Protein 1KQH (pdb70)

GO terms:
  GO:0005576 extracellular region (C, EXP)

Structure (mmCIF, N/CA/C/O backbone):
data_1KQH
#
_entry.id   1KQH
#
loop_
_atom_site.group_PDB
_atom_site.id
_atom_site.type_symbol
_atom_site.label_atom_id
_atom_site.label_alt_id
_atom_site.label_comp_id
_atom_site.label_asym_id
_atom_site.label_entity_id
_atom_site.label_seq_id
_atom_site.pdbx_PDB_ins_code
_atom_site.Cartn_x
_atom_site.Cartn_y
_atom_site.Cartn_z
_atom_site.occupancy
_atom_site.B_iso_or_equiv
_atom_site.auth_seq_id
_atom_site.auth_comp_id
_atom_site.auth_asym_id
_atom_site.auth_atom_id
_atom_site.pdbx_PDB_model_num
ATOM 1 N N . LYS A 1 1 ? -13.567 -4.427 1.551 1.00 0.00 1 LYS A N 1
ATOM 2 C CA . LYS A 1 1 ? -12.773 -3.728 0.517 1.00 0.00 1 LYS A CA 1
ATOM 3 C C . LYS A 1 1 ? -11.337 -3.616 0.998 1.00 0.00 1 LYS A C 1
ATOM 4 O O . LYS A 1 1 ? -11.104 -3.479 2.197 1.00 0.00 1 LYS A O 1
ATOM 25 N N . CYS A 1 2 ? -10.387 -3.694 0.081 1.00 0.00 2 CYS A N 1
ATOM 26 C CA . CYS A 1 2 ? -8.985 -3.602 0.437 1.00 0.00 2 CYS A CA 1
ATOM 27 C C . CYS A 1 2 ? -8.147 -3.252 -0.784 1.00 0.00 2 CYS A C 1
ATOM 28 O O . CYS A 1 2 ? -8.573 -3.454 -1.922 1.00 0.00 2 CYS A O 1
ATOM 35 N N . LEU A 1 3 ? -6.978 -2.698 -0.528 1.00 0.00 3 LEU A N 1
ATOM 36 C CA . LEU A 1 3 ? -6.061 -2.283 -1.577 1.00 0.00 3 LEU A CA 1
ATOM 37 C C . LEU A 1 3 ? -5.178 -3.445 -2.027 1.00 0.00 3 LEU A C 1
ATOM 38 O O . LEU A 1 3 ? -4.592 -4.138 -1.202 1.00 0.00 3 LEU A O 1
ATOM 54 N N . ALA A 1 4 ? -5.094 -3.662 -3.331 1.00 0.00 4 ALA A N 1
ATOM 55 C CA . ALA A 1 4 ? -4.297 -4.758 -3.877 1.00 0.00 4 ALA A CA 1
ATOM 56 C C . ALA A 1 4 ? -2.802 -4.428 -3.910 1.00 0.00 4 ALA A C 1
ATOM 57 O O . ALA A 1 4 ? -2.346 -3.466 -3.281 1.00 0.00 4 ALA A O 1
ATOM 64 N N . GLU A 1 5 ? -2.044 -5.239 -4.639 1.00 0.00 5 GLU A N 1
ATOM 65 C CA . GLU A 1 5 ? -0.609 -5.057 -4.759 1.00 0.00 5 GLU A CA 1
ATOM 66 C C . GLU A 1 5 ? -0.272 -3.834 -5.598 1.00 0.00 5 GLU A C 1
ATOM 67 O O . GLU A 1 5 ? -0.862 -3.595 -6.651 1.00 0.00 5 GLU A O 1
ATOM 79 N N . ALA A 1 6 ? 0.675 -3.062 -5.083 1.00 0.00 6 ALA A N 1
ATOM 80 C CA . ALA A 1 6 ? 1.141 -1.827 -5.707 1.00 0.00 6 ALA A CA 1
ATOM 81 C C . ALA A 1 6 ? 0.017 -0.807 -5.780 1.00 0.00 6 ALA A C 1
ATOM 82 O O . ALA A 1 6 ? -0.119 -0.082 -6.765 1.00 0.00 6 ALA A O 1
ATOM 89 N N . ALA A 1 7 ? -0.791 -0.758 -4.730 1.00 0.00 7 ALA A N 1
ATOM 90 C CA . ALA A 1 7 ? -1.914 0.177 -4.693 1.00 0.00 7 ALA A CA 1
ATOM 91 C C . ALA A 1 7 ? -1.648 1.336 -3.744 1.00 0.00 7 ALA A C 1
ATOM 92 O O . ALA A 1 7 ? -1.169 1.132 -2.638 1.00 0.00 7 ALA A O 1
ATOM 99 N N . ASP A 1 8 ? -1.972 2.546 -4.184 1.00 0.00 8 ASP A N 1
ATOM 100 C CA . ASP A 1 8 ? -1.779 3.749 -3.369 1.00 0.00 8 ASP A CA 1
ATOM 101 C C . ASP A 1 8 ? -2.574 3.641 -2.071 1.00 0.00 8 ASP A C 1
ATOM 102 O O . ASP A 1 8 ? -3.713 3.167 -2.073 1.00 0.00 8 ASP A O 1
ATOM 111 N N . CYS A 1 9 ? -1.978 4.072 -0.968 1.00 0.00 9 CYS A N 1
ATOM 112 C CA . CYS A 1 9 ? -2.645 4.012 0.321 1.00 0.00 9 CYS A CA 1
ATOM 113 C C . CYS A 1 9 ? -2.408 5.258 1.152 1.00 0.00 9 CYS A C 1
ATOM 114 O O . CYS A 1 9 ? -1.354 5.893 1.089 1.00 0.00 9 CYS A O 1
ATOM 121 N N . SER A 1 10 ? -3.412 5.577 1.942 1.00 0.00 10 SER A N 1
ATOM 122 C CA . SER A 1 10 ? -3.391 6.724 2.831 1.00 0.00 10 SER A CA 1
ATOM 123 C C . SER A 1 10 ? -4.231 6.414 4.063 1.00 0.00 10 SER A C 1
ATOM 124 O O . SER A 1 10 ? -5.222 5.690 3.974 1.00 0.00 10 SER A O 1
ATOM 132 N N . PRO A 1 11 ? -3.817 6.933 5.228 1.00 0.00 11 PRO A N 1
ATOM 133 C CA . PRO A 1 11 ? -4.495 6.705 6.511 1.00 0.00 11 PRO A CA 1
ATOM 134 C C . PRO A 1 11 ? -6.001 6.965 6.455 1.00 0.00 11 PRO A C 1
ATOM 135 O O . PRO A 1 11 ? -6.792 6.153 6.929 1.00 0.00 11 PRO A O 1
ATOM 146 N N . TRP A 1 12 ? -6.394 8.092 5.876 1.00 0.00 12 TRP A N 1
ATOM 147 C CA . TRP A 1 12 ? -7.809 8.426 5.770 1.00 0.00 12 TRP A CA 1
ATOM 148 C C . TRP A 1 12 ? -8.281 8.307 4.327 1.00 0.00 12 TRP A C 1
ATOM 149 O O . TRP A 1 12 ? -9.280 7.651 4.039 1.00 0.00 12 TRP A O 1
ATOM 170 N N . SER A 1 13 ? -7.557 8.951 3.425 1.00 0.00 13 SER A N 1
ATOM 171 C CA . SER A 1 13 ? -7.893 8.934 2.008 1.00 0.00 13 SER A CA 1
ATOM 172 C C . SER A 1 13 ? -7.414 7.645 1.336 1.00 0.00 13 SER A C 1
ATOM 173 O O . SER A 1 13 ? -6.625 7.686 0.395 1.00 0.00 13 SER A O 1
ATOM 181 N N . GLY A 1 14 ? -7.881 6.505 1.822 1.00 0.00 14 GLY A N 1
ATOM 182 C CA . GLY A 1 14 ? -7.469 5.244 1.245 1.00 0.00 14 GLY A CA 1
ATOM 183 C C . GLY A 1 14 ? -8.314 4.081 1.708 1.00 0.00 14 GLY A C 1
ATOM 184 O O . GLY A 1 14 ? -9.540 4.172 1.751 1.00 0.00 14 GLY A O 1
ATOM 188 N N . ASP A 1 15 ? -7.647 2.989 2.044 1.00 0.00 15 ASP A N 1
ATOM 189 C CA . ASP A 1 15 ? -8.304 1.771 2.504 1.00 0.00 15 ASP A CA 1
ATOM 190 C C . ASP A 1 15 ? -7.250 0.832 3.068 1.00 0.00 15 ASP A C 1
ATOM 191 O O . ASP A 1 15 ? -6.051 1.083 2.921 1.00 0.00 15 ASP A O 1
ATOM 200 N N . SER A 1 16 ? -7.680 -0.253 3.680 1.00 0.00 16 SER A N 1
ATOM 201 C CA . SER A 1 16 ? -6.753 -1.224 4.215 1.00 0.00 16 SER A CA 1
ATOM 202 C C . SER A 1 16 ? -6.256 -2.106 3.084 1.00 0.00 16 SER A C 1
ATOM 203 O O . SER A 1 16 ? -7.019 -2.481 2.205 1.00 0.00 16 SER A O 1
ATOM 211 N N . CYS A 1 17 ? -4.984 -2.426 3.096 1.00 0.00 17 CYS A N 1
ATOM 212 C CA . CYS A 1 17 ? -4.408 -3.259 2.051 1.00 0.00 17 CYS A CA 1
ATOM 213 C C . CYS A 1 17 ? -4.826 -4.717 2.239 1.00 0.00 17 CYS A C 1
ATOM 214 O O . CYS A 1 17 ? -4.858 -5.220 3.373 1.00 0.00 17 CYS A O 1
ATOM 221 N N . CYS A 1 18 ? -5.115 -5.398 1.135 1.00 0.00 18 CYS A N 1
ATOM 222 C CA . CYS A 1 18 ? -5.484 -6.804 1.167 1.00 0.00 18 CYS A CA 1
ATOM 223 C C . CYS A 1 18 ? -4.313 -7.581 1.722 1.00 0.00 18 CYS A C 1
ATOM 224 O O . CYS A 1 18 ? -3.169 -7.195 1.524 1.00 0.00 18 CYS A O 1
ATOM 231 N N . LYS A 1 19 ?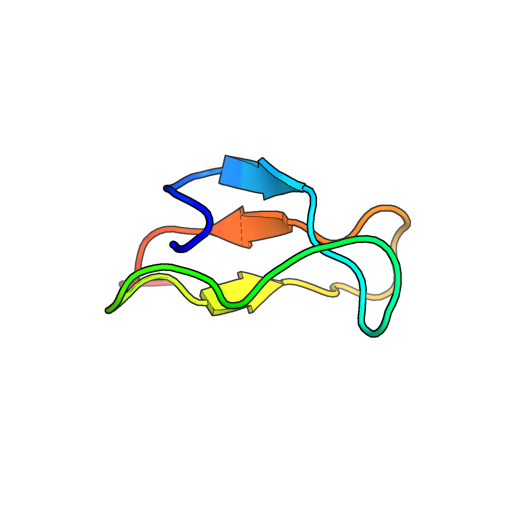 -4.580 -8.652 2.424 1.00 0.00 19 LYS A N 1
ATOM 232 C CA . LYS A 1 19 ? -3.505 -9.433 2.988 1.00 0.00 19 LYS A CA 1
ATOM 233 C C . LYS A 1 19 ? -2.991 -10.437 1.965 1.00 0.00 19 LYS A C 1
ATOM 234 O O . LYS A 1 19 ? -3.741 -10.902 1.111 1.00 0.00 19 LYS A O 1
ATOM 253 N N . PRO A 1 20 ? -1.694 -10.757 2.030 1.00 0.00 20 PRO A N 1
ATOM 254 C CA . PRO A 1 20 ? -0.798 -10.214 3.033 1.00 0.00 20 PRO A CA 1
ATOM 255 C C . PRO A 1 20 ? -0.008 -8.987 2.555 1.00 0.00 20 PRO A C 1
ATOM 256 O O . PRO A 1 20 ? 1.128 -8.776 2.978 1.00 0.00 20 PRO A O 1
ATOM 267 N N . TYR A 1 21 ? -0.608 -8.175 1.689 1.00 0.00 21 TYR A N 1
ATOM 268 C CA . TYR A 1 21 ? 0.058 -6.974 1.188 1.00 0.00 21 TYR A CA 1
ATOM 269 C C . TYR A 1 21 ? 0.057 -5.896 2.265 1.00 0.00 21 TYR A C 1
ATOM 270 O O . TYR A 1 21 ? -0.882 -5.800 3.063 1.00 0.00 21 TYR A O 1
ATOM 288 N N . LEU A 1 22 ? 1.117 -5.105 2.307 1.00 0.00 22 LEU A N 1
ATOM 289 C CA . LEU A 1 22 ? 1.240 -4.061 3.313 1.00 0.00 22 LEU A CA 1
ATOM 290 C C . LEU A 1 22 ? 1.560 -2.705 2.687 1.00 0.00 22 LEU A C 1
ATOM 291 O O . LEU A 1 22 ? 2.351 -2.615 1.744 1.00 0.00 22 LEU A O 1
ATOM 307 N N . CYS A 1 23 ? 0.944 -1.658 3.227 1.00 0.00 23 CYS A N 1
ATOM 308 C CA . CYS A 1 23 ? 1.155 -0.294 2.755 1.00 0.00 23 CYS A CA 1
ATOM 309 C C . CYS A 1 23 ? 2.572 0.154 3.087 1.00 0.00 23 CYS A C 1
ATOM 310 O O . CYS A 1 23 ? 2.978 0.136 4.249 1.00 0.00 23 CYS A O 1
ATOM 317 N N . SER A 1 24 ? 3.329 0.542 2.073 1.00 0.00 24 SER A N 1
ATOM 318 C CA . SER A 1 24 ? 4.694 0.976 2.293 1.00 0.00 24 SER A CA 1
ATOM 319 C C . SER A 1 24 ? 4.802 2.497 2.265 1.00 0.00 24 SER A C 1
ATOM 320 O O . SER A 1 24 ? 4.420 3.146 1.288 1.00 0.00 24 SER A O 1
ATOM 328 N N . CYS A 1 25 ? 5.340 3.042 3.345 1.00 0.00 25 CYS A N 1
ATOM 329 C CA . CYS A 1 25 ? 5.544 4.476 3.490 1.00 0.00 25 CYS A CA 1
ATOM 330 C C . CYS A 1 25 ? 7.035 4.738 3.670 1.00 0.00 25 CYS A C 1
ATOM 331 O O . CYS A 1 25 ? 7.478 5.142 4.745 1.00 0.00 25 CYS A O 1
ATOM 338 N N . ILE A 1 26 ? 7.808 4.460 2.625 1.00 0.00 26 ILE A N 1
ATOM 339 C CA . ILE A 1 26 ? 9.267 4.619 2.657 1.00 0.00 26 ILE A CA 1
ATOM 340 C C . ILE A 1 26 ? 9.715 6.082 2.680 1.00 0.00 26 ILE A C 1
ATOM 341 O O . ILE A 1 26 ? 10.636 6.461 1.961 1.00 0.00 26 ILE A O 1
ATOM 357 N N . PHE A 1 27 ? 9.074 6.885 3.526 1.00 0.00 27 PHE A N 1
ATOM 358 C CA . PHE A 1 27 ? 9.401 8.305 3.682 1.00 0.00 27 PHE A CA 1
ATOM 359 C C . PHE A 1 27 ? 9.240 9.075 2.372 1.00 0.00 27 PHE A C 1
ATOM 360 O O . PHE A 1 27 ? 9.802 10.156 2.204 1.00 0.00 27 PHE A O 1
ATOM 377 N N . PHE A 1 28 ? 8.454 8.525 1.460 1.00 0.00 28 PHE A N 1
ATOM 378 C CA . PHE A 1 28 ? 8.204 9.163 0.179 1.00 0.00 28 PHE A CA 1
ATOM 379 C C . PHE A 1 28 ? 6.728 9.099 -0.157 1.00 0.00 28 PHE A C 1
ATOM 380 O O . PHE A 1 28 ? 6.069 8.081 0.063 1.00 0.00 28 PHE A O 1
ATOM 397 N N . TYR A 1 29 ? 6.224 10.188 -0.696 1.00 0.00 29 TYR A N 1
ATOM 398 C CA . TYR A 1 29 ? 4.830 10.285 -1.088 1.00 0.00 29 TYR A CA 1
ATOM 399 C C . TYR A 1 29 ? 4.680 9.841 -2.540 1.00 0.00 29 TYR A C 1
ATOM 400 O O . TYR A 1 29 ? 5.475 10.238 -3.392 1.00 0.00 29 TYR A O 1
ATOM 418 N N . PRO A 1 30 ? 3.672 9.015 -2.851 1.00 0.00 30 PRO A N 1
ATOM 419 C CA . PRO A 1 30 ? 2.700 8.511 -1.895 1.00 0.00 30 PRO A CA 1
ATOM 420 C C . PRO A 1 30 ? 3.017 7.095 -1.403 1.00 0.00 30 PRO A C 1
ATOM 421 O O . PRO A 1 30 ? 3.863 6.398 -1.970 1.00 0.00 30 PRO A O 1
ATOM 432 N N . CYS A 1 31 ? 2.310 6.668 -0.367 1.00 0.00 31 CYS A N 1
ATOM 433 C CA . CYS A 1 31 ? 2.487 5.330 0.173 1.00 0.00 31 CYS A CA 1
ATOM 434 C C . CYS A 1 31 ? 1.736 4.340 -0.704 1.00 0.00 31 CYS A C 1
ATOM 435 O O . CYS A 1 31 ? 0.745 4.701 -1.335 1.00 0.00 31 CYS A O 1
ATOM 442 N N . SER A 1 32 ? 2.197 3.103 -0.766 1.00 0.00 32 SER A N 1
ATOM 443 C CA . SER A 1 32 ? 1.525 2.115 -1.597 1.00 0.00 32 SER A CA 1
ATOM 444 C C . SER A 1 32 ? 1.676 0.698 -1.052 1.00 0.00 32 SER A C 1
ATOM 445 O O . SER A 1 32 ? 2.771 0.281 -0.677 1.00 0.00 32 SER A O 1
ATOM 453 N N . CYS A 1 33 ? 0.572 -0.040 -1.023 1.00 0.00 33 CYS A N 1
ATOM 454 C CA . CYS A 1 33 ? 0.578 -1.412 -0.552 1.00 0.00 33 CYS A CA 1
ATOM 455 C C . CYS A 1 33 ? 1.369 -2.246 -1.529 1.00 0.00 33 CYS A C 1
ATOM 456 O O . CYS A 1 33 ? 1.144 -2.164 -2.738 1.00 0.00 33 CYS A O 1
ATOM 463 N N . ARG A 1 34 ? 2.301 -3.021 -1.005 1.00 0.00 34 ARG A N 1
ATOM 464 C CA . ARG A 1 34 ? 3.153 -3.869 -1.816 1.00 0.00 34 ARG A CA 1
ATOM 465 C C . ARG A 1 34 ? 2.964 -5.322 -1.417 1.00 0.00 34 ARG A C 1
ATOM 466 O O . ARG A 1 34 ? 2.565 -5.609 -0.285 1.00 0.00 34 ARG A O 1
ATOM 487 N N . PRO A 1 35 ? 3.263 -6.253 -2.333 1.00 0.00 35 PRO A N 1
ATOM 488 C CA . PRO A 1 35 ? 3.144 -7.685 -2.064 1.00 0.00 35 PRO A CA 1
ATOM 489 C C . PRO A 1 35 ? 4.072 -8.092 -0.933 1.00 0.00 35 PRO A C 1
ATOM 490 O O . PRO A 1 35 ? 5.120 -7.476 -0.735 1.00 0.00 35 PRO A O 1
ATOM 501 N N . LYS A 1 36 ? 3.696 -9.106 -0.174 1.00 0.00 36 LYS A N 1
ATOM 502 C CA . LYS A 1 36 ? 4.529 -9.523 0.926 1.00 0.00 36 LYS A CA 1
ATOM 503 C C . LYS A 1 36 ? 5.696 -10.354 0.421 1.00 0.00 36 LYS A C 1
ATOM 504 O O . LYS A 1 36 ? 5.591 -11.083 -0.563 1.00 0.00 36 LYS A O 1
ATOM 523 N N . GLY A 1 37 ? 6.810 -10.178 1.093 1.00 0.00 37 GLY A N 1
ATOM 524 C CA . GLY A 1 37 ? 8.047 -10.832 0.739 1.00 0.00 37 GLY A CA 1
ATOM 525 C C . GLY A 1 37 ? 9.170 -9.859 0.969 1.00 0.00 37 GLY A C 1
ATOM 526 O O . GLY A 1 37 ? 10.265 -10.227 1.387 1.00 0.00 37 GLY A O 1
ATOM 530 N N . TRP A 1 38 ? 8.843 -8.595 0.740 1.00 0.00 38 TRP A N 1
ATOM 531 C CA . TRP A 1 38 ? 9.761 -7.497 0.959 1.00 0.00 38 TRP A CA 1
ATOM 532 C C . TRP A 1 38 ? 9.662 -7.074 2.423 1.00 0.00 38 TRP A C 1
ATOM 533 O O . TRP A 1 38 ? 10.521 -6.309 2.888 1.00 0.00 38 TRP A O 1
ATOM 555 N N . LYS A 1 1 ? -13.554 -4.802 -0.008 1.00 0.00 1 LYS A N 2
ATOM 556 C CA . LYS A 1 1 ? -12.647 -4.046 -0.900 1.00 0.00 1 LYS A CA 2
ATOM 557 C C . LYS A 1 1 ? -11.334 -3.773 -0.186 1.00 0.00 1 LYS A C 2
ATOM 558 O O . LYS A 1 1 ? -11.322 -3.557 1.024 1.00 0.00 1 LYS A O 2
ATOM 579 N N . CYS A 1 2 ? -10.240 -3.820 -0.929 1.00 0.00 2 CYS A N 2
ATOM 580 C CA . CYS A 1 2 ? -8.916 -3.599 -0.373 1.00 0.00 2 CYS A CA 2
ATOM 581 C C . CYS A 1 2 ? -7.937 -3.259 -1.486 1.00 0.00 2 CYS A C 2
ATOM 582 O O . CYS A 1 2 ? -8.194 -3.539 -2.658 1.00 0.00 2 CYS A O 2
ATOM 589 N N . LEU A 1 3 ? -6.834 -2.639 -1.112 1.00 0.00 3 LEU A N 2
ATOM 590 C CA . LEU A 1 3 ? -5.811 -2.237 -2.061 1.00 0.00 3 LEU A CA 2
ATOM 591 C C . LEU A 1 3 ? -4.930 -3.424 -2.439 1.00 0.00 3 LEU A C 2
ATOM 592 O O . LEU A 1 3 ? -4.386 -4.103 -1.570 1.00 0.00 3 LEU A O 2
ATOM 608 N N . ALA A 1 4 ? -4.808 -3.676 -3.735 1.00 0.00 4 ALA A N 2
ATOM 609 C CA . ALA A 1 4 ? -4.012 -4.794 -4.230 1.00 0.00 4 ALA A CA 2
ATOM 610 C C . ALA A 1 4 ? -2.514 -4.486 -4.242 1.00 0.00 4 ALA A C 2
ATOM 611 O O . ALA A 1 4 ? -2.036 -3.592 -3.534 1.00 0.00 4 ALA A O 2
ATOM 618 N N . GLU A 1 5 ? -1.784 -5.249 -5.040 1.00 0.00 5 GLU A N 2
ATOM 619 C CA . GLU A 1 5 ? -0.344 -5.106 -5.164 1.00 0.00 5 GLU A CA 2
ATOM 620 C C . GLU A 1 5 ? 0.047 -3.776 -5.789 1.00 0.00 5 GLU A C 2
ATOM 621 O O . GLU A 1 5 ? -0.443 -3.401 -6.854 1.00 0.00 5 GLU A O 2
ATOM 633 N N . ALA A 1 6 ? 0.936 -3.076 -5.094 1.00 0.00 6 ALA A N 2
ATOM 634 C CA . ALA A 1 6 ? 1.439 -1.774 -5.524 1.00 0.00 6 ALA A CA 2
ATOM 635 C C . ALA A 1 6 ? 0.311 -0.760 -5.618 1.00 0.00 6 ALA A C 2
ATOM 636 O O . ALA A 1 6 ? 0.244 0.024 -6.561 1.00 0.00 6 ALA A O 2
ATOM 643 N N . ALA A 1 7 ? -0.577 -0.781 -4.634 1.00 0.00 7 ALA A N 2
ATOM 644 C CA . ALA A 1 7 ? -1.704 0.146 -4.628 1.00 0.00 7 ALA A CA 2
ATOM 645 C C . ALA A 1 7 ? -1.518 1.214 -3.564 1.00 0.00 7 ALA A C 2
ATOM 646 O O . ALA A 1 7 ? -1.389 0.900 -2.386 1.00 0.00 7 ALA A O 2
ATOM 653 N N . ASP A 1 8 ? -1.492 2.469 -3.988 1.00 0.00 8 ASP A N 2
ATOM 654 C CA . ASP A 1 8 ? -1.299 3.593 -3.074 1.00 0.00 8 ASP A CA 2
ATOM 655 C C . ASP A 1 8 ? -2.375 3.636 -1.992 1.00 0.00 8 ASP A C 2
ATOM 656 O O . ASP A 1 8 ? -3.574 3.647 -2.279 1.00 0.00 8 ASP A O 2
ATOM 665 N N . CYS A 1 9 ? -1.924 3.667 -0.747 1.00 0.00 9 CYS A N 2
ATOM 666 C CA . CYS A 1 9 ? -2.808 3.717 0.405 1.00 0.00 9 CYS A CA 2
ATOM 667 C C . CYS A 1 9 ? -3.031 5.156 0.846 1.00 0.00 9 CYS A C 2
ATOM 668 O O . CYS A 1 9 ? -2.109 5.973 0.829 1.00 0.00 9 CYS A O 2
ATOM 675 N N . SER A 1 10 ? -4.254 5.462 1.242 1.00 0.00 10 SER A N 2
ATOM 676 C CA . SER A 1 10 ? -4.591 6.798 1.691 1.00 0.00 10 SER A CA 2
ATOM 677 C C . SER A 1 10 ? -4.122 7.000 3.133 1.00 0.00 10 SER A C 2
ATOM 678 O O . SER A 1 10 ? -4.397 6.175 4.003 1.00 0.00 10 SER A O 2
ATOM 686 N N . PRO A 1 11 ? -3.376 8.085 3.388 1.00 0.00 11 PRO A N 2
ATOM 687 C CA . PRO A 1 11 ? -2.824 8.385 4.719 1.00 0.00 11 PRO A CA 2
ATOM 688 C C . PRO A 1 11 ? -3.877 8.759 5.765 1.00 0.00 11 PRO A C 2
ATOM 689 O O . PRO A 1 11 ? -3.886 8.209 6.863 1.00 0.00 11 PRO A O 2
ATOM 700 N N . TRP A 1 12 ? -4.740 9.714 5.437 1.00 0.00 12 TRP A N 2
ATOM 701 C CA . TRP A 1 12 ? -5.758 10.165 6.379 1.00 0.00 12 TRP A CA 2
ATOM 702 C C . TRP A 1 12 ? -6.943 9.210 6.425 1.00 0.00 12 TRP A C 2
ATOM 703 O O . TRP A 1 12 ? -7.361 8.781 7.500 1.00 0.00 12 TRP A O 2
ATOM 724 N N . SER A 1 13 ? -7.487 8.885 5.262 1.00 0.00 13 SER A N 2
ATOM 725 C CA . SER A 1 13 ? -8.634 7.985 5.179 1.00 0.00 13 SER A CA 2
ATOM 726 C C . SER A 1 13 ? -8.748 7.395 3.781 1.00 0.00 13 SER A C 2
ATOM 727 O O . SER A 1 13 ? -8.641 8.114 2.789 1.00 0.00 13 SER A O 2
ATOM 735 N N . GLY A 1 14 ? -8.966 6.088 3.715 1.00 0.00 14 GLY A N 2
ATOM 736 C CA . GLY A 1 14 ? -9.096 5.414 2.439 1.00 0.00 14 GLY A CA 2
ATOM 737 C C . GLY A 1 14 ? -9.378 3.938 2.617 1.00 0.00 14 GLY A C 2
ATOM 738 O O . GLY A 1 14 ? -10.036 3.545 3.580 1.00 0.00 14 GLY A O 2
ATOM 742 N N . ASP A 1 15 ? -8.878 3.120 1.703 1.00 0.00 15 ASP A N 2
ATOM 743 C CA . ASP A 1 15 ? -9.084 1.678 1.782 1.00 0.00 15 ASP A CA 2
ATOM 744 C C . ASP A 1 15 ? -7.879 0.986 2.390 1.00 0.00 15 ASP A C 2
ATOM 745 O O . ASP A 1 15 ? -6.769 1.516 2.379 1.00 0.00 15 ASP A O 2
ATOM 754 N N . SER A 1 16 ? -8.110 -0.201 2.916 1.00 0.00 16 SER A N 2
ATOM 755 C CA . SER A 1 16 ? -7.052 -0.985 3.529 1.00 0.00 16 SER A CA 2
ATOM 756 C C . SER A 1 16 ? -6.426 -1.928 2.511 1.00 0.00 16 SER A C 2
ATOM 757 O O . SER A 1 16 ? -7.091 -2.375 1.587 1.00 0.00 16 SER A O 2
ATOM 765 N N . CYS A 1 17 ? -5.150 -2.220 2.688 1.00 0.00 17 CYS A N 2
ATOM 766 C CA . CYS A 1 17 ? -4.434 -3.113 1.784 1.00 0.00 17 CYS A CA 2
ATOM 767 C C . CYS A 1 17 ? -4.933 -4.547 1.938 1.00 0.00 17 CYS A C 2
ATOM 768 O O . CYS A 1 17 ? -5.209 -4.993 3.053 1.00 0.00 17 CYS A O 2
ATOM 775 N N . CYS A 1 18 ? -5.010 -5.273 0.831 1.00 0.00 18 CYS A N 2
ATOM 776 C CA . CYS A 1 18 ? -5.427 -6.667 0.862 1.00 0.00 18 CYS A CA 2
ATOM 777 C C . CYS A 1 18 ? -4.378 -7.462 1.605 1.00 0.00 18 CYS A C 2
ATOM 778 O O . CYS A 1 18 ? -3.198 -7.142 1.541 1.00 0.00 18 CYS A O 2
ATOM 785 N N . LYS A 1 19 ? -4.794 -8.479 2.319 1.00 0.00 19 LYS A N 2
ATOM 786 C CA . LYS A 1 19 ? -3.857 -9.289 3.066 1.00 0.00 19 LYS A CA 2
ATOM 787 C C . LYS A 1 19 ? -3.158 -10.284 2.140 1.00 0.00 19 LYS A C 2
ATOM 788 O O . LYS A 1 19 ? -3.784 -10.835 1.233 1.00 0.00 19 LYS A O 2
ATOM 807 N N . PRO A 1 20 ? -1.849 -10.512 2.335 1.00 0.00 20 PRO A N 2
ATOM 808 C CA . PRO A 1 20 ? -1.055 -9.893 3.383 1.00 0.00 20 PRO A CA 2
ATOM 809 C C . PRO A 1 20 ? -0.157 -8.751 2.880 1.00 0.00 20 PRO A C 2
ATOM 810 O O . PRO A 1 20 ? 0.998 -8.637 3.297 1.00 0.00 20 PRO A O 2
ATOM 821 N N . TYR A 1 21 ? -0.681 -7.909 1.995 1.00 0.00 21 TYR A N 2
ATOM 822 C CA . TYR A 1 21 ? 0.090 -6.786 1.467 1.00 0.00 21 TYR A CA 2
ATOM 823 C C . TYR A 1 21 ? 0.262 -5.732 2.546 1.00 0.00 21 TYR A C 2
ATOM 824 O O . TYR A 1 21 ? -0.631 -5.512 3.365 1.00 0.00 21 TYR A O 2
ATOM 842 N N . LEU A 1 22 ? 1.413 -5.095 2.552 1.00 0.00 22 LEU A N 2
ATOM 843 C CA . LEU A 1 22 ? 1.712 -4.079 3.544 1.00 0.00 22 LEU A CA 2
ATOM 844 C C . LEU A 1 22 ? 1.935 -2.720 2.894 1.00 0.00 22 LEU A C 2
ATOM 845 O O . LEU A 1 22 ? 2.664 -2.604 1.908 1.00 0.00 22 LEU A O 2
ATOM 861 N N . CYS A 1 23 ? 1.315 -1.695 3.463 1.00 0.00 23 CYS A N 2
ATOM 862 C CA . CYS A 1 23 ? 1.457 -0.337 2.960 1.00 0.00 23 CYS A CA 2
ATOM 863 C C . CYS A 1 23 ? 2.861 0.172 3.269 1.00 0.00 23 CYS A C 2
ATOM 864 O O . CYS A 1 23 ? 3.282 0.180 4.426 1.00 0.00 23 CYS A O 2
ATOM 871 N N . SER A 1 24 ? 3.593 0.567 2.240 1.00 0.00 24 SER A N 2
ATOM 872 C CA . SER A 1 24 ? 4.952 1.044 2.430 1.00 0.00 24 SER A CA 2
ATOM 873 C C . SER A 1 24 ? 5.030 2.566 2.368 1.00 0.00 24 SER A C 2
ATOM 874 O O . SER A 1 24 ? 4.593 3.187 1.397 1.00 0.00 24 SER A O 2
ATOM 882 N N . CYS A 1 25 ? 5.609 3.149 3.406 1.00 0.00 25 CYS A N 2
ATOM 883 C CA . CYS A 1 25 ? 5.787 4.590 3.499 1.00 0.00 25 CYS A CA 2
ATOM 884 C C . CYS A 1 25 ? 7.276 4.910 3.467 1.00 0.00 25 CYS A C 2
ATOM 885 O O . CYS A 1 25 ? 7.841 5.383 4.452 1.00 0.00 25 CYS A O 2
ATOM 892 N N . ILE A 1 26 ? 7.911 4.610 2.339 1.00 0.00 26 ILE A N 2
ATOM 893 C CA . ILE A 1 26 ? 9.351 4.825 2.161 1.00 0.00 26 ILE A CA 2
ATOM 894 C C . ILE A 1 26 ? 9.732 6.304 2.048 1.00 0.00 26 ILE A C 2
ATOM 895 O O . ILE A 1 26 ? 10.523 6.679 1.188 1.00 0.00 26 ILE A O 2
ATOM 911 N N . PHE A 1 27 ? 9.181 7.124 2.939 1.00 0.00 27 PHE A N 2
ATOM 912 C CA . PHE A 1 27 ? 9.460 8.563 2.982 1.00 0.00 27 PHE A CA 2
ATOM 913 C C . PHE A 1 27 ? 9.058 9.269 1.688 1.00 0.00 27 PHE A C 2
ATOM 914 O O . PHE A 1 27 ? 9.525 10.369 1.400 1.00 0.00 27 PHE A O 2
ATOM 931 N N . PHE A 1 28 ? 8.170 8.648 0.928 1.00 0.00 28 PHE A N 2
ATOM 932 C CA . PHE A 1 28 ? 7.687 9.229 -0.314 1.00 0.00 28 PHE A CA 2
ATOM 933 C C . PHE A 1 28 ? 6.174 9.220 -0.330 1.00 0.00 28 PHE A C 2
ATOM 934 O O . PHE A 1 28 ? 5.544 8.227 0.029 1.00 0.00 28 PHE A O 2
ATOM 951 N N . TYR A 1 29 ? 5.604 10.331 -0.744 1.00 0.00 29 TYR A N 2
ATOM 952 C CA . TYR A 1 29 ? 4.161 10.468 -0.822 1.00 0.00 29 TYR A CA 2
ATOM 953 C C . TYR A 1 29 ? 3.674 10.064 -2.211 1.00 0.00 29 TYR A C 2
ATOM 954 O O . TYR A 1 29 ? 4.201 10.545 -3.215 1.00 0.00 29 TYR A O 2
ATOM 972 N N . PRO A 1 30 ? 2.661 9.191 -2.296 1.00 0.00 30 PRO A N 2
ATOM 973 C CA . PRO A 1 30 ? 2.004 8.595 -1.148 1.00 0.00 30 PRO A CA 2
ATOM 974 C C . PRO A 1 30 ? 2.544 7.205 -0.815 1.00 0.00 30 PRO A C 2
ATOM 975 O O . PRO A 1 30 ? 3.402 6.668 -1.519 1.00 0.00 30 PRO A O 2
ATOM 986 N N . CYS A 1 31 ? 2.010 6.615 0.241 1.00 0.00 31 CYS A N 2
ATOM 987 C CA . CYS A 1 31 ? 2.402 5.277 0.641 1.00 0.00 31 CYS A CA 2
ATOM 988 C C . CYS A 1 31 ? 1.673 4.284 -0.251 1.00 0.00 31 CYS A C 2
ATOM 989 O O . CYS A 1 31 ? 0.579 4.580 -0.719 1.00 0.00 31 CYS A O 2
ATOM 996 N N . SER A 1 32 ? 2.263 3.130 -0.511 1.00 0.00 32 SER A N 2
ATOM 997 C CA . SER A 1 32 ? 1.615 2.156 -1.379 1.00 0.00 32 SER A CA 2
ATOM 998 C C . SER A 1 32 ? 1.763 0.726 -0.865 1.00 0.00 32 SER A C 2
ATOM 999 O O . SER A 1 32 ? 2.846 0.311 -0.446 1.00 0.00 32 SER A O 2
ATOM 1007 N N . CYS A 1 33 ? 0.662 -0.021 -0.905 1.00 0.00 33 CYS A N 2
ATOM 1008 C CA . CYS A 1 33 ? 0.644 -1.406 -0.465 1.00 0.00 33 CYS A CA 2
ATOM 1009 C C . CYS A 1 33 ? 1.488 -2.244 -1.400 1.00 0.00 33 CYS A C 2
ATOM 1010 O O . CYS A 1 33 ? 1.294 -2.208 -2.620 1.00 0.00 33 CYS A O 2
ATOM 1017 N N . ARG A 1 34 ? 2.418 -2.983 -0.822 1.00 0.00 34 ARG A N 2
ATOM 1018 C CA . ARG A 1 34 ? 3.316 -3.841 -1.570 1.00 0.00 34 ARG A CA 2
ATOM 1019 C C . ARG A 1 34 ? 3.018 -5.299 -1.260 1.00 0.00 34 ARG A C 2
ATOM 1020 O O . ARG A 1 34 ? 2.657 -5.629 -0.129 1.00 0.00 34 ARG A O 2
ATOM 1041 N N . PRO A 1 35 ? 3.180 -6.193 -2.249 1.00 0.00 35 PRO A N 2
ATOM 1042 C CA . PRO A 1 35 ? 2.947 -7.622 -2.057 1.00 0.00 35 PRO A CA 2
ATOM 1043 C C . PRO A 1 35 ? 3.875 -8.166 -0.989 1.00 0.00 35 PRO A C 2
ATOM 1044 O O . PRO A 1 35 ? 4.996 -7.686 -0.845 1.00 0.00 35 PRO A O 2
ATOM 1055 N N . LYS A 1 36 ? 3.425 -9.146 -0.229 1.00 0.00 36 LYS A N 2
ATOM 1056 C CA . LYS A 1 36 ? 4.267 -9.688 0.809 1.00 0.00 36 LYS A CA 2
ATOM 1057 C C . LYS A 1 36 ? 5.280 -10.657 0.217 1.00 0.00 36 LYS A C 2
ATOM 1058 O O . LYS A 1 36 ? 4.981 -11.419 -0.699 1.00 0.00 36 LYS A O 2
ATOM 1077 N N . GLY A 1 37 ? 6.480 -10.582 0.748 1.00 0.00 37 GLY A N 2
ATOM 1078 C CA . GLY A 1 37 ? 7.585 -11.405 0.294 1.00 0.00 37 GLY A CA 2
ATOM 1079 C C . GLY A 1 37 ? 8.882 -10.621 0.307 1.00 0.00 37 GLY A C 2
ATOM 1080 O O . GLY A 1 37 ? 9.781 -10.860 -0.495 1.00 0.00 37 GLY A O 2
ATOM 1084 N N . TRP A 1 38 ? 8.953 -9.691 1.254 1.00 0.00 38 TRP A N 2
ATOM 1085 C CA . TRP A 1 38 ? 10.095 -8.826 1.472 1.00 0.00 38 TRP A CA 2
ATOM 1086 C C . TRP A 1 38 ? 9.775 -7.951 2.675 1.00 0.00 38 TRP A C 2
ATOM 1087 O O . TRP A 1 38 ? 8.668 -8.143 3.246 1.00 0.00 38 TRP A O 2
ATOM 1109 N N . LYS A 1 1 ? -13.334 -5.225 0.222 1.00 0.00 1 LYS A N 3
ATOM 1110 C CA . LYS A 1 1 ? -12.746 -4.004 -0.373 1.00 0.00 1 LYS A CA 3
ATOM 1111 C C . LYS A 1 1 ? -11.405 -3.699 0.290 1.00 0.00 1 LYS A C 3
ATOM 1112 O O . LYS A 1 1 ? -11.352 -3.441 1.490 1.00 0.00 1 LYS A O 3
ATOM 1133 N N . CYS A 1 2 ? -10.334 -3.759 -0.489 1.00 0.00 2 CYS A N 3
ATOM 1134 C CA . CYS A 1 2 ? -8.989 -3.511 0.017 1.00 0.00 2 CYS A CA 3
ATOM 1135 C C . CYS A 1 2 ? -8.043 -3.206 -1.135 1.00 0.00 2 CYS A C 3
ATOM 1136 O O . CYS A 1 2 ? -8.342 -3.514 -2.291 1.00 0.00 2 CYS A O 3
ATOM 1143 N N . LEU A 1 3 ? -6.917 -2.592 -0.813 1.00 0.00 3 LEU A N 3
ATOM 1144 C CA . LEU A 1 3 ? -5.919 -2.230 -1.805 1.00 0.00 3 LEU A CA 3
ATOM 1145 C C . LEU A 1 3 ? -5.074 -3.442 -2.179 1.00 0.00 3 LEU A C 3
ATOM 1146 O O . LEU A 1 3 ? -4.531 -4.118 -1.308 1.00 0.00 3 LEU A O 3
ATOM 1162 N N . ALA A 1 4 ? -4.971 -3.718 -3.471 1.00 0.00 4 ALA A N 3
ATOM 1163 C CA . ALA A 1 4 ? -4.201 -4.861 -3.946 1.00 0.00 4 ALA A CA 3
ATOM 1164 C C . ALA A 1 4 ? -2.702 -4.570 -3.960 1.00 0.00 4 ALA A C 3
ATOM 1165 O O . ALA A 1 4 ? -2.223 -3.649 -3.295 1.00 0.00 4 ALA A O 3
ATOM 1172 N N . GLU A 1 5 ? -1.968 -5.367 -4.719 1.00 0.00 5 GLU A N 3
ATOM 1173 C CA . GLU A 1 5 ? -0.531 -5.212 -4.825 1.00 0.00 5 GLU A CA 3
ATOM 1174 C C . GLU A 1 5 ? -0.162 -3.994 -5.653 1.00 0.00 5 GLU A C 3
ATOM 1175 O O . GLU A 1 5 ? -0.722 -3.757 -6.724 1.00 0.00 5 GLU A O 3
ATOM 1187 N N . ALA A 1 6 ? 0.765 -3.218 -5.108 1.00 0.00 6 ALA A N 3
ATOM 1188 C CA . ALA A 1 6 ? 1.246 -1.986 -5.722 1.00 0.00 6 ALA A CA 3
ATOM 1189 C C . ALA A 1 6 ? 0.122 -0.966 -5.806 1.00 0.00 6 ALA A C 3
ATOM 1190 O O . ALA A 1 6 ? -0.032 -0.271 -6.808 1.00 0.00 6 ALA A O 3
ATOM 1197 N N . ALA A 1 7 ? -0.675 -0.888 -4.746 1.00 0.00 7 ALA A N 3
ATOM 1198 C CA . ALA A 1 7 ? -1.802 0.047 -4.727 1.00 0.00 7 ALA A CA 3
ATOM 1199 C C . ALA A 1 7 ? -1.538 1.230 -3.805 1.00 0.00 7 ALA A C 3
ATOM 1200 O O . ALA A 1 7 ? -1.102 1.045 -2.674 1.00 0.00 7 ALA A O 3
ATOM 1207 N N . ASP A 1 8 ? -1.807 2.438 -4.292 1.00 0.00 8 ASP A N 3
ATOM 1208 C CA . ASP A 1 8 ? -1.597 3.653 -3.501 1.00 0.00 8 ASP A CA 3
ATOM 1209 C C . ASP A 1 8 ? -2.512 3.670 -2.282 1.00 0.00 8 ASP A C 3
ATOM 1210 O O . ASP A 1 8 ? -3.712 3.407 -2.386 1.00 0.00 8 ASP A O 3
ATOM 1219 N N . CYS A 1 9 ? -1.934 3.969 -1.133 1.00 0.00 9 CYS A N 3
ATOM 1220 C CA . CYS A 1 9 ? -2.679 4.021 0.112 1.00 0.00 9 CYS A CA 3
ATOM 1221 C C . CYS A 1 9 ? -3.225 5.419 0.343 1.00 0.00 9 CYS A C 3
ATOM 1222 O O . CYS A 1 9 ? -2.661 6.403 -0.129 1.00 0.00 9 CYS A O 3
ATOM 1229 N N . SER A 1 10 ? -4.313 5.505 1.080 1.00 0.00 10 SER A N 3
ATOM 1230 C CA . SER A 1 10 ? -4.922 6.786 1.379 1.00 0.00 10 SER A CA 3
ATOM 1231 C C . SER A 1 10 ? -4.149 7.488 2.495 1.00 0.00 10 SER A C 3
ATOM 1232 O O . SER A 1 10 ? -3.862 6.891 3.532 1.00 0.00 10 SER A O 3
ATOM 1240 N N . PRO A 1 11 ? -3.776 8.759 2.269 1.00 0.00 11 PRO A N 3
ATOM 1241 C CA . PRO A 1 11 ? -2.996 9.558 3.229 1.00 0.00 11 PRO A CA 3
ATOM 1242 C C . PRO A 1 11 ? -3.666 9.713 4.595 1.00 0.00 11 PRO A C 3
ATOM 1243 O O . PRO A 1 11 ? -3.065 9.404 5.621 1.00 0.00 11 PRO A O 3
ATOM 1254 N N . TRP A 1 12 ? -4.897 10.208 4.612 1.00 0.00 12 TRP A N 3
ATOM 1255 C CA . TRP A 1 12 ? -5.605 10.408 5.871 1.00 0.00 12 TRP A CA 3
ATOM 1256 C C . TRP A 1 12 ? -6.427 9.181 6.246 1.00 0.00 12 TRP A C 3
ATOM 1257 O O . TRP A 1 12 ? -6.255 8.615 7.324 1.00 0.00 12 TRP A O 3
ATOM 1278 N N . SER A 1 13 ? -7.323 8.780 5.356 1.00 0.00 13 SER A N 3
ATOM 1279 C CA . SER A 1 13 ? -8.185 7.627 5.589 1.00 0.00 13 SER A CA 3
ATOM 1280 C C . SER A 1 13 ? -8.760 7.130 4.271 1.00 0.00 13 SER A C 3
ATOM 1281 O O . SER A 1 13 ? -9.029 7.924 3.369 1.00 0.00 13 SER A O 3
ATOM 1289 N N . GLY A 1 14 ? -8.938 5.822 4.162 1.00 0.00 14 GLY A N 3
ATOM 1290 C CA . GLY A 1 14 ? -9.477 5.239 2.953 1.00 0.00 14 GLY A CA 3
ATOM 1291 C C . GLY A 1 14 ? -9.434 3.728 2.992 1.00 0.00 14 GLY A C 3
ATOM 1292 O O . GLY A 1 14 ? -9.609 3.130 4.055 1.00 0.00 14 GLY A O 3
ATOM 1296 N N . ASP A 1 15 ? -9.186 3.115 1.843 1.00 0.00 15 ASP A N 3
ATOM 1297 C CA . ASP A 1 15 ? -9.109 1.662 1.750 1.00 0.00 15 ASP A CA 3
ATOM 1298 C C . ASP A 1 15 ? -7.895 1.123 2.482 1.00 0.00 15 ASP A C 3
ATOM 1299 O O . ASP A 1 15 ? -6.854 1.776 2.565 1.00 0.00 15 ASP A O 3
ATOM 1308 N N . SER A 1 16 ? -8.031 -0.089 2.979 1.00 0.00 16 SER A N 3
ATOM 1309 C CA . SER A 1 16 ? -6.949 -0.758 3.668 1.00 0.00 16 SER A CA 3
ATOM 1310 C C . SER A 1 16 ? -6.340 -1.790 2.735 1.00 0.00 16 SER A C 3
ATOM 1311 O O . SER A 1 16 ? -7.038 -2.359 1.907 1.00 0.00 16 SER A O 3
ATOM 1319 N N . CYS A 1 17 ? -5.048 -2.009 2.847 1.00 0.00 17 CYS A N 3
ATOM 1320 C CA . CYS A 1 17 ? -4.360 -2.964 1.985 1.00 0.00 17 CYS A CA 3
ATOM 1321 C C . CYS A 1 17 ? -4.826 -4.392 2.250 1.00 0.00 17 CYS A C 3
ATOM 1322 O O . CYS A 1 17 ? -4.957 -4.802 3.407 1.00 0.00 17 CYS A O 3
ATOM 1329 N N . CYS A 1 18 ? -5.026 -5.154 1.180 1.00 0.00 18 CYS A N 3
ATOM 1330 C CA . CYS A 1 18 ? -5.419 -6.551 1.293 1.00 0.00 18 CYS A CA 3
ATOM 1331 C C . CYS A 1 18 ? -4.310 -7.304 1.998 1.00 0.00 18 CYS A C 3
ATOM 1332 O O . CYS A 1 18 ? -3.161 -6.866 2.002 1.00 0.00 18 CYS A O 3
ATOM 1339 N N . LYS A 1 19 ? -4.628 -8.422 2.605 1.00 0.00 19 LYS A N 3
ATOM 1340 C CA . LYS A 1 19 ? -3.612 -9.180 3.295 1.00 0.00 19 LYS A CA 3
ATOM 1341 C C . LYS A 1 19 ? -3.092 -10.304 2.408 1.00 0.00 19 LYS A C 3
ATOM 1342 O O . LYS A 1 19 ? -3.813 -10.805 1.548 1.00 0.00 19 LYS A O 3
ATOM 1361 N N . PRO A 1 20 ? -1.823 -10.688 2.588 1.00 0.00 20 PRO A N 3
ATOM 1362 C CA . PRO A 1 20 ? -0.952 -10.107 3.598 1.00 0.00 20 PRO A CA 3
ATOM 1363 C C . PRO A 1 20 ? -0.087 -8.950 3.076 1.00 0.00 20 PRO A C 3
ATOM 1364 O O . PRO A 1 20 ? 1.054 -8.779 3.508 1.00 0.00 20 PRO A O 3
ATOM 1375 N N . TYR A 1 21 ? -0.631 -8.150 2.160 1.00 0.00 21 TYR A N 3
ATOM 1376 C CA . TYR A 1 21 ? 0.102 -7.011 1.604 1.00 0.00 21 TYR A CA 3
ATOM 1377 C C . TYR A 1 21 ? 0.301 -5.939 2.669 1.00 0.00 21 TYR A C 3
ATOM 1378 O O . TYR A 1 21 ? -0.463 -5.859 3.640 1.00 0.00 21 TYR A O 3
ATOM 1396 N N . LEU A 1 22 ? 1.334 -5.129 2.500 1.00 0.00 22 LEU A N 3
ATOM 1397 C CA . LEU A 1 22 ? 1.639 -4.074 3.456 1.00 0.00 22 LEU A CA 3
ATOM 1398 C C . LEU A 1 22 ? 1.947 -2.765 2.738 1.00 0.00 22 LEU A C 3
ATOM 1399 O O . LEU A 1 22 ? 2.663 -2.754 1.739 1.00 0.00 22 LEU A O 3
ATOM 1415 N N . CYS A 1 23 ? 1.394 -1.673 3.249 1.00 0.00 23 CYS A N 3
ATOM 1416 C CA . CYS A 1 23 ? 1.604 -0.358 2.657 1.00 0.00 23 CYS A CA 3
ATOM 1417 C C . CYS A 1 23 ? 3.003 0.162 2.956 1.00 0.00 23 CYS A C 3
ATOM 1418 O O . CYS A 1 23 ? 3.376 0.340 4.114 1.00 0.00 23 CYS A O 3
ATOM 1425 N N . SER A 1 24 ? 3.768 0.421 1.906 1.00 0.00 24 SER A N 3
ATOM 1426 C CA . SER A 1 24 ? 5.107 0.945 2.069 1.00 0.00 24 SER A CA 3
ATOM 1427 C C . SER A 1 24 ? 5.052 2.468 2.141 1.00 0.00 24 SER A C 3
ATOM 1428 O O . SER A 1 24 ? 4.463 3.116 1.269 1.00 0.00 24 SER A O 3
ATOM 1436 N N . CYS A 1 25 ? 5.665 3.014 3.181 1.00 0.00 25 CYS A N 3
ATOM 1437 C CA . CYS A 1 25 ? 5.713 4.449 3.414 1.00 0.00 25 CYS A CA 3
ATOM 1438 C C . CYS A 1 25 ? 7.150 4.863 3.677 1.00 0.00 25 CYS A C 3
ATOM 1439 O O . CYS A 1 25 ? 7.538 5.094 4.822 1.00 0.00 25 CYS A O 3
ATOM 1446 N N . ILE A 1 26 ? 7.941 4.925 2.618 1.00 0.00 26 ILE A N 3
ATOM 1447 C CA . ILE A 1 26 ? 9.357 5.290 2.718 1.00 0.00 26 ILE A CA 3
ATOM 1448 C C . ILE A 1 26 ? 9.562 6.774 3.039 1.00 0.00 26 ILE A C 3
ATOM 1449 O O . ILE A 1 26 ? 10.428 7.422 2.457 1.00 0.00 26 ILE A O 3
ATOM 1465 N N . PHE A 1 27 ? 8.771 7.288 3.981 1.00 0.00 27 PHE A N 3
ATOM 1466 C CA . PHE A 1 27 ? 8.845 8.683 4.422 1.00 0.00 27 PHE A CA 3
ATOM 1467 C C . PHE A 1 27 ? 8.573 9.661 3.281 1.00 0.00 27 PHE A C 3
ATOM 1468 O O . PHE A 1 27 ? 8.870 10.850 3.387 1.00 0.00 27 PHE A O 3
ATOM 1485 N N . PHE A 1 28 ? 7.995 9.156 2.203 1.00 0.00 28 PHE A N 3
ATOM 1486 C CA . PHE A 1 28 ? 7.671 9.972 1.041 1.00 0.00 28 PHE A CA 3
ATOM 1487 C C . PHE A 1 28 ? 6.459 9.406 0.317 1.00 0.00 28 PHE A C 3
ATOM 1488 O O . PHE A 1 28 ? 6.310 8.188 0.199 1.00 0.00 28 PHE A O 3
ATOM 1505 N N . TYR A 1 29 ? 5.615 10.295 -0.184 1.00 0.00 29 TYR A N 3
ATOM 1506 C CA . TYR A 1 29 ? 4.433 9.897 -0.933 1.00 0.00 29 TYR A CA 3
ATOM 1507 C C . TYR A 1 29 ? 4.873 9.571 -2.364 1.00 0.00 29 TYR A C 3
ATOM 1508 O O . TYR A 1 29 ? 5.872 10.116 -2.833 1.00 0.00 29 TYR A O 3
ATOM 1526 N N . PRO A 1 30 ? 4.172 8.680 -3.077 1.00 0.00 30 PRO A N 3
ATOM 1527 C CA . PRO A 1 30 ? 2.983 7.993 -2.600 1.00 0.00 30 PRO A CA 3
ATOM 1528 C C . PRO A 1 30 ? 3.265 6.660 -1.909 1.00 0.00 30 PRO A C 3
ATOM 1529 O O . PRO A 1 30 ? 4.062 5.846 -2.388 1.00 0.00 30 PRO A O 3
ATOM 1540 N N . CYS A 1 31 ? 2.564 6.425 -0.810 1.00 0.00 31 CYS A N 3
ATOM 1541 C CA . CYS A 1 31 ? 2.686 5.174 -0.084 1.00 0.00 31 CYS A CA 3
ATOM 1542 C C . CYS A 1 31 ? 1.864 4.136 -0.817 1.00 0.00 31 CYS A C 3
ATOM 1543 O O . CYS A 1 31 ? 0.783 4.444 -1.304 1.00 0.00 31 CYS A O 3
ATOM 1550 N N . SER A 1 32 ? 2.360 2.924 -0.938 1.00 0.00 32 SER A N 3
ATOM 1551 C CA . SER A 1 32 ? 1.608 1.920 -1.671 1.00 0.00 32 SER A CA 3
ATOM 1552 C C . SER A 1 32 ? 1.757 0.523 -1.092 1.00 0.00 32 SER A C 3
ATOM 1553 O O . SER A 1 32 ? 2.847 0.115 -0.691 1.00 0.00 32 SER A O 3
ATOM 1561 N N . CYS A 1 33 ? 0.648 -0.210 -1.072 1.00 0.00 33 CYS A N 3
ATOM 1562 C CA . CYS A 1 33 ? 0.636 -1.572 -0.575 1.00 0.00 33 CYS A CA 3
ATOM 1563 C C . CYS A 1 33 ? 1.423 -2.442 -1.525 1.00 0.00 33 CYS A C 3
ATOM 1564 O O . CYS A 1 33 ? 1.195 -2.400 -2.736 1.00 0.00 33 CYS A O 3
ATOM 1571 N N . ARG A 1 34 ? 2.351 -3.202 -0.968 1.00 0.00 34 ARG A N 3
ATOM 1572 C CA . ARG A 1 34 ? 3.204 -4.088 -1.737 1.00 0.00 34 ARG A CA 3
ATOM 1573 C C . ARG A 1 34 ? 2.953 -5.532 -1.319 1.00 0.00 34 ARG A C 3
ATOM 1574 O O . ARG A 1 34 ? 2.586 -5.792 -0.167 1.00 0.00 34 ARG A O 3
ATOM 1595 N N . PRO A 1 35 ? 3.154 -6.486 -2.245 1.00 0.00 35 PRO A N 3
ATOM 1596 C CA . PRO A 1 35 ? 2.962 -7.910 -1.965 1.00 0.00 35 PRO A CA 3
ATOM 1597 C C . PRO A 1 35 ? 3.886 -8.373 -0.851 1.00 0.00 35 PRO A C 3
ATOM 1598 O O . PRO A 1 35 ? 4.971 -7.819 -0.671 1.00 0.00 35 PRO A O 3
ATOM 1609 N N . LYS A 1 36 ? 3.477 -9.378 -0.095 1.00 0.00 36 LYS A N 3
ATOM 1610 C CA . LYS A 1 36 ? 4.321 -9.850 0.981 1.00 0.00 36 LYS A CA 3
ATOM 1611 C C . LYS A 1 36 ? 5.424 -10.729 0.415 1.00 0.00 36 LYS A C 3
ATOM 1612 O O . LYS A 1 36 ? 5.188 -11.644 -0.371 1.00 0.00 36 LYS A O 3
ATOM 1631 N N . GLY A 1 37 ? 6.629 -10.350 0.777 1.00 0.00 37 GLY A N 3
ATOM 1632 C CA . GLY A 1 37 ? 7.839 -10.971 0.297 1.00 0.00 37 GLY A CA 3
ATOM 1633 C C . GLY A 1 37 ? 8.823 -9.853 0.104 1.00 0.00 37 GLY A C 3
ATOM 1634 O O . GLY A 1 37 ? 10.037 -10.023 0.188 1.00 0.00 37 GLY A O 3
ATOM 1638 N N . TRP A 1 38 ? 8.229 -8.682 -0.094 1.00 0.00 38 TRP A N 3
ATOM 1639 C CA . TRP A 1 38 ? 8.938 -7.434 -0.243 1.00 0.00 38 TRP A CA 3
ATOM 1640 C C . TRP A 1 38 ? 8.560 -6.555 0.946 1.00 0.00 38 TRP A C 3
ATOM 1641 O O . TRP A 1 38 ? 9.136 -5.464 1.098 1.00 0.00 38 TRP A O 3
ATOM 1663 N N . LYS A 1 1 ? -13.559 -4.585 0.365 1.00 0.00 1 LYS A N 4
ATOM 1664 C CA . LYS A 1 1 ? -12.834 -3.471 -0.287 1.00 0.00 1 LYS A CA 4
ATOM 1665 C C . LYS A 1 1 ? -11.430 -3.362 0.287 1.00 0.00 1 LYS A C 4
ATOM 1666 O O . LYS A 1 1 ? -11.267 -3.225 1.496 1.00 0.00 1 LYS A O 4
ATOM 1687 N N . CYS A 1 2 ? -10.428 -3.429 -0.573 1.00 0.00 2 CYS A N 4
ATOM 1688 C CA . CYS A 1 2 ? -9.045 -3.334 -0.138 1.00 0.00 2 CYS A CA 4
ATOM 1689 C C . CYS A 1 2 ? -8.144 -2.987 -1.313 1.00 0.00 2 CYS A C 4
ATOM 1690 O O . CYS A 1 2 ? -8.517 -3.180 -2.471 1.00 0.00 2 CYS A O 4
ATOM 1697 N N . LEU A 1 3 ? -6.979 -2.455 -0.998 1.00 0.00 3 LEU A N 4
ATOM 1698 C CA . LEU A 1 3 ? -6.008 -2.053 -2.000 1.00 0.00 3 LEU A CA 4
ATOM 1699 C C . LEU A 1 3 ? -5.234 -3.256 -2.514 1.00 0.00 3 LEU A C 4
ATOM 1700 O O . LEU A 1 3 ? -4.779 -4.087 -1.733 1.00 0.00 3 LEU A O 4
ATOM 1716 N N . ALA A 1 4 ? -5.093 -3.351 -3.824 1.00 0.00 4 ALA A N 4
ATOM 1717 C CA . ALA A 1 4 ? -4.389 -4.470 -4.429 1.00 0.00 4 ALA A CA 4
ATOM 1718 C C . ALA A 1 4 ? -2.871 -4.307 -4.341 1.00 0.00 4 ALA A C 4
ATOM 1719 O O . ALA A 1 4 ? -2.356 -3.490 -3.574 1.00 0.00 4 ALA A O 4
ATOM 1726 N N . GLU A 1 5 ? -2.169 -5.103 -5.133 1.00 0.00 5 GLU A N 4
ATOM 1727 C CA . GLU A 1 5 ? -0.720 -5.085 -5.170 1.00 0.00 5 GLU A CA 4
ATOM 1728 C C . GLU A 1 5 ? -0.204 -3.815 -5.821 1.00 0.00 5 GLU A C 4
ATOM 1729 O O . GLU A 1 5 ? -0.689 -3.406 -6.877 1.00 0.00 5 GLU A O 4
ATOM 1741 N N . ALA A 1 6 ? 0.770 -3.199 -5.159 1.00 0.00 6 ALA A N 4
ATOM 1742 C CA . ALA A 1 6 ? 1.381 -1.957 -5.625 1.00 0.00 6 ALA A CA 4
ATOM 1743 C C . ALA A 1 6 ? 0.329 -0.868 -5.743 1.00 0.00 6 ALA A C 4
ATOM 1744 O O . ALA A 1 6 ? 0.222 -0.201 -6.770 1.00 0.00 6 ALA A O 4
ATOM 1751 N N . ALA A 1 7 ? -0.464 -0.707 -4.692 1.00 0.00 7 ALA A N 4
ATOM 1752 C CA . ALA A 1 7 ? -1.530 0.296 -4.709 1.00 0.00 7 ALA A CA 4
ATOM 1753 C C . ALA A 1 7 ? -1.386 1.291 -3.568 1.00 0.00 7 ALA A C 4
ATOM 1754 O O . ALA A 1 7 ? -1.215 0.897 -2.421 1.00 0.00 7 ALA A O 4
ATOM 1761 N N . ASP A 1 8 ? -1.446 2.574 -3.900 1.00 0.00 8 ASP A N 4
ATOM 1762 C CA . ASP A 1 8 ? -1.310 3.648 -2.916 1.00 0.00 8 ASP A CA 4
ATOM 1763 C C . ASP A 1 8 ? -2.310 3.500 -1.773 1.00 0.00 8 ASP A C 4
ATOM 1764 O O . ASP A 1 8 ? -3.516 3.381 -1.991 1.00 0.00 8 ASP A O 4
ATOM 1773 N N . CYS A 1 9 ? -1.793 3.516 -0.552 1.00 0.00 9 CYS A N 4
ATOM 1774 C CA . CYS A 1 9 ? -2.611 3.392 0.644 1.00 0.00 9 CYS A CA 4
ATOM 1775 C C . CYS A 1 9 ? -2.806 4.738 1.322 1.00 0.00 9 CYS A C 4
ATOM 1776 O O . CYS A 1 9 ? -1.933 5.606 1.277 1.00 0.00 9 CYS A O 4
ATOM 1783 N N . SER A 1 10 ? -3.957 4.902 1.957 1.00 0.00 10 SER A N 4
ATOM 1784 C CA . SER A 1 10 ? -4.272 6.134 2.655 1.00 0.00 10 SER A CA 4
ATOM 1785 C C . SER A 1 10 ? -3.572 6.158 4.015 1.00 0.00 10 SER A C 4
ATOM 1786 O O . SER A 1 10 ? -3.692 5.217 4.797 1.00 0.00 10 SER A O 4
ATOM 1794 N N . PRO A 1 11 ? -2.808 7.225 4.290 1.00 0.00 11 PRO A N 4
ATOM 1795 C CA . PRO A 1 11 ? -2.050 7.366 5.543 1.00 0.00 11 PRO A CA 4
ATOM 1796 C C . PRO A 1 11 ? -2.928 7.509 6.790 1.00 0.00 11 PRO A C 4
ATOM 1797 O O . PRO A 1 11 ? -2.799 6.736 7.735 1.00 0.00 11 PRO A O 4
ATOM 1808 N N . TRP A 1 12 ? -3.802 8.512 6.804 1.00 0.00 12 TRP A N 4
ATOM 1809 C CA . TRP A 1 12 ? -4.665 8.743 7.958 1.00 0.00 12 TRP A CA 4
ATOM 1810 C C . TRP A 1 12 ? -5.867 7.806 7.971 1.00 0.00 12 TRP A C 4
ATOM 1811 O O . TRP A 1 12 ? -6.114 7.120 8.962 1.00 0.00 12 TRP A O 4
ATOM 1832 N N . SER A 1 13 ? -6.622 7.788 6.881 1.00 0.00 13 SER A N 4
ATOM 1833 C CA . SER A 1 13 ? -7.808 6.941 6.788 1.00 0.00 13 SER A CA 4
ATOM 1834 C C . SER A 1 13 ? -8.195 6.706 5.335 1.00 0.00 13 SER A C 4
ATOM 1835 O O . SER A 1 13 ? -8.129 7.621 4.513 1.00 0.00 13 SER A O 4
ATOM 1843 N N . GLY A 1 14 ? -8.593 5.479 5.029 1.00 0.00 14 GLY A N 4
ATOM 1844 C CA . GLY A 1 14 ? -8.992 5.129 3.681 1.00 0.00 14 GLY A CA 4
ATOM 1845 C C . GLY A 1 14 ? -9.084 3.631 3.503 1.00 0.00 14 GLY A C 4
ATOM 1846 O O . GLY A 1 14 ? -9.325 2.906 4.470 1.00 0.00 14 GLY A O 4
ATOM 1850 N N . ASP A 1 15 ? -8.874 3.164 2.280 1.00 0.00 15 ASP A N 4
ATOM 1851 C CA . ASP A 1 15 ? -8.920 1.735 1.990 1.00 0.00 15 ASP A CA 4
ATOM 1852 C C . ASP A 1 15 ? -7.723 1.031 2.604 1.00 0.00 15 ASP A C 4
ATOM 1853 O O . ASP A 1 15 ? -6.609 1.558 2.612 1.00 0.00 15 ASP A O 4
ATOM 1862 N N . SER A 1 16 ? -7.954 -0.168 3.096 1.00 0.00 16 SER A N 4
ATOM 1863 C CA . SER A 1 16 ? -6.897 -0.964 3.689 1.00 0.00 16 SER A CA 4
ATOM 1864 C C . SER A 1 16 ? -6.315 -1.897 2.637 1.00 0.00 16 SER A C 4
ATOM 1865 O O . SER A 1 16 ? -7.023 -2.325 1.732 1.00 0.00 16 SER A O 4
ATOM 1873 N N . CYS A 1 17 ? -5.037 -2.202 2.745 1.00 0.00 17 CYS A N 4
ATOM 1874 C CA . CYS A 1 17 ? -4.380 -3.084 1.786 1.00 0.00 17 CYS A CA 4
ATOM 1875 C C . CYS A 1 17 ? -4.914 -4.509 1.900 1.00 0.00 17 CYS A C 4
ATOM 1876 O O . CYS A 1 17 ? -5.119 -5.012 3.011 1.00 0.00 17 CYS A O 4
ATOM 1883 N N . CYS A 1 18 ? -5.102 -5.168 0.760 1.00 0.00 18 CYS A N 4
ATOM 1884 C CA . CYS A 1 18 ? -5.558 -6.549 0.749 1.00 0.00 18 CYS A CA 4
ATOM 1885 C C . CYS A 1 18 ? -4.479 -7.397 1.382 1.00 0.00 18 CYS A C 4
ATOM 1886 O O . CYS A 1 18 ? -3.297 -7.168 1.153 1.00 0.00 18 CYS A O 4
ATOM 1893 N N . LYS A 1 19 ? -4.866 -8.350 2.193 1.00 0.00 19 LYS A N 4
ATOM 1894 C CA . LYS A 1 19 ? -3.890 -9.187 2.852 1.00 0.00 19 LYS A CA 4
ATOM 1895 C C . LYS A 1 19 ? -3.381 -10.262 1.900 1.00 0.00 19 LYS A C 4
ATOM 1896 O O . LYS A 1 19 ? -4.096 -10.694 0.999 1.00 0.00 19 LYS A O 4
ATOM 1915 N N . PRO A 1 20 ? -2.123 -10.684 2.075 1.00 0.00 20 PRO A N 4
ATOM 1916 C CA . PRO A 1 20 ? -1.261 -10.186 3.131 1.00 0.00 20 PRO A CA 4
ATOM 1917 C C . PRO A 1 20 ? -0.320 -9.058 2.683 1.00 0.00 20 PRO A C 4
ATOM 1918 O O . PRO A 1 20 ? 0.828 -8.996 3.124 1.00 0.00 20 PRO A O 4
ATOM 1929 N N . TYR A 1 21 ? -0.799 -8.165 1.819 1.00 0.00 21 TYR A N 4
ATOM 1930 C CA . TYR A 1 21 ? 0.029 -7.054 1.351 1.00 0.00 21 TYR A CA 4
ATOM 1931 C C . TYR A 1 21 ? 0.169 -6.006 2.443 1.00 0.00 21 TYR A C 4
ATOM 1932 O O . TYR A 1 21 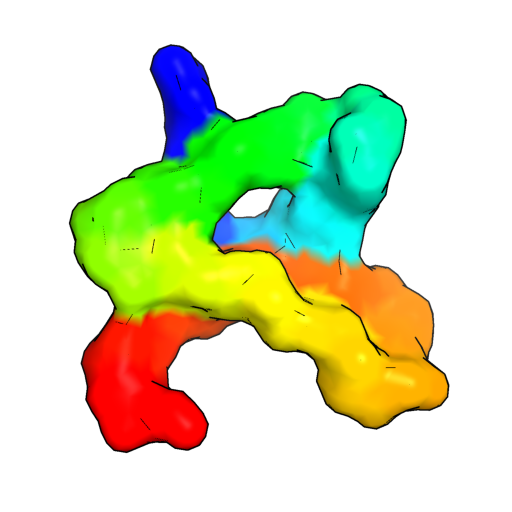? -0.742 -5.799 3.248 1.00 0.00 21 TYR A O 4
ATOM 1950 N N . LEU A 1 22 ? 1.323 -5.366 2.476 1.00 0.00 22 LEU A N 4
ATOM 1951 C CA . LEU A 1 22 ? 1.610 -4.358 3.479 1.00 0.00 22 LEU A CA 4
ATOM 1952 C C . LEU A 1 22 ? 1.879 -2.999 2.842 1.00 0.00 22 LEU A C 4
ATOM 1953 O O . LEU A 1 22 ? 2.558 -2.900 1.819 1.00 0.00 22 LEU A O 4
ATOM 1969 N N . CYS A 1 23 ? 1.351 -1.956 3.469 1.00 0.00 23 CYS A N 4
ATOM 1970 C CA . CYS A 1 23 ? 1.533 -0.590 3.000 1.00 0.00 23 CYS A CA 4
ATOM 1971 C C . CYS A 1 23 ? 2.963 -0.137 3.288 1.00 0.00 23 CYS A C 4
ATOM 1972 O O . CYS A 1 23 ? 3.444 -0.274 4.412 1.00 0.00 23 CYS A O 4
ATOM 1979 N N . SER A 1 24 ? 3.649 0.381 2.278 1.00 0.00 24 SER A N 4
ATOM 1980 C CA . SER A 1 24 ? 5.021 0.826 2.462 1.00 0.00 24 SER A CA 4
ATOM 1981 C C . SER A 1 24 ? 5.139 2.342 2.332 1.00 0.00 24 SER A C 4
ATOM 1982 O O . SER A 1 24 ? 4.696 2.933 1.345 1.00 0.00 24 SER A O 4
ATOM 1990 N N . CYS A 1 25 ? 5.753 2.956 3.331 1.00 0.00 25 CYS A N 4
ATOM 1991 C CA . CYS A 1 25 ? 5.963 4.394 3.355 1.00 0.00 25 CYS A CA 4
ATOM 1992 C C . CYS A 1 25 ? 7.449 4.686 3.217 1.00 0.00 25 CYS A C 4
ATOM 1993 O O . CYS A 1 25 ? 8.096 5.145 4.156 1.00 0.00 25 CYS A O 4
ATOM 2000 N N . ILE A 1 26 ? 7.984 4.371 2.045 1.00 0.00 26 ILE A N 4
ATOM 2001 C CA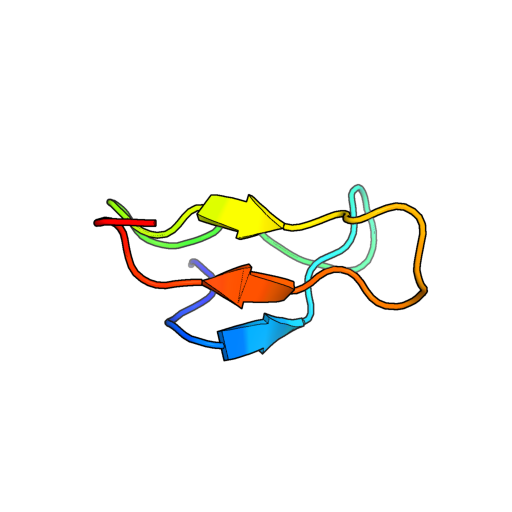 . ILE A 1 26 ? 9.409 4.550 1.743 1.00 0.00 26 ILE A CA 4
ATOM 2002 C C . ILE A 1 26 ? 9.828 6.021 1.622 1.00 0.00 26 ILE A C 4
ATOM 2003 O O . ILE A 1 26 ? 10.525 6.393 0.683 1.00 0.00 26 ILE A O 4
ATOM 2019 N N . PHE A 1 27 ? 9.423 6.833 2.595 1.00 0.00 27 PHE A N 4
ATOM 2020 C CA . PHE A 1 27 ? 9.763 8.257 2.645 1.00 0.00 27 PHE A CA 4
ATOM 2021 C C . PHE A 1 27 ? 9.248 9.031 1.430 1.00 0.00 27 PHE A C 4
ATOM 2022 O O . PHE A 1 27 ? 9.739 10.116 1.124 1.00 0.00 27 PHE A O 4
ATOM 2039 N N . PHE A 1 28 ? 8.240 8.493 0.765 1.00 0.00 28 PHE A N 4
ATOM 2040 C CA . PHE A 1 28 ? 7.647 9.155 -0.388 1.00 0.00 28 PHE A CA 4
ATOM 2041 C C . PHE A 1 28 ? 6.138 9.143 -0.268 1.00 0.00 28 PHE A C 4
ATOM 2042 O O . PHE A 1 28 ? 5.538 8.116 0.041 1.00 0.00 28 PHE A O 4
ATOM 2059 N N . TYR A 1 29 ? 5.541 10.290 -0.512 1.00 0.00 29 TYR A N 4
ATOM 2060 C CA . TYR A 1 29 ? 4.098 10.432 -0.447 1.00 0.00 29 TYR A CA 4
ATOM 2061 C C . TYR A 1 29 ? 3.486 10.184 -1.824 1.00 0.00 29 TYR A C 4
ATOM 2062 O O . TYR A 1 29 ? 3.930 10.767 -2.813 1.00 0.00 29 TYR A O 4
ATOM 2080 N N . PRO A 1 30 ? 2.458 9.329 -1.911 1.00 0.00 30 PRO A N 4
ATOM 2081 C CA . PRO A 1 30 ? 1.899 8.619 -0.779 1.00 0.00 30 PRO A CA 4
ATOM 2082 C C . PRO A 1 30 ? 2.493 7.222 -0.612 1.00 0.00 30 PRO A C 4
ATOM 2083 O O . PRO A 1 30 ? 3.320 6.779 -1.411 1.00 0.00 30 PRO A O 4
ATOM 2094 N N . CYS A 1 31 ? 2.048 6.525 0.420 1.00 0.00 31 CYS A N 4
ATOM 2095 C CA . CYS A 1 31 ? 2.506 5.174 0.684 1.00 0.00 31 CYS A CA 4
ATOM 2096 C C . CYS A 1 31 ? 1.771 4.215 -0.242 1.00 0.00 31 CYS A C 4
ATOM 2097 O O . CYS A 1 31 ? 0.689 4.539 -0.718 1.00 0.00 31 CYS A O 4
ATOM 2104 N N . SER A 1 32 ? 2.343 3.052 -0.511 1.00 0.00 32 SER A N 4
ATOM 2105 C CA . SER A 1 32 ? 1.693 2.094 -1.397 1.00 0.00 32 SER A CA 4
ATOM 2106 C C . SER A 1 32 ? 1.872 0.654 -0.913 1.00 0.00 32 SER A C 4
ATOM 2107 O O . SER A 1 32 ? 2.967 0.249 -0.516 1.00 0.00 32 SER A O 4
ATOM 2115 N N . CYS A 1 33 ? 0.782 -0.108 -0.950 1.00 0.00 33 CYS A N 4
ATOM 2116 C CA . CYS A 1 33 ? 0.786 -1.501 -0.533 1.00 0.00 33 CYS A CA 4
ATOM 2117 C C . CYS A 1 33 ? 1.604 -2.322 -1.505 1.00 0.00 33 CYS A C 4
ATOM 2118 O O . CYS A 1 33 ? 1.428 -2.202 -2.724 1.00 0.00 33 CYS A O 4
ATOM 2125 N N . ARG A 1 34 ? 2.484 -3.147 -0.955 1.00 0.00 34 ARG A N 4
ATOM 2126 C CA . ARG A 1 34 ? 3.347 -4.017 -1.735 1.00 0.00 34 ARG A CA 4
ATOM 2127 C C . ARG A 1 34 ? 3.116 -5.457 -1.306 1.00 0.00 34 ARG A C 4
ATOM 2128 O O . ARG A 1 34 ? 2.687 -5.702 -0.174 1.00 0.00 34 ARG A O 4
ATOM 2149 N N . PRO A 1 35 ? 3.407 -6.428 -2.182 1.00 0.00 35 PRO A N 4
ATOM 2150 C CA . PRO A 1 35 ? 3.246 -7.846 -1.861 1.00 0.00 35 PRO A CA 4
ATOM 2151 C C . PRO A 1 35 ? 4.119 -8.223 -0.674 1.00 0.00 35 PRO A C 4
ATOM 2152 O O . PRO A 1 35 ? 5.164 -7.606 -0.451 1.00 0.00 35 PRO A O 4
ATOM 2163 N N . LYS A 1 36 ? 3.704 -9.203 0.109 1.00 0.00 36 LYS A N 4
ATOM 2164 C CA . LYS A 1 36 ? 4.495 -9.570 1.257 1.00 0.00 36 LYS A CA 4
ATOM 2165 C C . LYS A 1 36 ? 5.677 -10.425 0.834 1.00 0.00 36 LYS A C 4
ATOM 2166 O O . LYS A 1 36 ? 5.587 -11.249 -0.072 1.00 0.00 36 LYS A O 4
ATOM 2185 N N . GLY A 1 37 ? 6.786 -10.152 1.479 1.00 0.00 37 GLY A N 4
ATOM 2186 C CA . GLY A 1 37 ? 8.041 -10.803 1.190 1.00 0.00 37 GLY A CA 4
ATOM 2187 C C . GLY A 1 37 ? 9.128 -9.774 1.320 1.00 0.00 37 GLY A C 4
ATOM 2188 O O . GLY A 1 37 ? 10.235 -10.058 1.773 1.00 0.00 37 GLY A O 4
ATOM 2192 N N . TRP A 1 38 ? 8.757 -8.552 0.966 1.00 0.00 38 TRP A N 4
ATOM 2193 C CA . TRP A 1 38 ? 9.631 -7.404 1.074 1.00 0.00 38 TRP A CA 4
ATOM 2194 C C . TRP A 1 38 ? 9.446 -6.789 2.459 1.00 0.00 38 TRP A C 4
ATOM 2195 O O . TRP A 1 38 ? 10.225 -5.896 2.831 1.00 0.00 38 TRP A O 4
ATOM 2217 N N . LYS A 1 1 ? -13.301 -1.672 -0.100 1.00 0.00 1 LYS A N 5
ATOM 2218 C CA . LYS A 1 1 ? -12.412 -2.496 -0.953 1.00 0.00 1 LYS A CA 5
ATOM 2219 C C . LYS A 1 1 ? -11.067 -2.647 -0.281 1.00 0.00 1 LYS A C 5
ATOM 2220 O O . LYS A 1 1 ? -10.941 -2.419 0.921 1.00 0.00 1 LYS A O 5
ATOM 2241 N N . CYS A 1 2 ? -10.066 -3.004 -1.053 1.00 0.00 2 CYS A N 5
ATOM 2242 C CA . CYS A 1 2 ? -8.730 -3.150 -0.520 1.00 0.00 2 CYS A CA 5
ATOM 2243 C C . CYS A 1 2 ? -7.700 -2.826 -1.586 1.00 0.00 2 CYS A C 5
ATOM 2244 O O . CYS A 1 2 ? -7.995 -2.856 -2.783 1.00 0.00 2 CYS A O 5
ATOM 2251 N N . LEU A 1 3 ? -6.513 -2.479 -1.133 1.00 0.00 3 LEU A N 5
ATOM 2252 C CA . LEU A 1 3 ? -5.419 -2.104 -2.015 1.00 0.00 3 LEU A CA 5
ATOM 2253 C C . LEU A 1 3 ? -4.562 -3.313 -2.382 1.00 0.00 3 LEU A C 5
ATOM 2254 O O . LEU A 1 3 ? -4.033 -3.997 -1.507 1.00 0.00 3 LEU A O 5
ATOM 2270 N N . ALA A 1 4 ? -4.436 -3.573 -3.676 1.00 0.00 4 ALA A N 5
ATOM 2271 C CA . ALA A 1 4 ? -3.657 -4.707 -4.163 1.00 0.00 4 ALA A CA 5
ATOM 2272 C C . ALA A 1 4 ? -2.155 -4.420 -4.166 1.00 0.00 4 ALA A C 5
ATOM 2273 O O . ALA A 1 4 ? -1.672 -3.524 -3.467 1.00 0.00 4 ALA A O 5
ATOM 2280 N N . GLU A 1 5 ? -1.427 -5.202 -4.949 1.00 0.00 5 GLU A N 5
ATOM 2281 C CA . GLU A 1 5 ? 0.017 -5.072 -5.061 1.00 0.00 5 GLU A CA 5
ATOM 2282 C C . GLU A 1 5 ? 0.421 -3.752 -5.702 1.00 0.00 5 GLU A C 5
ATOM 2283 O O . GLU A 1 5 ? -0.037 -3.403 -6.789 1.00 0.00 5 GLU A O 5
ATOM 2295 N N . ALA A 1 6 ? 1.279 -3.031 -4.991 1.00 0.00 6 ALA A N 5
ATOM 2296 C CA . ALA A 1 6 ? 1.791 -1.733 -5.426 1.00 0.00 6 ALA A CA 5
ATOM 2297 C C . ALA A 1 6 ? 0.666 -0.718 -5.558 1.00 0.00 6 ALA A C 5
ATOM 2298 O O . ALA A 1 6 ? 0.666 0.111 -6.466 1.00 0.00 6 ALA A O 5
ATOM 2305 N N . ALA A 1 7 ? -0.291 -0.786 -4.645 1.00 0.00 7 ALA A N 5
ATOM 2306 C CA . ALA A 1 7 ? -1.422 0.138 -4.675 1.00 0.00 7 ALA A CA 5
ATOM 2307 C C . ALA A 1 7 ? -1.229 1.270 -3.680 1.00 0.00 7 ALA A C 5
ATOM 2308 O O . ALA A 1 7 ? -0.820 1.037 -2.546 1.00 0.00 7 ALA A O 5
ATOM 2315 N N . ASP A 1 8 ? -1.526 2.491 -4.107 1.00 0.00 8 ASP A N 5
ATOM 2316 C CA . ASP A 1 8 ? -1.384 3.661 -3.247 1.00 0.00 8 ASP A CA 5
ATOM 2317 C C . ASP A 1 8 ? -2.356 3.594 -2.072 1.00 0.00 8 ASP A C 5
ATOM 2318 O O . ASP A 1 8 ? -3.516 3.221 -2.223 1.00 0.00 8 ASP A O 5
ATOM 2327 N N . CYS A 1 9 ? -1.857 3.932 -0.893 1.00 0.00 9 CYS A N 5
ATOM 2328 C CA . CYS A 1 9 ? -2.659 3.898 0.316 1.00 0.00 9 CYS A CA 5
ATOM 2329 C C . CYS A 1 9 ? -3.333 5.237 0.555 1.00 0.00 9 CYS A C 5
ATOM 2330 O O . CYS A 1 9 ? -2.860 6.281 0.098 1.00 0.00 9 CYS A O 5
ATOM 2337 N N . SER A 1 10 ? -4.426 5.201 1.292 1.00 0.00 10 SER A N 5
ATOM 2338 C CA . SER A 1 10 ? -5.170 6.400 1.620 1.00 0.00 10 SER A CA 5
ATOM 2339 C C . SER A 1 10 ? -4.475 7.151 2.756 1.00 0.00 10 SER A C 5
ATOM 2340 O O . SER A 1 10 ? -3.941 6.535 3.677 1.00 0.00 10 SER A O 5
ATOM 2348 N N . PRO A 1 11 ? -4.444 8.489 2.677 1.00 0.00 11 PRO A N 5
ATOM 2349 C CA . PRO A 1 11 ? -3.776 9.332 3.676 1.00 0.00 11 PRO A CA 5
ATOM 2350 C C . PRO A 1 11 ? -4.417 9.267 5.060 1.00 0.00 11 PRO A C 5
ATOM 2351 O O . PRO A 1 11 ? -3.763 8.915 6.038 1.00 0.00 11 PRO A O 5
ATOM 2362 N N . TRP A 1 12 ? -5.689 9.633 5.144 1.00 0.00 12 TRP A N 5
ATOM 2363 C CA . TRP A 1 12 ? -6.385 9.634 6.423 1.00 0.00 12 TRP A CA 5
ATOM 2364 C C . TRP A 1 12 ? -7.482 8.581 6.467 1.00 0.00 12 TRP A C 5
ATOM 2365 O O . TRP A 1 12 ? -7.748 7.996 7.516 1.00 0.00 12 TRP A O 5
ATOM 2386 N N . SER A 1 13 ? -8.135 8.352 5.337 1.00 0.00 13 SER A N 5
ATOM 2387 C CA . SER A 1 13 ? -9.220 7.379 5.275 1.00 0.00 13 SER A CA 5
ATOM 2388 C C . SER A 1 13 ? -9.405 6.857 3.858 1.00 0.00 13 SER A C 5
ATOM 2389 O O . SER A 1 13 ? -9.292 7.612 2.892 1.00 0.00 13 SER A O 5
ATOM 2397 N N . GLY A 1 14 ? -9.685 5.564 3.747 1.00 0.00 14 GLY A N 5
ATOM 2398 C CA . GLY A 1 14 ? -9.885 4.948 2.453 1.00 0.00 14 GLY A CA 5
ATOM 2399 C C . GLY A 1 14 ? -9.880 3.438 2.545 1.00 0.00 14 GLY A C 5
ATOM 2400 O O . GLY A 1 14 ? -10.318 2.875 3.549 1.00 0.00 14 GLY A O 5
ATOM 2404 N N . ASP A 1 15 ? -9.371 2.785 1.512 1.00 0.00 15 ASP A N 5
ATOM 2405 C CA . ASP A 1 15 ? -9.300 1.330 1.487 1.00 0.00 15 ASP A CA 5
ATOM 2406 C C . ASP A 1 15 ? -8.013 0.840 2.135 1.00 0.00 15 ASP A C 5
ATOM 2407 O O . ASP A 1 15 ? -6.964 1.473 2.021 1.00 0.00 15 ASP A O 5
ATOM 2416 N N . SER A 1 16 ? -8.097 -0.297 2.801 1.00 0.00 16 SER A N 5
ATOM 2417 C CA . SER A 1 16 ? -6.944 -0.896 3.455 1.00 0.00 16 SER A CA 5
ATOM 2418 C C . SER A 1 16 ? -6.285 -1.905 2.516 1.00 0.00 16 SER A C 5
ATOM 2419 O O . SER A 1 16 ? -6.937 -2.424 1.618 1.00 0.00 16 SER A O 5
ATOM 2427 N N . CYS A 1 17 ? -5.001 -2.171 2.712 1.00 0.00 17 CYS A N 5
ATOM 2428 C CA . CYS A 1 17 ? -4.279 -3.117 1.860 1.00 0.00 17 CYS A CA 5
ATOM 2429 C C . CYS A 1 17 ? -4.912 -4.508 1.922 1.00 0.00 17 CYS A C 5
ATOM 2430 O O . CYS A 1 17 ? -5.282 -4.980 2.997 1.00 0.00 17 CYS A O 5
ATOM 2437 N N . CYS A 1 18 ? -5.002 -5.165 0.773 1.00 0.00 18 CYS A N 5
ATOM 2438 C CA . CYS A 1 18 ? -5.547 -6.513 0.698 1.00 0.00 18 CYS A CA 5
ATOM 2439 C C . CYS A 1 18 ? -4.628 -7.453 1.443 1.00 0.00 18 CYS A C 5
ATOM 2440 O O . CYS A 1 18 ? -3.421 -7.237 1.498 1.00 0.00 18 CYS A O 5
ATOM 2447 N N . LYS A 1 19 ? -5.187 -8.487 2.024 1.00 0.00 19 LYS A N 5
ATOM 2448 C CA . LYS A 1 19 ? -4.387 -9.440 2.755 1.00 0.00 19 LYS A CA 5
ATOM 2449 C C . LYS A 1 19 ? -3.710 -10.409 1.790 1.00 0.00 19 LYS A C 5
ATOM 2450 O O . LYS A 1 19 ? -4.315 -10.836 0.799 1.00 0.00 19 LYS A O 5
ATOM 2469 N N . PRO A 1 20 ? -2.445 -10.752 2.049 1.00 0.00 20 PRO A N 5
ATOM 2470 C CA . PRO A 1 20 ? -1.692 -10.280 3.193 1.00 0.00 20 PRO A CA 5
ATOM 2471 C C . PRO A 1 20 ? -0.616 -9.239 2.835 1.00 0.00 20 PRO A C 5
ATOM 2472 O O . PRO A 1 20 ? 0.526 -9.354 3.287 1.00 0.00 20 PRO A O 5
ATOM 2483 N N . TYR A 1 21 ? -0.962 -8.238 2.025 1.00 0.00 21 TYR A N 5
ATOM 2484 C CA . TYR A 1 21 ? 0.007 -7.210 1.627 1.00 0.00 21 TYR A CA 5
ATOM 2485 C C . TYR A 1 21 ? 0.322 -6.275 2.797 1.00 0.00 21 TYR A C 5
ATOM 2486 O O . TYR A 1 21 ? 0.024 -6.591 3.953 1.00 0.00 21 TYR A O 5
ATOM 2504 N N . LEU A 1 22 ? 0.934 -5.134 2.504 1.00 0.00 22 LEU A N 5
ATOM 2505 C CA . LEU A 1 22 ? 1.288 -4.173 3.542 1.00 0.00 22 LEU A CA 5
ATOM 2506 C C . LEU A 1 22 ? 1.692 -2.838 2.931 1.00 0.00 22 LEU A C 5
ATOM 2507 O O . LEU A 1 22 ? 2.445 -2.795 1.962 1.00 0.00 22 LEU A O 5
ATOM 2523 N N . CYS A 1 23 ? 1.181 -1.755 3.498 1.00 0.00 23 CYS A N 5
ATOM 2524 C CA . CYS A 1 23 ? 1.483 -0.415 3.012 1.00 0.00 23 CYS A CA 5
ATOM 2525 C C . CYS A 1 23 ? 2.910 -0.018 3.377 1.00 0.00 23 CYS A C 5
ATOM 2526 O O . CYS A 1 23 ? 3.315 -0.124 4.535 1.00 0.00 23 CYS A O 5
ATOM 2533 N N . SER A 1 24 ? 3.669 0.433 2.389 1.00 0.00 24 SER A N 5
ATOM 2534 C CA . SER A 1 24 ? 5.045 0.839 2.615 1.00 0.00 24 SER A CA 5
ATOM 2535 C C . SER A 1 24 ? 5.196 2.350 2.452 1.00 0.00 24 SER A C 5
ATOM 2536 O O . SER A 1 24 ? 4.798 2.923 1.436 1.00 0.00 24 SER A O 5
ATOM 2544 N N . CYS A 1 25 ? 5.780 2.983 3.457 1.00 0.00 25 CYS A N 5
ATOM 2545 C CA . CYS A 1 25 ? 6.005 4.418 3.446 1.00 0.00 25 CYS A CA 5
ATOM 2546 C C . CYS A 1 25 ? 7.488 4.699 3.259 1.00 0.00 25 CYS A C 5
ATOM 2547 O O . CYS A 1 25 ? 8.155 5.209 4.157 1.00 0.00 25 CYS A O 5
ATOM 2554 N N . ILE A 1 26 ? 7.994 4.326 2.092 1.00 0.00 26 ILE A N 5
ATOM 2555 C CA . ILE A 1 26 ? 9.410 4.494 1.749 1.00 0.00 26 ILE A CA 5
ATOM 2556 C C . ILE A 1 26 ? 9.810 5.959 1.536 1.00 0.00 26 ILE A C 5
ATOM 2557 O O . ILE A 1 26 ? 10.490 6.283 0.567 1.00 0.00 26 ILE A O 5
ATOM 2573 N N . PHE A 1 27 ? 9.404 6.821 2.463 1.00 0.00 27 PHE A N 5
ATOM 2574 C CA . PHE A 1 27 ? 9.725 8.251 2.426 1.00 0.00 27 PHE A CA 5
ATOM 2575 C C . PHE A 1 27 ? 9.167 8.948 1.184 1.00 0.00 27 PHE A C 5
ATOM 2576 O O . PHE A 1 27 ? 9.676 9.989 0.769 1.00 0.00 27 PHE A O 5
ATOM 2593 N N . PHE A 1 28 ? 8.104 8.399 0.613 1.00 0.00 28 PHE A N 5
ATOM 2594 C CA . PHE A 1 28 ? 7.475 8.998 -0.556 1.00 0.00 28 PHE A CA 5
ATOM 2595 C C . PHE A 1 28 ? 5.974 9.077 -0.360 1.00 0.00 28 PHE A C 5
ATOM 2596 O O . PHE A 1 28 ? 5.339 8.108 0.050 1.00 0.00 28 PHE A O 5
ATOM 2613 N N . TYR A 1 29 ? 5.426 10.238 -0.654 1.00 0.00 29 TYR A N 5
ATOM 2614 C CA . TYR A 1 29 ? 3.996 10.475 -0.533 1.00 0.00 29 TYR A CA 5
ATOM 2615 C C . TYR A 1 29 ? 3.295 10.192 -1.863 1.00 0.00 29 TYR A C 5
ATOM 2616 O O . TYR A 1 29 ? 3.667 10.761 -2.890 1.00 0.00 29 TYR A O 5
ATOM 2634 N N . PRO A 1 30 ? 2.266 9.332 -1.870 1.00 0.00 30 PRO A N 5
ATOM 2635 C CA . PRO A 1 30 ? 1.786 8.634 -0.693 1.00 0.00 30 PRO A CA 5
ATOM 2636 C C . PRO A 1 30 ? 2.426 7.258 -0.540 1.00 0.00 30 PRO A C 5
ATOM 2637 O O . PRO A 1 30 ? 3.226 6.834 -1.376 1.00 0.00 30 PRO A O 5
ATOM 2648 N N . CYS A 1 31 ? 2.052 6.554 0.512 1.00 0.00 31 CYS A N 5
ATOM 2649 C CA . CYS A 1 31 ? 2.573 5.221 0.755 1.00 0.00 31 CYS A CA 5
ATOM 2650 C C . CYS A 1 31 ? 1.845 4.242 -0.159 1.00 0.00 31 CYS A C 5
ATOM 2651 O O . CYS A 1 31 ? 0.806 4.584 -0.717 1.00 0.00 31 CYS A O 5
ATOM 2658 N N . SER A 1 32 ? 2.382 3.046 -0.343 1.00 0.00 32 SER A N 5
ATOM 2659 C CA . SER A 1 32 ? 1.741 2.077 -1.225 1.00 0.00 32 SER A CA 5
ATOM 2660 C C . SER A 1 32 ? 1.895 0.645 -0.719 1.00 0.00 32 SER A C 5
ATOM 2661 O O . SER A 1 32 ? 2.974 0.239 -0.283 1.00 0.00 32 SER A O 5
ATOM 2669 N N . CYS A 1 33 ? 0.805 -0.114 -0.786 1.00 0.00 33 CYS A N 5
ATOM 2670 C CA . CYS A 1 33 ? 0.804 -1.501 -0.352 1.00 0.00 33 CYS A CA 5
ATOM 2671 C C . CYS A 1 33 ? 1.602 -2.348 -1.314 1.00 0.00 33 CYS A C 5
ATOM 2672 O O . CYS A 1 33 ? 1.406 -2.272 -2.528 1.00 0.00 33 CYS A O 5
ATOM 2679 N N . ARG A 1 34 ? 2.488 -3.155 -0.757 1.00 0.00 34 ARG A N 5
ATOM 2680 C CA . ARG A 1 34 ? 3.331 -4.051 -1.521 1.00 0.00 34 ARG A CA 5
ATOM 2681 C C . ARG A 1 34 ? 3.044 -5.477 -1.088 1.00 0.00 34 ARG A C 5
ATOM 2682 O O . ARG A 1 34 ? 2.627 -5.704 0.056 1.00 0.00 34 ARG A O 5
ATOM 2703 N N . PRO A 1 35 ? 3.263 -6.455 -1.980 1.00 0.00 35 PRO A N 5
ATOM 2704 C CA . PRO A 1 35 ? 3.046 -7.864 -1.661 1.00 0.00 35 PRO A CA 5
ATOM 2705 C C . PRO A 1 35 ? 3.897 -8.269 -0.464 1.00 0.00 35 PRO A C 5
ATOM 2706 O O . PRO A 1 35 ? 4.930 -7.656 -0.202 1.00 0.00 35 PRO A O 5
ATOM 2717 N N . LYS A 1 36 ? 3.473 -9.278 0.274 1.00 0.00 36 LYS A N 5
ATOM 2718 C CA . LYS A 1 36 ? 4.233 -9.690 1.438 1.00 0.00 36 LYS A CA 5
ATOM 2719 C C . LYS A 1 36 ? 5.444 -10.498 1.006 1.00 0.00 36 LYS A C 5
ATOM 2720 O O . LYS A 1 36 ? 5.324 -11.518 0.328 1.00 0.00 36 LYS A O 5
ATOM 2739 N N . GLY A 1 37 ? 6.607 -9.989 1.375 1.00 0.00 37 GLY A N 5
ATOM 2740 C CA . GLY A 1 37 ? 7.863 -10.602 1.008 1.00 0.00 37 GLY A CA 5
ATOM 2741 C C . GLY A 1 37 ? 8.874 -9.529 0.675 1.00 0.00 37 GLY A C 5
ATOM 2742 O O . GLY A 1 37 ? 10.078 -9.714 0.846 1.00 0.00 37 GLY A O 5
ATOM 2746 N N . TRP A 1 38 ? 8.355 -8.393 0.225 1.00 0.00 38 TRP A N 5
ATOM 2747 C CA . TRP A 1 38 ? 9.171 -7.240 -0.112 1.00 0.00 38 TRP A CA 5
ATOM 2748 C C . TRP A 1 38 ? 9.053 -6.203 0.996 1.00 0.00 38 TRP A C 5
ATOM 2749 O O . TRP A 1 38 ? 9.737 -5.161 0.914 1.00 0.00 38 TRP A O 5
ATOM 2771 N N . LYS A 1 1 ? -13.453 -2.265 -0.080 1.00 0.00 1 LYS A N 6
ATOM 2772 C CA . LYS A 1 1 ? -12.519 -2.995 -0.966 1.00 0.00 1 LYS A CA 6
ATOM 2773 C C . LYS A 1 1 ? -11.162 -3.051 -0.307 1.00 0.00 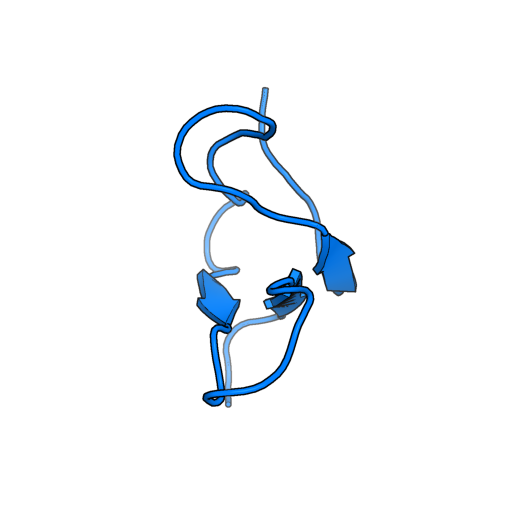1 LYS A C 6
ATOM 2774 O O . LYS A 1 1 ? -11.044 -2.790 0.890 1.00 0.00 1 LYS A O 6
ATOM 2795 N N . CYS A 1 2 ? -10.147 -3.360 -1.079 1.00 0.00 2 CYS A N 6
ATOM 2796 C CA . CYS A 1 2 ? -8.802 -3.412 -0.553 1.00 0.00 2 CYS A CA 6
ATOM 2797 C C . CYS A 1 2 ? -7.797 -3.094 -1.642 1.00 0.00 2 CYS A C 6
ATOM 2798 O O . CYS A 1 2 ? -8.068 -3.277 -2.830 1.00 0.00 2 CYS A O 6
ATOM 2805 N N . LEU A 1 3 ? -6.658 -2.587 -1.221 1.00 0.00 3 LEU A N 6
ATOM 2806 C CA . LEU A 1 3 ? -5.594 -2.205 -2.133 1.00 0.00 3 LEU A CA 6
ATOM 2807 C C . LEU A 1 3 ? -4.738 -3.413 -2.506 1.00 0.00 3 LEU A C 6
ATOM 2808 O O . LEU A 1 3 ? -4.288 -4.154 -1.636 1.00 0.00 3 LEU A O 6
ATOM 2824 N N . ALA A 1 4 ? -4.534 -3.614 -3.799 1.00 0.00 4 ALA A N 6
ATOM 2825 C CA . ALA A 1 4 ? -3.758 -4.749 -4.292 1.00 0.00 4 ALA A CA 6
ATOM 2826 C C . ALA A 1 4 ? -2.250 -4.522 -4.167 1.00 0.00 4 ALA A C 6
ATOM 2827 O O . ALA A 1 4 ? -1.795 -3.646 -3.423 1.00 0.00 4 ALA A O 6
ATOM 2834 N N . GLU A 1 5 ? -1.481 -5.320 -4.898 1.00 0.00 5 GLU A N 6
ATOM 2835 C CA . GLU A 1 5 ? -0.031 -5.221 -4.879 1.00 0.00 5 GLU A CA 6
ATOM 2836 C C . GLU A 1 5 ? 0.443 -3.955 -5.575 1.00 0.00 5 GLU A C 6
ATOM 2837 O O . GLU A 1 5 ? 0.032 -3.652 -6.695 1.00 0.00 5 GLU A O 6
ATOM 2849 N N . ALA A 1 6 ? 1.299 -3.222 -4.876 1.00 0.00 6 ALA A N 6
ATOM 2850 C CA . ALA A 1 6 ? 1.859 -1.965 -5.365 1.00 0.00 6 ALA A CA 6
ATOM 2851 C C . ALA A 1 6 ? 0.763 -0.934 -5.572 1.00 0.00 6 ALA A C 6
ATOM 2852 O O . ALA A 1 6 ? 0.774 -0.185 -6.547 1.00 0.00 6 ALA A O 6
ATOM 2859 N N . ALA A 1 7 ? -0.186 -0.903 -4.647 1.00 0.00 7 ALA A N 6
ATOM 2860 C CA . ALA A 1 7 ? -1.300 0.041 -4.747 1.00 0.00 7 ALA A CA 6
ATOM 2861 C C . ALA A 1 7 ? -1.130 1.199 -3.777 1.00 0.00 7 ALA A C 6
ATOM 2862 O O . ALA A 1 7 ? -0.787 0.990 -2.620 1.00 0.00 7 ALA A O 6
ATOM 2869 N N . ASP A 1 8 ? -1.373 2.414 -4.246 1.00 0.00 8 ASP A N 6
ATOM 2870 C CA . ASP A 1 8 ? -1.244 3.598 -3.404 1.00 0.00 8 ASP A CA 6
ATOM 2871 C C . ASP A 1 8 ? -2.302 3.608 -2.304 1.00 0.00 8 ASP A C 6
ATOM 2872 O O . ASP A 1 8 ? -3.450 3.220 -2.518 1.00 0.00 8 ASP A O 6
ATOM 2881 N N . CYS A 1 9 ? -1.897 4.031 -1.115 1.00 0.00 9 CYS A N 6
ATOM 2882 C CA . CYS A 1 9 ? -2.793 4.081 0.027 1.00 0.00 9 CYS A CA 6
ATOM 2883 C C . CYS A 1 9 ? -3.268 5.506 0.262 1.00 0.00 9 CYS A C 6
ATOM 2884 O O . CYS A 1 9 ? -2.542 6.468 -0.004 1.00 0.00 9 CYS A O 6
ATOM 2891 N N . SER A 1 10 ? -4.476 5.637 0.777 1.00 0.00 10 SER A N 6
ATOM 2892 C CA . SER A 1 10 ? -5.041 6.943 1.065 1.00 0.00 10 SER A CA 6
ATOM 2893 C C . SER A 1 10 ? -4.469 7.481 2.376 1.00 0.00 10 SER A C 6
ATOM 2894 O O . SER A 1 10 ? -4.429 6.772 3.380 1.00 0.00 10 SER A O 6
ATOM 2902 N N . PRO A 1 11 ? -3.988 8.733 2.364 1.00 0.00 11 PRO A N 6
ATOM 2903 C CA . PRO A 1 11 ? -3.375 9.370 3.541 1.00 0.00 11 PRO A CA 6
ATOM 2904 C C . PRO A 1 11 ? -4.335 9.573 4.714 1.00 0.00 11 PRO A C 6
ATOM 2905 O O . PRO A 1 11 ? -4.043 9.166 5.835 1.00 0.00 11 PRO A O 6
ATOM 2916 N N . TRP A 1 12 ? -5.466 10.224 4.461 1.00 0.00 12 TRP A N 6
ATOM 2917 C CA . TRP A 1 12 ? -6.433 10.489 5.519 1.00 0.00 12 TRP A CA 6
ATOM 2918 C C . TRP A 1 12 ? -7.288 9.264 5.818 1.00 0.00 12 TRP A C 6
ATOM 2919 O O . TRP A 1 12 ? -7.440 8.873 6.974 1.00 0.00 12 TRP A O 6
ATOM 2940 N N . SER A 1 13 ? -7.853 8.672 4.774 1.00 0.00 13 SER A N 6
ATOM 2941 C CA . SER A 1 13 ? -8.704 7.501 4.936 1.00 0.00 13 SER A CA 6
ATOM 2942 C C . SER A 1 13 ? -9.045 6.890 3.585 1.00 0.00 13 SER A C 6
ATOM 2943 O O . SER A 1 13 ? -9.285 7.613 2.616 1.00 0.00 13 SER A O 6
ATOM 2951 N N . GLY A 1 14 ? -9.068 5.566 3.530 1.00 0.00 14 GLY A N 6
ATOM 2952 C CA . GLY A 1 14 ? -9.388 4.868 2.302 1.00 0.00 14 GLY A CA 6
ATOM 2953 C C . GLY A 1 14 ? -9.422 3.371 2.512 1.00 0.00 14 GLY A C 6
ATOM 2954 O O . GLY A 1 14 ? -9.439 2.908 3.655 1.00 0.00 14 GLY A O 6
ATOM 2958 N N . ASP A 1 15 ? -9.429 2.614 1.423 1.00 0.00 15 ASP A N 6
ATOM 2959 C CA . ASP A 1 15 ? -9.460 1.158 1.506 1.00 0.00 15 ASP A CA 6
ATOM 2960 C C . ASP A 1 15 ? -8.146 0.622 2.058 1.00 0.00 15 ASP A C 6
ATOM 2961 O O . ASP A 1 15 ? -7.073 1.134 1.744 1.00 0.00 15 ASP A O 6
ATOM 2970 N N . SER A 1 16 ? -8.239 -0.413 2.873 1.00 0.00 16 SER A N 6
ATOM 2971 C CA . SER A 1 16 ? -7.066 -1.033 3.462 1.00 0.00 16 SER A CA 6
ATOM 2972 C C . SER A 1 16 ? -6.431 -2.004 2.475 1.00 0.00 16 SER A C 6
ATOM 2973 O O . SER A 1 16 ? -7.109 -2.540 1.607 1.00 0.00 16 SER A O 6
ATOM 2981 N N . CYS A 1 17 ? -5.135 -2.225 2.606 1.00 0.00 17 CYS A N 6
ATOM 2982 C CA . CYS A 1 17 ? -4.419 -3.133 1.715 1.00 0.00 17 CYS A CA 6
ATOM 2983 C C . CYS A 1 17 ? -4.925 -4.566 1.865 1.00 0.00 17 CYS A C 6
ATOM 2984 O O . CYS A 1 17 ? -5.136 -5.041 2.991 1.00 0.00 17 CYS A O 6
ATOM 2991 N N . CYS A 1 18 ? -5.077 -5.259 0.737 1.00 0.00 18 CYS A N 6
ATOM 2992 C CA . CYS A 1 18 ? -5.504 -6.651 0.733 1.00 0.00 18 CYS A CA 6
ATOM 2993 C C . CYS A 1 18 ? -4.458 -7.462 1.459 1.00 0.00 18 CYS A C 6
ATOM 2994 O O . CYS A 1 18 ? -3.276 -7.142 1.399 1.00 0.00 18 CYS A O 6
ATOM 3001 N N . LYS A 1 19 ? -4.873 -8.491 2.154 1.00 0.00 19 LYS A N 6
ATOM 3002 C CA . LYS A 1 19 ? -3.924 -9.304 2.878 1.00 0.00 19 LYS A CA 6
ATOM 3003 C C . LYS A 1 19 ? -3.282 -10.320 1.943 1.00 0.00 19 LYS A C 6
ATOM 3004 O O . LYS A 1 19 ? -3.908 -10.782 0.991 1.00 0.00 19 LYS A O 6
ATOM 3023 N N . PRO A 1 20 ? -2.015 -10.654 2.195 1.00 0.00 20 PRO A N 6
ATOM 3024 C CA . PRO A 1 20 ? -1.264 -10.116 3.312 1.00 0.00 20 PRO A CA 6
ATOM 3025 C C . PRO A 1 20 ? -0.352 -8.940 2.933 1.00 0.00 20 PRO A C 6
ATOM 3026 O O . PRO A 1 20 ? 0.748 -8.813 3.467 1.00 0.00 20 PRO A O 6
ATOM 3037 N N . TYR A 1 21 ? -0.801 -8.083 2.020 1.00 0.00 21 TYR A N 6
ATOM 3038 C CA . TYR A 1 21 ? -0.001 -6.932 1.599 1.00 0.00 21 TYR A CA 6
ATOM 3039 C C . TYR A 1 21 ? -0.067 -5.823 2.642 1.00 0.00 21 TYR A C 6
ATOM 3040 O O . TYR A 1 21 ? -1.081 -5.653 3.328 1.00 0.00 21 TYR A O 6
ATOM 3058 N N . LEU A 1 22 ? 1.024 -5.083 2.769 1.00 0.00 22 LEU A N 6
ATOM 3059 C CA . LEU A 1 22 ? 1.107 -4.003 3.738 1.00 0.00 22 LEU A CA 6
ATOM 3060 C C . LEU A 1 22 ? 1.524 -2.695 3.066 1.00 0.00 22 LEU A C 6
ATOM 3061 O O . LEU A 1 22 ? 2.353 -2.693 2.154 1.00 0.00 22 LEU A O 6
ATOM 3077 N N . CYS A 1 23 ? 0.943 -1.592 3.522 1.00 0.00 23 CYS A N 6
ATOM 3078 C CA . CYS A 1 23 ? 1.250 -0.276 2.976 1.00 0.00 23 CYS A CA 6
ATOM 3079 C C . CYS A 1 23 ? 2.639 0.169 3.417 1.00 0.00 23 CYS A C 6
ATOM 3080 O O . CYS A 1 23 ? 2.949 0.177 4.607 1.00 0.00 23 CYS A O 6
ATOM 3087 N N . SER A 1 24 ? 3.475 0.529 2.453 1.00 0.00 24 SER A N 6
ATOM 3088 C CA . SER A 1 24 ? 4.827 0.965 2.747 1.00 0.00 24 SER A CA 6
ATOM 3089 C C . SER A 1 24 ? 4.952 2.480 2.618 1.00 0.00 24 SER A C 6
ATOM 3090 O O . SER A 1 24 ? 4.549 3.068 1.612 1.00 0.00 24 SER A O 6
ATOM 3098 N N . CYS A 1 25 ? 5.521 3.101 3.639 1.00 0.00 25 CYS A N 6
ATOM 3099 C CA . CYS A 1 25 ? 5.723 4.541 3.658 1.00 0.00 25 CYS A CA 6
ATOM 3100 C C . CYS A 1 25 ? 7.214 4.842 3.646 1.00 0.00 25 CYS A C 6
ATOM 3101 O O . CYS A 1 25 ? 7.766 5.351 4.620 1.00 0.00 25 CYS A O 6
ATOM 3108 N N . ILE A 1 26 ? 7.863 4.491 2.542 1.00 0.00 26 ILE A N 6
ATOM 3109 C CA . ILE A 1 26 ? 9.307 4.684 2.374 1.00 0.00 26 ILE A CA 6
ATOM 3110 C C . ILE A 1 26 ? 9.696 6.155 2.199 1.00 0.00 26 ILE A C 6
ATOM 3111 O O . ILE A 1 26 ? 10.537 6.483 1.366 1.00 0.00 26 ILE A O 6
ATOM 3127 N N . PHE A 1 27 ? 9.096 7.022 3.007 1.00 0.00 27 PHE A N 6
ATOM 3128 C CA . PHE A 1 27 ? 9.374 8.458 2.986 1.00 0.00 27 PHE A CA 6
ATOM 3129 C C . PHE A 1 27 ? 9.002 9.102 1.650 1.00 0.00 27 PHE A C 6
ATOM 3130 O O . PHE A 1 27 ? 9.496 10.177 1.310 1.00 0.00 27 PHE A O 6
ATOM 3147 N N . PHE A 1 28 ? 8.110 8.461 0.911 1.00 0.00 28 PHE A N 6
ATOM 3148 C CA . PHE A 1 28 ? 7.655 8.991 -0.366 1.00 0.00 28 PHE A CA 6
ATOM 3149 C C . PHE A 1 28 ? 6.144 9.085 -0.373 1.00 0.00 28 PHE A C 6
ATOM 3150 O O . PHE A 1 28 ? 5.451 8.147 0.019 1.00 0.00 28 PHE A O 6
ATOM 3167 N N . TYR A 1 29 ? 5.647 10.219 -0.819 1.00 0.00 29 TYR A N 6
ATOM 3168 C CA . TYR A 1 29 ? 4.216 10.455 -0.895 1.00 0.00 29 TYR A CA 6
ATOM 3169 C C . TYR A 1 29 ? 3.686 10.057 -2.272 1.00 0.00 29 TYR A C 6
ATOM 3170 O O . TYR A 1 29 ? 4.198 10.522 -3.290 1.00 0.00 29 TYR A O 6
ATOM 3188 N N . PRO A 1 30 ? 2.650 9.209 -2.331 1.00 0.00 30 PRO A N 6
ATOM 3189 C CA . PRO A 1 30 ? 2.008 8.630 -1.164 1.00 0.00 30 PRO A CA 6
ATOM 3190 C C . PRO A 1 30 ? 2.561 7.247 -0.826 1.00 0.00 30 PRO A C 6
ATOM 3191 O O . PRO A 1 30 ? 3.428 6.720 -1.526 1.00 0.00 30 PRO A O 6
ATOM 3202 N N . CYS A 1 31 ? 2.031 6.649 0.227 1.00 0.00 31 CYS A N 6
ATOM 3203 C CA . CYS A 1 31 ? 2.448 5.318 0.631 1.00 0.00 31 CYS A CA 6
ATOM 3204 C C . CYS A 1 31 ? 1.777 4.303 -0.286 1.00 0.00 31 CYS A C 6
ATOM 3205 O O . CYS A 1 31 ? 0.785 4.627 -0.933 1.00 0.00 31 CYS A O 6
ATOM 3212 N N . SER A 1 32 ? 2.315 3.097 -0.375 1.00 0.00 32 SER A N 6
ATOM 3213 C CA . SER A 1 32 ? 1.730 2.098 -1.259 1.00 0.00 32 SER A CA 6
ATOM 3214 C C . SER A 1 32 ? 1.874 0.679 -0.715 1.00 0.00 32 SER A C 6
ATOM 3215 O O . SER A 1 32 ? 2.942 0.287 -0.243 1.00 0.00 32 SER A O 6
ATOM 3223 N N . CYS A 1 33 ? 0.790 -0.085 -0.799 1.00 0.00 33 CYS A N 6
ATOM 3224 C CA . CYS A 1 33 ? 0.770 -1.462 -0.341 1.00 0.00 33 CYS A CA 6
ATOM 3225 C C . CYS A 1 33 ? 1.654 -2.309 -1.228 1.00 0.00 33 CYS A C 6
ATOM 3226 O O . CYS A 1 33 ? 1.545 -2.256 -2.457 1.00 0.00 33 CYS A O 6
ATOM 3233 N N . ARG A 1 34 ? 2.523 -3.072 -0.586 1.00 0.00 34 ARG A N 6
ATOM 3234 C CA . ARG A 1 34 ? 3.460 -3.950 -1.262 1.00 0.00 34 ARG A CA 6
ATOM 3235 C C . ARG A 1 34 ? 3.315 -5.355 -0.697 1.00 0.00 34 ARG A C 6
ATOM 3236 O O . ARG A 1 34 ? 2.886 -5.517 0.449 1.00 0.00 34 ARG A O 6
ATOM 3257 N N . PRO A 1 35 ? 3.660 -6.384 -1.484 1.00 0.00 35 PRO A N 6
ATOM 3258 C CA . PRO A 1 35 ? 3.572 -7.779 -1.045 1.00 0.00 35 PRO A CA 6
ATOM 3259 C C . PRO A 1 35 ? 4.328 -8.005 0.261 1.00 0.00 35 PRO A C 6
ATOM 3260 O O . PRO A 1 35 ? 5.313 -7.322 0.542 1.00 0.00 35 PRO A O 6
ATOM 3271 N N . LYS A 1 36 ? 3.866 -8.956 1.060 1.00 0.00 36 LYS A N 6
ATOM 3272 C CA . LYS A 1 36 ? 4.503 -9.250 2.337 1.00 0.00 36 LYS A CA 6
ATOM 3273 C C . LYS A 1 36 ? 5.769 -10.076 2.113 1.00 0.00 36 LYS A C 6
ATOM 3274 O O . LYS A 1 36 ? 5.834 -11.261 2.468 1.00 0.00 36 LYS A O 6
ATOM 3293 N N . GLY A 1 37 ? 6.758 -9.441 1.509 1.00 0.00 37 GLY A N 6
ATOM 3294 C CA . GLY A 1 37 ? 8.013 -10.097 1.211 1.00 0.00 37 GLY A CA 6
ATOM 3295 C C . GLY A 1 37 ? 8.549 -9.679 -0.144 1.00 0.00 37 GLY A C 6
ATOM 3296 O O . GLY A 1 37 ? 9.655 -10.064 -0.518 1.00 0.00 37 GLY A O 6
ATOM 3300 N N . TRP A 1 38 ? 7.739 -8.896 -0.866 1.00 0.00 38 TRP A N 6
ATOM 3301 C CA . TRP A 1 38 ? 8.083 -8.406 -2.200 1.00 0.00 38 TRP A CA 6
ATOM 3302 C C . TRP A 1 38 ? 8.100 -9.553 -3.203 1.00 0.00 38 TRP A C 6
ATOM 3303 O O . TRP A 1 38 ? 7.286 -10.488 -3.032 1.00 0.00 38 TRP A O 6
ATOM 3325 N N . LYS A 1 1 ? -13.413 -1.801 0.756 1.00 0.00 1 LYS A N 7
ATOM 3326 C CA . LYS A 1 1 ? -12.631 -2.751 -0.077 1.00 0.00 1 LYS A CA 7
ATOM 3327 C C . LYS A 1 1 ? -11.198 -2.821 0.413 1.00 0.00 1 LYS A C 7
ATOM 3328 O O . LYS A 1 1 ? -10.899 -2.384 1.520 1.00 0.00 1 LYS A O 7
ATOM 3349 N N . CYS A 1 2 ? -10.318 -3.370 -0.401 1.00 0.00 2 CYS A N 7
ATOM 3350 C CA . CYS A 1 2 ? -8.922 -3.480 -0.023 1.00 0.00 2 CYS A CA 7
ATOM 3351 C C . CYS A 1 2 ? -8.015 -3.113 -1.187 1.00 0.00 2 CYS A C 7
ATOM 3352 O O . CYS A 1 2 ? -8.457 -3.035 -2.336 1.00 0.00 2 CYS A O 7
ATOM 3359 N N . LEU A 1 3 ? -6.759 -2.844 -0.867 1.00 0.00 3 LEU A N 7
ATOM 3360 C CA . LEU A 1 3 ? -5.769 -2.442 -1.857 1.00 0.00 3 LEU A CA 7
ATOM 3361 C C . LEU A 1 3 ? -4.844 -3.602 -2.227 1.00 0.00 3 LEU A C 7
ATOM 3362 O O . LEU A 1 3 ? -4.260 -4.237 -1.357 1.00 0.00 3 LEU A O 7
ATOM 3378 N N . ALA A 1 4 ? -4.720 -3.876 -3.519 1.00 0.00 4 ALA A N 7
ATOM 3379 C CA . ALA A 1 4 ? -3.879 -4.974 -3.991 1.00 0.00 4 ALA A CA 7
ATOM 3380 C C . ALA A 1 4 ? -2.393 -4.606 -4.010 1.00 0.00 4 ALA A C 7
ATOM 3381 O O . ALA A 1 4 ? -1.956 -3.666 -3.339 1.00 0.00 4 ALA A O 7
ATOM 3388 N N . GLU A 1 5 ? -1.627 -5.374 -4.771 1.00 0.00 5 GLU A N 7
ATOM 3389 C CA . GLU A 1 5 ? -0.195 -5.176 -4.893 1.00 0.00 5 GLU A CA 7
ATOM 3390 C C . GLU A 1 5 ? 0.142 -3.861 -5.585 1.00 0.00 5 GLU A C 7
ATOM 3391 O O . GLU A 1 5 ? -0.387 -3.544 -6.651 1.00 0.00 5 GLU A O 7
ATOM 3403 N N . ALA A 1 6 ? 1.024 -3.106 -4.941 1.00 0.00 6 ALA A N 7
ATOM 3404 C CA . ALA A 1 6 ? 1.480 -1.806 -5.432 1.00 0.00 6 ALA A CA 7
ATOM 3405 C C . ALA A 1 6 ? 0.320 -0.829 -5.552 1.00 0.00 6 ALA A C 7
ATOM 3406 O O . ALA A 1 6 ? 0.223 -0.074 -6.519 1.00 0.00 6 ALA A O 7
ATOM 3413 N N . ALA A 1 7 ? -0.564 -0.848 -4.567 1.00 0.00 7 ALA A N 7
ATOM 3414 C CA . ALA A 1 7 ? -1.723 0.041 -4.589 1.00 0.00 7 ALA A CA 7
ATOM 3415 C C . ALA A 1 7 ? -1.557 1.203 -3.620 1.00 0.00 7 ALA A C 7
ATOM 3416 O O . ALA A 1 7 ? -1.191 1.001 -2.469 1.00 0.00 7 ALA A O 7
ATOM 3423 N N . ASP A 1 8 ? -1.834 2.413 -4.094 1.00 0.00 8 ASP A N 7
ATOM 3424 C CA . ASP A 1 8 ? -1.726 3.620 -3.270 1.00 0.00 8 ASP A CA 7
ATOM 3425 C C . ASP A 1 8 ? -2.616 3.509 -2.037 1.00 0.00 8 ASP A C 7
ATOM 3426 O O . ASP A 1 8 ? -3.773 3.095 -2.140 1.00 0.00 8 ASP A O 7
ATOM 3435 N N . CYS A 1 9 ? -2.080 3.875 -0.880 1.00 0.00 9 CYS A N 7
ATOM 3436 C CA . CYS A 1 9 ? -2.843 3.812 0.354 1.00 0.00 9 CYS A CA 7
ATOM 3437 C C . CYS A 1 9 ? -2.823 5.124 1.106 1.00 0.00 9 CYS A C 7
ATOM 3438 O O . CYS A 1 9 ? -1.790 5.781 1.244 1.00 0.00 9 CYS A O 7
ATOM 3445 N N . SER A 1 10 ? -3.985 5.475 1.611 1.00 0.00 10 SER A N 7
ATOM 3446 C CA . SER A 1 10 ? -4.158 6.685 2.385 1.00 0.00 10 SER A CA 7
ATOM 3447 C C . SER A 1 10 ? -3.881 6.400 3.857 1.00 0.00 10 SER A C 7
ATOM 3448 O O . SER A 1 10 ? -4.226 5.333 4.362 1.00 0.00 10 SER A O 7
ATOM 3456 N N . PRO A 1 11 ? -3.228 7.345 4.550 1.00 0.00 11 PRO A N 7
ATOM 3457 C CA . PRO A 1 11 ? -2.868 7.201 5.967 1.00 0.00 11 PRO A CA 7
ATOM 3458 C C . PRO A 1 11 ? -4.060 6.872 6.869 1.00 0.00 11 PRO A C 7
ATOM 3459 O O . PRO A 1 11 ? -3.926 6.101 7.817 1.00 0.00 11 PRO A O 7
ATOM 3470 N N . TRP A 1 12 ? -5.222 7.455 6.581 1.00 0.00 12 TRP A N 7
ATOM 3471 C CA . TRP A 1 12 ? -6.411 7.199 7.391 1.00 0.00 12 TRP A CA 7
ATOM 3472 C C . TRP A 1 12 ? -7.641 6.970 6.517 1.00 0.00 12 TRP A C 7
ATOM 3473 O O . TRP A 1 12 ? -8.268 5.914 6.573 1.00 0.00 12 TRP A O 7
ATOM 3494 N N . SER A 1 13 ? -7.991 7.976 5.728 1.00 0.00 13 SER A N 7
ATOM 3495 C CA . SER A 1 13 ? -9.158 7.905 4.856 1.00 0.00 13 SER A CA 7
ATOM 3496 C C . SER A 1 13 ? -8.886 7.056 3.613 1.00 0.00 13 SER A C 7
ATOM 3497 O O . SER A 1 13 ? -8.865 7.573 2.497 1.00 0.00 13 SER A O 7
ATOM 3505 N N . GLY A 1 14 ? -8.674 5.763 3.807 1.00 0.00 14 GLY A N 7
ATOM 3506 C CA . GLY A 1 14 ? -8.404 4.886 2.688 1.00 0.00 14 GLY A CA 7
ATOM 3507 C C . GLY A 1 14 ? -8.598 3.426 3.030 1.00 0.00 14 GLY A C 7
ATOM 3508 O O . GLY A 1 14 ? -8.441 3.027 4.185 1.00 0.00 14 GLY A O 7
ATOM 3512 N N . ASP A 1 15 ? -8.943 2.634 2.020 1.00 0.00 15 ASP A N 7
ATOM 3513 C CA . ASP A 1 15 ? -9.161 1.198 2.186 1.00 0.00 15 ASP A CA 7
ATOM 3514 C C . ASP A 1 15 ? -7.901 0.511 2.692 1.00 0.00 15 ASP A C 7
ATOM 3515 O O . ASP A 1 15 ? -6.786 0.921 2.370 1.00 0.00 15 ASP A O 7
ATOM 3524 N N . SER A 1 16 ? -8.082 -0.546 3.460 1.00 0.00 16 SER A N 7
ATOM 3525 C CA . SER A 1 16 ? -6.959 -1.303 3.983 1.00 0.00 16 SER A CA 7
ATOM 3526 C C . SER A 1 16 ? -6.417 -2.224 2.899 1.00 0.00 16 SER A C 7
ATOM 3527 O O . SER A 1 16 ? -7.166 -2.695 2.052 1.00 0.00 16 SER A O 7
ATOM 3535 N N . CYS A 1 17 ? -5.122 -2.463 2.916 1.00 0.00 17 CYS A N 7
ATOM 3536 C CA . CYS A 1 17 ? -4.493 -3.321 1.919 1.00 0.00 17 CYS A CA 7
ATOM 3537 C C . CYS A 1 17 ? -4.998 -4.759 2.030 1.00 0.00 17 CYS A C 7
ATOM 3538 O O . CYS A 1 17 ? -5.162 -5.283 3.137 1.00 0.00 17 CYS A O 7
ATOM 3545 N N . CYS A 1 18 ? -5.204 -5.398 0.884 1.00 0.00 18 CYS A N 7
ATOM 3546 C CA . CYS A 1 18 ? -5.635 -6.785 0.841 1.00 0.00 18 CYS A CA 7
ATOM 3547 C C . CYS A 1 18 ? -4.553 -7.624 1.470 1.00 0.00 18 CYS A C 7
ATOM 3548 O O . CYS A 1 18 ? -3.373 -7.329 1.317 1.00 0.00 18 CYS A O 7
ATOM 3555 N N . LYS A 1 19 ? -4.933 -8.653 2.182 1.00 0.00 19 LYS A N 7
ATOM 3556 C CA . LYS A 1 19 ? -3.949 -9.493 2.813 1.00 0.00 19 LYS A CA 7
ATOM 3557 C C . LYS A 1 19 ? -3.378 -10.474 1.795 1.00 0.00 19 LYS A C 7
ATOM 3558 O O . LYS A 1 19 ? -4.062 -10.878 0.858 1.00 0.00 19 LYS A O 7
ATOM 3577 N N . PRO A 1 20 ? -2.104 -10.834 1.956 1.00 0.00 20 PRO A N 7
ATOM 3578 C CA . PRO A 1 20 ? -1.287 -10.364 3.055 1.00 0.00 20 PRO A CA 7
ATOM 3579 C C . PRO A 1 20 ? -0.386 -9.169 2.699 1.00 0.00 20 PRO A C 7
ATOM 3580 O O . PRO A 1 20 ? 0.725 -9.058 3.224 1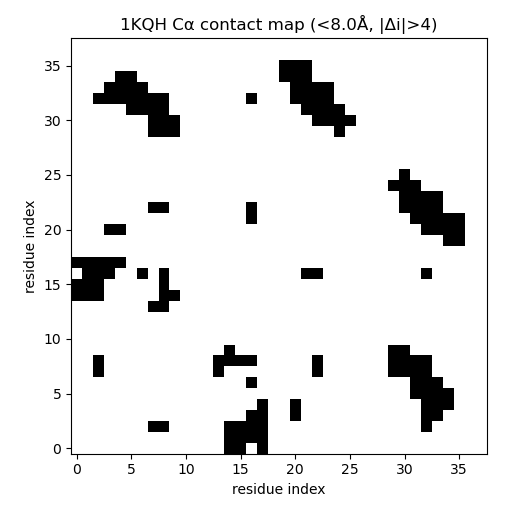.00 0.00 20 PRO A O 7
ATOM 3591 N N . TYR A 1 21 ? -0.859 -8.277 1.829 1.00 0.00 21 TYR A N 7
ATOM 3592 C CA . TYR A 1 21 ? -0.073 -7.102 1.445 1.00 0.00 21 TYR A CA 7
ATOM 3593 C C . TYR A 1 21 ? -0.103 -6.063 2.560 1.00 0.00 21 TYR A C 7
ATOM 3594 O O . TYR A 1 21 ? -0.964 -6.112 3.442 1.00 0.00 21 TYR A O 7
ATOM 3612 N N . LEU A 1 22 ? 0.843 -5.134 2.528 1.00 0.00 22 LEU A N 7
ATOM 3613 C CA . LEU A 1 22 ? 0.918 -4.104 3.551 1.00 0.00 22 LEU A CA 7
ATOM 3614 C C . LEU A 1 22 ? 1.319 -2.754 2.958 1.00 0.00 22 LEU A C 7
ATOM 3615 O O . LEU A 1 22 ? 2.174 -2.680 2.073 1.00 0.00 22 LEU A O 7
ATOM 3631 N N . CYS A 1 23 ? 0.691 -1.693 3.459 1.00 0.00 23 CYS A N 7
ATOM 3632 C CA . CYS A 1 23 ? 0.965 -0.334 3.007 1.00 0.00 23 CYS A CA 7
ATOM 3633 C C . CYS A 1 23 ? 2.369 0.074 3.420 1.00 0.00 23 CYS A C 7
ATOM 3634 O O . CYS A 1 23 ? 2.768 -0.130 4.567 1.00 0.00 23 CYS A O 7
ATOM 3641 N N . SER A 1 24 ? 3.124 0.634 2.492 1.00 0.00 24 SER A N 7
ATOM 3642 C CA . SER A 1 24 ? 4.479 1.043 2.793 1.00 0.00 24 SER A CA 7
ATOM 3643 C C . SER A 1 24 ? 4.672 2.542 2.592 1.00 0.00 24 SER A C 7
ATOM 3644 O O . SER A 1 24 ? 4.355 3.094 1.532 1.00 0.00 24 SER A O 7
ATOM 3652 N N . CYS A 1 25 ? 5.217 3.177 3.619 1.00 0.00 25 CYS A N 7
ATOM 3653 C CA . CYS A 1 25 ? 5.509 4.602 3.608 1.00 0.00 25 CYS A CA 7
ATOM 3654 C C . CYS A 1 25 ? 7.019 4.777 3.715 1.00 0.00 25 CYS A C 7
ATOM 3655 O O . CYS A 1 25 ? 7.527 5.270 4.721 1.00 0.00 25 CYS A O 7
ATOM 3662 N N . ILE A 1 26 ? 7.731 4.315 2.691 1.00 0.00 26 ILE A N 7
ATOM 3663 C CA . ILE A 1 26 ? 9.198 4.360 2.659 1.00 0.00 26 ILE A CA 7
ATOM 3664 C C . ILE A 1 26 ? 9.766 5.775 2.513 1.00 0.00 26 ILE A C 7
ATOM 3665 O O . ILE A 1 26 ? 10.655 6.005 1.700 1.00 0.00 26 ILE A O 7
ATOM 3681 N N . PHE A 1 27 ? 9.261 6.701 3.325 1.00 0.00 27 PHE A N 7
ATOM 3682 C CA . PHE A 1 27 ? 9.715 8.094 3.328 1.00 0.00 27 PHE A CA 7
ATOM 3683 C C . PHE A 1 27 ? 9.525 8.767 1.969 1.00 0.00 27 PHE A C 7
ATOM 3684 O O . PHE A 1 27 ? 10.153 9.783 1.676 1.00 0.00 27 PHE A O 7
ATOM 3701 N N . PHE A 1 28 ? 8.641 8.211 1.158 1.00 0.00 28 PHE A N 7
ATOM 3702 C CA . PHE A 1 28 ? 8.351 8.766 -0.154 1.00 0.00 28 PHE A CA 7
ATOM 3703 C C . PHE A 1 28 ? 6.855 8.805 -0.381 1.00 0.00 28 PHE A C 7
ATOM 3704 O O . PHE A 1 28 ? 6.142 7.847 -0.082 1.00 0.00 28 PHE A O 7
ATOM 3721 N N . TYR A 1 29 ? 6.396 9.916 -0.914 1.00 0.00 29 TYR A N 7
ATOM 3722 C CA . TYR A 1 29 ? 4.988 10.105 -1.208 1.00 0.00 29 TYR A CA 7
ATOM 3723 C C . TYR A 1 29 ? 4.699 9.642 -2.632 1.00 0.00 29 TYR A C 7
ATOM 3724 O O . TYR A 1 29 ? 5.447 9.969 -3.552 1.00 0.00 29 TYR A O 7
ATOM 3742 N N . PRO A 1 30 ? 3.620 8.877 -2.840 1.00 0.00 30 PRO A N 7
ATOM 3743 C CA . PRO A 1 30 ? 2.701 8.458 -1.795 1.00 0.00 30 PRO A CA 7
ATOM 3744 C C . PRO A 1 30 ? 2.992 7.051 -1.268 1.00 0.00 30 PRO A C 7
ATOM 3745 O O . PRO A 1 30 ? 3.816 6.318 -1.825 1.00 0.00 30 PRO A O 7
ATOM 3756 N N . CYS A 1 31 ? 2.290 6.670 -0.211 1.00 0.00 31 CYS A N 7
ATOM 3757 C CA . CYS A 1 31 ? 2.446 5.347 0.370 1.00 0.00 31 CYS A CA 7
ATOM 3758 C C . CYS A 1 31 ? 1.674 4.343 -0.470 1.00 0.00 31 CYS A C 7
ATOM 3759 O O . CYS A 1 31 ? 0.637 4.677 -1.038 1.00 0.00 31 CYS A O 7
ATOM 3766 N N . SER A 1 32 ? 2.176 3.126 -0.576 1.00 0.00 32 SER A N 7
ATOM 3767 C CA . SER A 1 32 ? 1.496 2.124 -1.381 1.00 0.00 32 SER A CA 7
ATOM 3768 C C . SER A 1 32 ? 1.689 0.714 -0.833 1.00 0.00 32 SER A C 7
ATOM 3769 O O . SER A 1 32 ? 2.791 0.337 -0.432 1.00 0.00 32 SER A O 7
ATOM 3777 N N . CYS A 1 33 ? 0.606 -0.058 -0.826 1.00 0.00 33 CYS A N 7
ATOM 3778 C CA . CYS A 1 33 ? 0.637 -1.429 -0.351 1.00 0.00 33 CYS A CA 7
ATOM 3779 C C . CYS A 1 33 ? 1.487 -2.258 -1.281 1.00 0.00 33 CYS A C 7
ATOM 3780 O O . CYS A 1 33 ? 1.300 -2.218 -2.500 1.00 0.00 33 CYS A O 7
ATOM 3787 N N . ARG A 1 34 ? 2.414 -3.000 -0.701 1.00 0.00 34 ARG A N 7
ATOM 3788 C CA . ARG A 1 34 ? 3.310 -3.855 -1.455 1.00 0.00 34 ARG A CA 7
ATOM 3789 C C . ARG A 1 34 ? 3.109 -5.294 -1.004 1.00 0.00 34 ARG A C 7
ATOM 3790 O O . ARG A 1 34 ? 2.575 -5.528 0.086 1.00 0.00 34 ARG A O 7
ATOM 3811 N N . PRO A 1 35 ? 3.531 -6.275 -1.821 1.00 0.00 35 PRO A N 7
ATOM 3812 C CA . PRO A 1 35 ? 3.400 -7.694 -1.479 1.00 0.00 35 PRO A CA 7
ATOM 3813 C C . PRO A 1 35 ? 4.119 -8.025 -0.178 1.00 0.00 35 PRO A C 7
ATOM 3814 O O . PRO A 1 35 ? 4.999 -7.285 0.260 1.00 0.00 35 PRO A O 7
ATOM 3825 N N . LYS A 1 36 ? 3.746 -9.131 0.443 1.00 0.00 36 LYS A N 7
ATOM 3826 C CA . LYS A 1 36 ? 4.365 -9.533 1.695 1.00 0.00 36 LYS A CA 7
ATOM 3827 C C . LYS A 1 36 ? 5.727 -10.159 1.419 1.00 0.00 36 LYS A C 7
ATOM 3828 O O . LYS A 1 36 ? 5.888 -11.378 1.411 1.00 0.00 36 LYS A O 7
ATOM 3847 N N . GLY A 1 37 ? 6.683 -9.287 1.161 1.00 0.00 37 GLY A N 7
ATOM 3848 C CA . GLY A 1 37 ? 8.031 -9.695 0.841 1.00 0.00 37 GLY A CA 7
ATOM 3849 C C . GLY A 1 37 ? 8.602 -8.796 -0.229 1.00 0.00 37 GLY A C 7
ATOM 3850 O O . GLY A 1 37 ? 9.159 -9.266 -1.221 1.00 0.00 37 GLY A O 7
ATOM 3854 N N . TRP A 1 38 ? 8.430 -7.495 -0.021 1.00 0.00 38 TRP A N 7
ATOM 3855 C CA . TRP A 1 38 ? 8.904 -6.487 -0.958 1.00 0.00 38 TRP A CA 7
ATOM 3856 C C . TRP A 1 38 ? 10.407 -6.264 -0.808 1.00 0.00 38 TRP A C 7
ATOM 3857 O O . TRP A 1 38 ? 10.988 -5.573 -1.670 1.00 0.00 38 TRP A O 7
ATOM 3879 N N . LYS A 1 1 ? -12.963 -5.014 -0.624 1.00 0.00 1 LYS A N 8
ATOM 3880 C CA . LYS A 1 1 ? -12.617 -3.580 -0.479 1.00 0.00 1 LYS A CA 8
ATOM 3881 C C . LYS A 1 1 ? -11.257 -3.449 0.190 1.00 0.00 1 LYS A C 8
ATOM 3882 O O . LYS A 1 1 ? -11.165 -3.284 1.403 1.00 0.00 1 LYS A O 8
ATOM 3903 N N . CYS A 1 2 ? -10.207 -3.547 -0.607 1.00 0.00 2 CYS A N 8
ATOM 3904 C CA . CYS A 1 2 ? -8.848 -3.454 -0.106 1.00 0.00 2 CYS A CA 8
ATOM 3905 C C . CYS A 1 2 ? -7.904 -3.122 -1.247 1.00 0.00 2 CYS A C 8
ATOM 3906 O O . CYS A 1 2 ? -8.228 -3.339 -2.416 1.00 0.00 2 CYS A O 8
ATOM 3913 N N . LEU A 1 3 ? -6.761 -2.570 -0.898 1.00 0.00 3 LEU A N 8
ATOM 3914 C CA . LEU A 1 3 ? -5.760 -2.170 -1.872 1.00 0.00 3 LEU A CA 8
ATOM 3915 C C . LEU A 1 3 ? -4.955 -3.374 -2.351 1.00 0.00 3 LEU A C 8
ATOM 3916 O O . LEU A 1 3 ? -4.543 -4.209 -1.553 1.00 0.00 3 LEU A O 8
ATOM 3932 N N . ALA A 1 4 ? -4.753 -3.468 -3.657 1.00 0.00 4 ALA A N 8
ATOM 3933 C CA . ALA A 1 4 ? -4.028 -4.592 -4.243 1.00 0.00 4 ALA A CA 8
ATOM 3934 C C . ALA A 1 4 ? -2.513 -4.455 -4.084 1.00 0.00 4 ALA A C 8
ATOM 3935 O O . ALA A 1 4 ? -2.023 -3.630 -3.306 1.00 0.00 4 ALA A O 8
ATOM 3942 N N . GLU A 1 5 ? -1.778 -5.278 -4.822 1.00 0.00 5 GLU A N 8
ATOM 3943 C CA . GLU A 1 5 ? -0.327 -5.269 -4.772 1.00 0.00 5 GLU A CA 8
ATOM 3944 C C . GLU A 1 5 ? 0.241 -4.042 -5.471 1.00 0.00 5 GLU A C 8
ATOM 3945 O O . GLU A 1 5 ? -0.133 -3.719 -6.597 1.00 0.00 5 GLU A O 8
ATOM 3957 N N . ALA A 1 6 ? 1.130 -3.360 -4.762 1.00 0.00 6 ALA A N 8
ATOM 3958 C CA . ALA A 1 6 ? 1.776 -2.142 -5.247 1.00 0.00 6 ALA A CA 8
ATOM 3959 C C . ALA A 1 6 ? 0.745 -1.052 -5.496 1.00 0.00 6 ALA A C 8
ATOM 3960 O O . ALA A 1 6 ? 0.860 -0.274 -6.442 1.00 0.00 6 ALA A O 8
ATOM 3967 N N . ALA A 1 7 ? -0.259 -1.003 -4.633 1.00 0.00 7 ALA A N 8
ATOM 3968 C CA . ALA A 1 7 ? -1.320 -0.005 -4.759 1.00 0.00 7 ALA A CA 8
ATOM 3969 C C . ALA A 1 7 ? -1.111 1.126 -3.768 1.00 0.00 7 ALA A C 8
ATOM 3970 O O . ALA A 1 7 ? -0.723 0.882 -2.638 1.00 0.00 7 ALA A O 8
ATOM 3977 N N . ASP A 1 8 ? -1.364 2.355 -4.189 1.00 0.00 8 ASP A N 8
ATOM 3978 C CA . ASP A 1 8 ? -1.191 3.510 -3.311 1.00 0.00 8 ASP A CA 8
ATOM 3979 C C . ASP A 1 8 ? -2.137 3.435 -2.114 1.00 0.00 8 ASP A C 8
ATOM 3980 O O . ASP A 1 8 ? -3.232 2.880 -2.202 1.00 0.00 8 ASP A O 8
ATOM 3989 N N . CYS A 1 9 ? -1.695 3.980 -0.990 1.00 0.00 9 CYS A N 8
ATOM 3990 C CA . CYS A 1 9 ? -2.488 3.972 0.227 1.00 0.00 9 CYS A CA 8
ATOM 3991 C C . CYS A 1 9 ? -2.379 5.290 0.962 1.00 0.00 9 CYS A C 8
ATOM 3992 O O . CYS A 1 9 ? -1.346 5.967 0.927 1.00 0.00 9 CYS A O 8
ATOM 3999 N N . SER A 1 10 ? -3.457 5.641 1.633 1.00 0.00 10 SER A N 8
ATOM 4000 C CA . SER A 1 10 ? -3.520 6.867 2.399 1.00 0.00 10 SER A CA 8
ATOM 4001 C C . SER A 1 10 ? -2.818 6.682 3.742 1.00 0.00 10 SER A C 8
ATOM 4002 O O . SER A 1 10 ? -3.054 5.700 4.443 1.00 0.00 10 SER A O 8
ATOM 4010 N N . PRO A 1 11 ? -1.924 7.614 4.095 1.00 0.00 11 PRO A N 8
ATOM 4011 C CA . PRO A 1 11 ? -1.144 7.555 5.344 1.00 0.00 11 PRO A CA 8
ATOM 4012 C C . PRO A 1 11 ? -1.985 7.702 6.612 1.00 0.00 11 PRO A C 8
ATOM 4013 O O . PRO A 1 11 ? -1.827 6.935 7.558 1.00 0.00 11 PRO A O 8
ATOM 4024 N N . TRP A 1 12 ? -2.853 8.706 6.641 1.00 0.00 12 TRP A N 8
ATOM 4025 C CA . TRP A 1 12 ? -3.678 8.952 7.816 1.00 0.00 12 TRP A CA 8
ATOM 4026 C C . TRP A 1 12 ? -4.872 8.010 7.878 1.00 0.00 12 TRP A C 8
ATOM 4027 O O . TRP A 1 12 ? -5.106 7.362 8.896 1.00 0.00 12 TRP A O 8
ATOM 4048 N N . SER A 1 13 ? -5.633 7.941 6.793 1.00 0.00 13 SER A N 8
ATOM 4049 C CA . SER A 1 13 ? -6.815 7.080 6.747 1.00 0.00 13 SER A CA 8
ATOM 4050 C C . SER A 1 13 ? -7.240 6.807 5.310 1.00 0.00 13 SER A C 8
ATOM 4051 O O . SER A 1 13 ? -7.261 7.715 4.480 1.00 0.00 13 SER A O 8
ATOM 4059 N N . GLY A 1 14 ? -7.585 5.557 5.034 1.00 0.00 14 GLY A N 8
ATOM 4060 C CA . GLY A 1 14 ? -8.021 5.162 3.711 1.00 0.00 14 GLY A CA 8
ATOM 4061 C C . GLY A 1 14 ? -8.373 3.690 3.671 1.00 0.00 14 GLY A C 8
ATOM 4062 O O . GLY A 1 14 ? -8.677 3.103 4.709 1.00 0.00 14 GLY A O 8
ATOM 4066 N N . ASP A 1 15 ? -8.314 3.086 2.490 1.00 0.00 15 ASP A N 8
ATOM 4067 C CA . ASP A 1 15 ? -8.619 1.664 2.353 1.00 0.00 15 ASP A CA 8
ATOM 4068 C C . ASP A 1 15 ? -7.497 0.820 2.920 1.00 0.00 15 ASP A C 8
ATOM 4069 O O . ASP A 1 15 ? -6.331 1.215 2.905 1.00 0.00 15 ASP A O 8
ATOM 4078 N N . SER A 1 16 ? -7.854 -0.350 3.399 1.00 0.00 16 SER A N 8
ATOM 4079 C CA . SER A 1 16 ? -6.881 -1.270 3.948 1.00 0.00 16 SER A CA 8
ATOM 4080 C C . SER A 1 16 ? -6.286 -2.103 2.827 1.00 0.00 16 SER A C 8
ATOM 4081 O O . SER A 1 16 ? -6.969 -2.427 1.863 1.00 0.00 16 SER A O 8
ATOM 4089 N N . CYS A 1 17 ? -5.021 -2.443 2.947 1.00 0.00 17 CYS A N 8
ATOM 4090 C CA . CYS A 1 17 ? -4.357 -3.242 1.930 1.00 0.00 17 CYS A CA 8
ATOM 4091 C C . CYS A 1 17 ? -4.833 -4.688 2.022 1.00 0.00 17 CYS A C 8
ATOM 4092 O O . CYS A 1 17 ? -4.996 -5.216 3.124 1.00 0.00 17 CYS A O 8
ATOM 4099 N N . CYS A 1 18 ? -5.033 -5.331 0.878 1.00 0.00 18 CYS A N 8
ATOM 4100 C CA . CYS A 1 18 ? -5.451 -6.723 0.858 1.00 0.00 18 CYS A CA 8
ATOM 4101 C C . CYS A 1 18 ? -4.374 -7.550 1.525 1.00 0.00 18 CYS A C 8
ATOM 4102 O O . CYS A 1 18 ? -3.192 -7.252 1.393 1.00 0.00 18 CYS A O 8
ATOM 4109 N N . LYS A 1 19 ? -4.770 -8.562 2.257 1.00 0.00 19 LYS A N 8
ATOM 4110 C CA . LYS A 1 19 ? -3.811 -9.389 2.956 1.00 0.00 19 LYS A CA 8
ATOM 4111 C C . LYS A 1 19 ? -3.140 -10.366 1.998 1.00 0.00 19 LYS A C 8
ATOM 4112 O O . LYS A 1 19 ? -3.776 -10.882 1.081 1.00 0.00 19 LYS A O 8
ATOM 4131 N N . PRO A 1 20 ? -1.833 -10.613 2.185 1.00 0.00 20 PRO A N 8
ATOM 4132 C CA . PRO A 1 20 ? -1.036 -10.027 3.255 1.00 0.00 20 PRO A CA 8
ATOM 4133 C C . PRO A 1 20 ? -0.152 -8.852 2.803 1.00 0.00 20 PRO A C 8
ATOM 4134 O O . PRO A 1 20 ? 0.998 -8.739 3.228 1.00 0.00 20 PRO A O 8
ATOM 4145 N N . TYR A 1 21 ? -0.682 -7.979 1.957 1.00 0.00 21 TYR A N 8
ATOM 4146 C CA . TYR A 1 21 ? 0.080 -6.823 1.481 1.00 0.00 21 TYR A CA 8
ATOM 4147 C C . TYR A 1 21 ? 0.099 -5.744 2.558 1.00 0.00 21 TYR A C 8
ATOM 4148 O O . TYR A 1 21 ? -0.848 -5.616 3.334 1.00 0.00 21 TYR A O 8
ATOM 4166 N N . LEU A 1 22 ? 1.183 -4.987 2.623 1.00 0.00 22 LEU A N 8
ATOM 4167 C CA . LEU A 1 22 ? 1.310 -3.948 3.635 1.00 0.00 22 LEU A CA 8
ATOM 4168 C C . LEU A 1 22 ? 1.655 -2.592 3.024 1.00 0.00 22 LEU A C 8
ATOM 4169 O O . LEU A 1 22 ? 2.507 -2.495 2.140 1.00 0.00 22 LEU A O 8
ATOM 4185 N N . CYS A 1 23 ? 0.991 -1.549 3.517 1.00 0.00 23 CYS A N 8
ATOM 4186 C CA . CYS A 1 23 ? 1.216 -0.184 3.052 1.00 0.00 23 CYS A CA 8
ATOM 4187 C C . CYS A 1 23 ? 2.610 0.281 3.456 1.00 0.00 23 CYS A C 8
ATOM 4188 O O . CYS A 1 23 ? 2.970 0.230 4.632 1.00 0.00 23 CYS A O 8
ATOM 4195 N N . SER A 1 24 ? 3.400 0.718 2.486 1.00 0.00 24 SER A N 8
ATOM 4196 C CA . SER A 1 24 ? 4.749 1.172 2.767 1.00 0.00 24 SER A CA 8
ATOM 4197 C C . SER A 1 24 ? 4.871 2.683 2.584 1.00 0.00 24 SER A C 8
ATOM 4198 O O . SER A 1 24 ? 4.531 3.226 1.532 1.00 0.00 24 SER A O 8
ATOM 4206 N N . CYS A 1 25 ? 5.373 3.345 3.615 1.00 0.00 25 CYS A N 8
ATOM 4207 C CA . CYS A 1 25 ? 5.571 4.787 3.595 1.00 0.00 25 CYS A CA 8
ATOM 4208 C C . CYS A 1 25 ? 7.064 5.082 3.662 1.00 0.00 25 CYS A C 8
ATOM 4209 O O . CYS A 1 25 ? 7.559 5.616 4.654 1.00 0.00 25 CYS A O 8
ATOM 4216 N N . ILE A 1 26 ? 7.780 4.688 2.615 1.00 0.00 26 ILE A N 8
ATOM 4217 C CA . ILE A 1 26 ? 9.234 4.864 2.537 1.00 0.00 26 ILE A CA 8
ATOM 4218 C C . ILE A 1 26 ? 9.635 6.334 2.309 1.00 0.00 26 ILE A C 8
ATOM 4219 O O . ILE A 1 26 ? 10.466 6.659 1.467 1.00 0.00 26 ILE A O 8
ATOM 4235 N N . PHE A 1 27 ? 9.036 7.207 3.104 1.00 0.00 27 PHE A N 8
ATOM 4236 C CA . PHE A 1 27 ? 9.295 8.650 3.067 1.00 0.00 27 PHE A CA 8
ATOM 4237 C C . PHE A 1 27 ? 8.974 9.267 1.705 1.00 0.00 27 PHE A C 8
ATOM 4238 O O . PHE A 1 27 ? 9.478 10.337 1.366 1.00 0.00 27 PHE A O 8
ATOM 4255 N N . PHE A 1 28 ? 8.111 8.614 0.941 1.00 0.00 28 PHE A N 8
ATOM 4256 C CA . PHE A 1 28 ? 7.711 9.124 -0.362 1.00 0.00 28 PHE A CA 8
ATOM 4257 C C . PHE A 1 28 ? 6.201 9.200 -0.442 1.00 0.00 28 PHE A C 8
ATOM 4258 O O . PHE A 1 28 ? 5.500 8.264 -0.064 1.00 0.00 28 PHE A O 8
ATOM 4275 N N . TYR A 1 29 ? 5.716 10.320 -0.935 1.00 0.00 29 TYR A N 8
ATOM 4276 C CA . TYR A 1 29 ? 4.289 10.543 -1.085 1.00 0.00 29 TYR A CA 8
ATOM 4277 C C . TYR A 1 29 ? 3.828 10.114 -2.477 1.00 0.00 29 TYR A C 8
ATOM 4278 O O . TYR A 1 29 ? 4.386 10.562 -3.478 1.00 0.00 29 TYR A O 8
ATOM 4296 N N . PRO A 1 30 ? 2.802 9.257 -2.568 1.00 0.00 30 PRO A N 8
ATOM 4297 C CA . PRO A 1 30 ? 2.108 8.697 -1.422 1.00 0.00 30 PRO A CA 8
ATOM 4298 C C . PRO A 1 30 ? 2.649 7.325 -1.029 1.00 0.00 30 PRO A C 8
ATOM 4299 O O . PRO A 1 30 ? 3.566 6.798 -1.664 1.00 0.00 30 PRO A O 8
ATOM 4310 N N . CYS A 1 31 ? 2.054 6.737 -0.006 1.00 0.00 31 CYS A N 8
ATOM 4311 C CA . CYS A 1 31 ? 2.453 5.416 0.444 1.00 0.00 31 CYS A CA 8
ATOM 4312 C C . CYS A 1 31 ? 1.849 4.377 -0.490 1.00 0.00 31 CYS A C 8
ATOM 4313 O O . CYS A 1 31 ? 0.941 4.694 -1.258 1.00 0.00 31 CYS A O 8
ATOM 4320 N N . SER A 1 32 ? 2.344 3.149 -0.452 1.00 0.00 32 SER A N 8
ATOM 4321 C CA . SER A 1 32 ? 1.814 2.117 -1.331 1.00 0.00 32 SER A CA 8
ATOM 4322 C C . SER A 1 32 ? 1.930 0.719 -0.724 1.00 0.00 32 SER A C 8
ATOM 4323 O O . SER A 1 32 ? 2.999 0.314 -0.265 1.00 0.00 32 SER A O 8
ATOM 4331 N N . CYS A 1 33 ? 0.825 -0.018 -0.746 1.00 0.00 33 CYS A N 8
ATOM 4332 C CA . CYS A 1 33 ? 0.787 -1.375 -0.235 1.00 0.00 33 CYS A CA 8
ATOM 4333 C C . CYS A 1 33 ? 1.597 -2.264 -1.148 1.00 0.00 33 CYS A C 8
ATOM 4334 O O . CYS A 1 33 ? 1.319 -2.344 -2.349 1.00 0.00 33 CYS A O 8
ATOM 4341 N N . ARG A 1 34 ? 2.597 -2.912 -0.578 1.00 0.00 34 ARG A N 8
ATOM 4342 C CA . ARG A 1 34 ? 3.472 -3.795 -1.319 1.00 0.00 34 ARG A CA 8
ATOM 4343 C C . ARG A 1 34 ? 3.116 -5.245 -1.037 1.00 0.00 34 ARG A C 8
ATOM 4344 O O . ARG A 1 34 ? 2.682 -5.580 0.069 1.00 0.00 34 ARG A O 8
ATOM 4365 N N . PRO A 1 35 ? 3.303 -6.124 -2.034 1.00 0.00 35 PRO A N 8
ATOM 4366 C CA . PRO A 1 35 ? 3.014 -7.547 -1.890 1.00 0.00 35 PRO A CA 8
ATOM 4367 C C . PRO A 1 35 ? 3.907 -8.178 -0.836 1.00 0.00 35 PRO A C 8
ATOM 4368 O O . PRO A 1 35 ? 5.055 -7.766 -0.666 1.00 0.00 35 PRO A O 8
ATOM 4379 N N . LYS A 1 36 ? 3.402 -9.173 -0.125 1.00 0.00 36 LYS A N 8
ATOM 4380 C CA . LYS A 1 36 ? 4.213 -9.811 0.883 1.00 0.00 36 LYS A CA 8
ATOM 4381 C C . LYS A 1 36 ? 5.166 -10.792 0.220 1.00 0.00 36 LYS A C 8
ATOM 4382 O O . LYS A 1 36 ? 4.806 -11.511 -0.708 1.00 0.00 36 LYS A O 8
ATOM 4401 N N . GLY A 1 37 ? 6.392 -10.749 0.683 1.00 0.00 37 GLY A N 8
ATOM 4402 C CA . GLY A 1 37 ? 7.464 -11.551 0.146 1.00 0.00 37 GLY A CA 8
ATOM 4403 C C . GLY A 1 37 ? 8.696 -10.696 0.161 1.00 0.00 37 GLY A C 8
ATOM 4404 O O . GLY A 1 37 ? 9.806 -11.160 0.411 1.00 0.00 37 GLY A O 8
ATOM 4408 N N . TRP A 1 38 ? 8.444 -9.412 -0.043 1.00 0.00 38 TRP A N 8
ATOM 4409 C CA . TRP A 1 38 ? 9.463 -8.392 0.000 1.00 0.00 38 TRP A CA 8
ATOM 4410 C C . TRP A 1 38 ? 9.546 -7.884 1.437 1.00 0.00 38 TRP A C 8
ATOM 4411 O O . TRP A 1 38 ? 8.594 -8.176 2.215 1.00 0.00 38 TRP A O 8
ATOM 4433 N N . LYS A 1 1 ? -13.676 -4.627 0.726 1.00 0.00 1 LYS A N 9
ATOM 4434 C CA . LYS A 1 1 ? -12.772 -4.129 -0.334 1.00 0.00 1 LYS A CA 9
ATOM 4435 C C . LYS A 1 1 ? -11.407 -3.871 0.272 1.00 0.00 1 LYS A C 9
ATOM 4436 O O . LYS A 1 1 ? -11.309 -3.662 1.477 1.00 0.00 1 LYS A O 9
ATOM 4457 N N . CYS A 1 2 ? -10.369 -3.924 -0.547 1.00 0.00 2 CYS A N 9
ATOM 4458 C CA . CYS A 1 2 ? -9.012 -3.714 -0.074 1.00 0.00 2 CYS A CA 9
ATOM 4459 C C . CYS A 1 2 ? -8.096 -3.359 -1.237 1.00 0.00 2 CYS A C 9
ATOM 4460 O O . CYS A 1 2 ? -8.434 -3.591 -2.401 1.00 0.00 2 CYS A O 9
ATOM 4467 N N . LEU A 1 3 ? -6.960 -2.771 -0.911 1.00 0.00 3 LEU A N 9
ATOM 4468 C CA . LEU A 1 3 ? -5.982 -2.347 -1.898 1.00 0.00 3 LEU A CA 9
ATOM 4469 C C . LEU A 1 3 ? -5.132 -3.524 -2.376 1.00 0.00 3 LEU A C 9
ATOM 4470 O O . LEU A 1 3 ? -4.646 -4.314 -1.573 1.00 0.00 3 LEU A O 9
ATOM 4486 N N . ALA A 1 4 ? -4.962 -3.636 -3.687 1.00 0.00 4 ALA A N 9
ATOM 4487 C CA . ALA A 1 4 ? -4.187 -4.727 -4.275 1.00 0.00 4 ALA A CA 9
ATOM 4488 C C . ALA A 1 4 ? -2.678 -4.481 -4.182 1.00 0.00 4 ALA A C 9
ATOM 4489 O O . ALA A 1 4 ? -2.216 -3.634 -3.409 1.00 0.00 4 ALA A O 9
ATOM 4496 N N . GLU A 1 5 ? -1.917 -5.229 -4.972 1.00 0.00 5 GLU A N 9
ATOM 4497 C CA . GLU A 1 5 ? -0.468 -5.108 -4.990 1.00 0.00 5 GLU A CA 9
ATOM 4498 C C . GLU A 1 5 ? -0.032 -3.823 -5.676 1.00 0.00 5 GLU A C 9
ATOM 4499 O O . GLU A 1 5 ? -0.507 -3.483 -6.758 1.00 0.00 5 GLU A O 9
ATOM 4511 N N . ALA A 1 6 ? 0.867 -3.112 -5.005 1.00 0.00 6 ALA A N 9
ATOM 4512 C CA . ALA A 1 6 ? 1.400 -1.839 -5.481 1.00 0.00 6 ALA A CA 9
ATOM 4513 C C . ALA A 1 6 ? 0.291 -0.805 -5.586 1.00 0.00 6 ALA A C 9
ATOM 4514 O O . ALA A 1 6 ? 0.253 -0.005 -6.520 1.00 0.00 6 ALA A O 9
ATOM 4521 N N . ALA A 1 7 ? -0.622 -0.835 -4.625 1.00 0.00 7 ALA A N 9
ATOM 4522 C CA . ALA A 1 7 ? -1.749 0.096 -4.629 1.00 0.00 7 ALA A CA 9
ATOM 4523 C C . ALA A 1 7 ? -1.532 1.257 -3.669 1.00 0.00 7 ALA A C 9
ATOM 4524 O O . ALA A 1 7 ? -1.113 1.056 -2.537 1.00 0.00 7 ALA A O 9
ATOM 4531 N N . ASP A 1 8 ? -1.837 2.464 -4.131 1.00 0.00 8 ASP A N 9
ATOM 4532 C CA . ASP A 1 8 ? -1.694 3.674 -3.317 1.00 0.00 8 ASP A CA 9
ATOM 4533 C C . ASP A 1 8 ? -2.554 3.593 -2.059 1.00 0.00 8 ASP A C 9
ATOM 4534 O O . ASP A 1 8 ? -3.683 3.097 -2.102 1.00 0.00 8 ASP A O 9
ATOM 4543 N N . CYS A 1 9 ? -2.025 4.082 -0.947 1.00 0.00 9 CYS A N 9
ATOM 4544 C CA . CYS A 1 9 ? -2.754 4.066 0.309 1.00 0.00 9 CYS A CA 9
ATOM 4545 C C . CYS A 1 9 ? -2.564 5.349 1.091 1.00 0.00 9 CYS A C 9
ATOM 4546 O O . CYS A 1 9 ? -1.464 5.894 1.192 1.00 0.00 9 CYS A O 9
ATOM 4553 N N . SER A 1 10 ? -3.659 5.807 1.658 1.00 0.00 10 SER A N 9
ATOM 4554 C CA . SER A 1 10 ? -3.670 7.010 2.464 1.00 0.00 10 SER A CA 9
ATOM 4555 C C . SER A 1 10 ? -3.375 6.663 3.918 1.00 0.00 10 SER A C 9
ATOM 4556 O O . SER A 1 10 ? -3.785 5.611 4.406 1.00 0.00 10 SER A O 9
ATOM 4564 N N . PRO A 1 11 ? -2.639 7.540 4.616 1.00 0.00 11 PRO A N 9
ATOM 4565 C CA . PRO A 1 11 ? -2.250 7.341 6.019 1.00 0.00 11 PRO A CA 9
ATOM 4566 C C . PRO A 1 11 ? -3.431 7.036 6.945 1.00 0.00 11 PRO A C 9
ATOM 4567 O O . PRO A 1 11 ? -3.306 6.235 7.869 1.00 0.00 11 PRO A O 9
ATOM 4578 N N . TRP A 1 12 ? -4.574 7.673 6.704 1.00 0.00 12 TRP A N 9
ATOM 4579 C CA . TRP A 1 12 ? -5.753 7.444 7.537 1.00 0.00 12 TRP A CA 9
ATOM 4580 C C . TRP A 1 12 ? -7.000 7.237 6.682 1.00 0.00 12 TRP A C 9
ATOM 4581 O O . TRP A 1 12 ? -7.680 6.219 6.791 1.00 0.00 12 TRP A O 9
ATOM 4602 N N . SER A 1 13 ? -7.301 8.214 5.840 1.00 0.00 13 SER A N 9
ATOM 4603 C CA . SER A 1 13 ? -8.470 8.158 4.972 1.00 0.00 13 SER A CA 9
ATOM 4604 C C . SER A 1 13 ? -8.217 7.291 3.735 1.00 0.00 13 SER A C 9
ATOM 4605 O O . SER A 1 13 ? -8.285 7.775 2.606 1.00 0.00 13 SER A O 9
ATOM 4613 N N . GLY A 1 14 ? -7.920 6.016 3.949 1.00 0.00 14 GLY A N 9
ATOM 4614 C CA . GLY A 1 14 ? -7.656 5.124 2.837 1.00 0.00 14 GLY A CA 9
ATOM 4615 C C . GLY A 1 14 ? -8.102 3.706 3.114 1.00 0.00 14 GLY A C 9
ATOM 4616 O O . GLY A 1 14 ? -8.247 3.312 4.271 1.00 0.00 14 GLY A O 9
ATOM 4620 N N . ASP A 1 15 ? -8.321 2.943 2.047 1.00 0.00 15 ASP A N 9
ATOM 4621 C CA . ASP A 1 15 ? -8.753 1.551 2.162 1.00 0.00 15 ASP A CA 9
ATOM 4622 C C . ASP A 1 15 ? -7.640 0.707 2.767 1.00 0.00 15 ASP A C 9
ATOM 4623 O O . ASP A 1 15 ? -6.471 1.096 2.745 1.00 0.00 15 ASP A O 9
ATOM 4632 N N . SER A 1 16 ? -7.997 -0.451 3.277 1.00 0.00 16 SER A N 9
ATOM 4633 C CA . SER A 1 16 ? -7.021 -1.351 3.854 1.00 0.00 16 SER A CA 9
ATOM 4634 C C . SER A 1 16 ? -6.403 -2.205 2.762 1.00 0.00 16 SER A C 9
ATOM 4635 O O . SER A 1 16 ? -7.068 -2.568 1.803 1.00 0.00 16 SER A O 9
ATOM 4643 N N . CYS A 1 17 ? -5.135 -2.519 2.906 1.00 0.00 17 CYS A N 9
ATOM 4644 C CA . CYS A 1 17 ? -4.443 -3.333 1.920 1.00 0.00 17 CYS A CA 9
ATOM 4645 C C . CYS A 1 17 ? -4.912 -4.781 2.020 1.00 0.00 17 CYS A C 9
ATOM 4646 O O . CYS A 1 17 ? -5.082 -5.304 3.123 1.00 0.00 17 CYS A O 9
ATOM 4653 N N . CYS A 1 18 ? -5.097 -5.429 0.877 1.00 0.00 18 CYS A N 9
ATOM 4654 C CA . CYS A 1 18 ? -5.509 -6.824 0.854 1.00 0.00 18 CYS A CA 9
ATOM 4655 C C . CYS A 1 18 ? -4.439 -7.652 1.531 1.00 0.00 18 CYS A C 9
ATOM 4656 O O . CYS A 1 18 ? -3.260 -7.344 1.430 1.00 0.00 18 CYS A O 9
ATOM 4663 N N . LYS A 1 19 ? -4.843 -8.681 2.240 1.00 0.00 19 LYS A N 9
ATOM 4664 C CA . LYS A 1 19 ? -3.887 -9.511 2.943 1.00 0.00 19 LYS A CA 9
ATOM 4665 C C . LYS A 1 19 ? -3.195 -10.471 1.982 1.00 0.00 19 LYS A C 9
ATOM 4666 O O . LYS A 1 19 ? -3.812 -10.984 1.040 1.00 0.00 19 LYS A O 9
ATOM 4685 N N . PRO A 1 20 ? -1.897 -10.707 2.202 1.00 0.00 20 PRO A N 9
ATOM 4686 C CA . PRO A 1 20 ? -1.154 -10.116 3.302 1.00 0.00 20 PRO A CA 9
ATOM 4687 C C . PRO A 1 20 ? -0.269 -8.931 2.883 1.00 0.00 20 PRO A C 9
ATOM 4688 O O . PRO A 1 20 ? 0.825 -8.751 3.422 1.00 0.00 20 PRO A O 9
ATOM 4699 N N . TYR A 1 21 ? -0.739 -8.129 1.933 1.00 0.00 21 TYR A N 9
ATOM 4700 C CA . TYR A 1 21 ? 0.018 -6.969 1.463 1.00 0.00 21 TYR A CA 9
ATOM 4701 C C . TYR A 1 21 ? 0.031 -5.883 2.533 1.00 0.00 21 TYR A C 9
ATOM 4702 O O . TYR A 1 21 ? -0.867 -5.815 3.373 1.00 0.00 21 TYR A O 9
ATOM 4720 N N . LEU A 1 22 ? 1.059 -5.050 2.516 1.00 0.00 22 LEU A N 9
ATOM 4721 C CA . LEU A 1 22 ? 1.187 -3.993 3.506 1.00 0.00 22 LEU A CA 9
ATOM 4722 C C . LEU A 1 22 ? 1.533 -2.655 2.858 1.00 0.00 22 LEU A C 9
ATOM 4723 O O . LEU A 1 22 ? 2.355 -2.592 1.941 1.00 0.00 22 LEU A O 9
ATOM 4739 N N . CYS A 1 23 ? 0.903 -1.593 3.350 1.00 0.00 23 CYS A N 9
ATOM 4740 C CA . CYS A 1 23 ? 1.138 -0.246 2.845 1.00 0.00 23 CYS A CA 9
ATOM 4741 C C . CYS A 1 23 ? 2.545 0.202 3.217 1.00 0.00 23 CYS A C 9
ATOM 4742 O O . CYS A 1 23 ? 2.910 0.212 4.391 1.00 0.00 23 CYS A O 9
ATOM 4749 N N . SER A 1 24 ? 3.339 0.552 2.218 1.00 0.00 24 SER A N 9
ATOM 4750 C CA . SER A 1 24 ? 4.702 0.978 2.466 1.00 0.00 24 SER A CA 9
ATOM 4751 C C . SER A 1 24 ? 4.835 2.495 2.389 1.00 0.00 24 SER A C 9
ATOM 4752 O O . SER A 1 24 ? 4.467 3.117 1.390 1.00 0.00 24 SER A O 9
ATOM 4760 N N . CYS A 1 25 ? 5.380 3.070 3.450 1.00 0.00 25 CYS A N 9
ATOM 4761 C CA . CYS A 1 25 ? 5.607 4.504 3.540 1.00 0.00 25 CYS A CA 9
ATOM 4762 C C . CYS A 1 25 ? 7.105 4.753 3.661 1.00 0.00 25 CYS A C 9
ATOM 4763 O O . CYS A 1 25 ? 7.591 5.182 4.707 1.00 0.00 25 CYS A O 9
ATOM 4770 N N . ILE A 1 26 ? 7.836 4.434 2.597 1.00 0.00 26 ILE A N 9
ATOM 4771 C CA . ILE A 1 26 ? 9.297 4.573 2.569 1.00 0.00 26 ILE A CA 9
ATOM 4772 C C . ILE A 1 26 ? 9.770 6.030 2.543 1.00 0.00 26 ILE A C 9
ATOM 4773 O O . ILE A 1 26 ? 10.661 6.380 1.775 1.00 0.00 26 ILE A O 9
ATOM 4789 N N . PHE A 1 27 ? 9.184 6.857 3.405 1.00 0.00 27 PHE A N 9
ATOM 4790 C CA . PHE A 1 27 ? 9.540 8.274 3.520 1.00 0.00 27 PHE A CA 9
ATOM 4791 C C . PHE A 1 27 ? 9.325 9.030 2.210 1.00 0.00 27 PHE A C 9
ATOM 4792 O O . PHE A 1 27 ? 9.892 10.101 2.000 1.00 0.00 27 PHE A O 9
ATOM 4809 N N . PHE A 1 28 ? 8.485 8.483 1.347 1.00 0.00 28 PHE A N 9
ATOM 4810 C CA . PHE A 1 28 ? 8.178 9.112 0.072 1.00 0.00 28 PHE A CA 9
ATOM 4811 C C . PHE A 1 28 ? 6.688 9.044 -0.192 1.00 0.00 28 PHE A C 9
ATOM 4812 O O . PHE A 1 28 ? 6.046 8.023 0.051 1.00 0.00 28 PHE A O 9
ATOM 4829 N N . TYR A 1 29 ? 6.153 10.138 -0.695 1.00 0.00 29 TYR A N 9
ATOM 4830 C CA . TYR A 1 29 ? 4.740 10.226 -1.017 1.00 0.00 29 TYR A CA 9
ATOM 4831 C C . TYR A 1 29 ? 4.519 9.798 -2.464 1.00 0.00 29 TYR A C 9
ATOM 4832 O O . TYR A 1 29 ? 5.269 10.205 -3.352 1.00 0.00 29 TYR A O 9
ATOM 4850 N N . PRO A 1 30 ? 3.497 8.975 -2.731 1.00 0.00 30 PRO A N 9
ATOM 4851 C CA . PRO A 1 30 ? 2.579 8.462 -1.727 1.00 0.00 30 PRO A CA 9
ATOM 4852 C C . PRO A 1 30 ? 2.936 7.052 -1.250 1.00 0.00 30 PRO A C 9
ATOM 4853 O O . PRO A 1 30 ? 3.785 6.376 -1.837 1.00 0.00 30 PRO A O 9
ATOM 4864 N N . CYS A 1 31 ? 2.260 6.605 -0.202 1.00 0.00 31 CYS A N 9
ATOM 4865 C CA . CYS A 1 31 ? 2.476 5.269 0.330 1.00 0.00 31 CYS A CA 9
ATOM 4866 C C . CYS A 1 31 ? 1.731 4.268 -0.540 1.00 0.00 31 CYS A C 9
ATOM 4867 O O . CYS A 1 31 ? 0.731 4.617 -1.162 1.00 0.00 31 CYS A O 9
ATOM 4874 N N . SER A 1 32 ? 2.210 3.038 -0.610 1.00 0.00 32 SER A N 9
ATOM 4875 C CA . SER A 1 32 ? 1.546 2.047 -1.444 1.00 0.00 32 SER A CA 9
ATOM 4876 C C . SER A 1 32 ? 1.697 0.629 -0.900 1.00 0.00 32 SER A C 9
ATOM 4877 O O . SER A 1 32 ? 2.793 0.211 -0.522 1.00 0.00 32 SER A O 9
ATOM 4885 N N . CYS A 1 33 ? 0.591 -0.110 -0.878 1.00 0.00 33 CYS A N 9
ATOM 4886 C CA . CYS A 1 33 ? 0.592 -1.484 -0.409 1.00 0.00 33 CYS A CA 9
ATOM 4887 C C . CYS A 1 33 ? 1.411 -2.326 -1.360 1.00 0.00 33 CYS A C 9
ATOM 4888 O O . CYS A 1 33 ? 1.176 -2.304 -2.570 1.00 0.00 33 CYS A O 9
ATOM 4895 N N . ARG A 1 34 ? 2.368 -3.050 -0.806 1.00 0.00 34 ARG A N 9
ATOM 4896 C CA . ARG A 1 34 ? 3.247 -3.909 -1.578 1.00 0.00 34 ARG A CA 9
ATOM 4897 C C . ARG A 1 34 ? 3.061 -5.350 -1.129 1.00 0.00 34 ARG A C 9
ATOM 4898 O O . ARG A 1 34 ? 2.547 -5.593 -0.035 1.00 0.00 34 ARG A O 9
ATOM 4919 N N . PRO A 1 35 ? 3.474 -6.325 -1.958 1.00 0.00 35 PRO A N 9
ATOM 4920 C CA . PRO A 1 35 ? 3.350 -7.748 -1.628 1.00 0.00 35 PRO A CA 9
ATOM 4921 C C . PRO A 1 35 ? 4.086 -8.093 -0.340 1.00 0.00 35 PRO A C 9
ATOM 4922 O O . PRO A 1 35 ? 5.003 -7.385 0.069 1.00 0.00 35 PRO A O 9
ATOM 4933 N N . LYS A 1 36 ? 3.681 -9.172 0.304 1.00 0.00 36 LYS A N 9
ATOM 4934 C CA . LYS A 1 36 ? 4.312 -9.576 1.546 1.00 0.00 36 LYS A CA 9
ATOM 4935 C C . LYS A 1 36 ? 5.642 -10.254 1.247 1.00 0.00 36 LYS A C 9
ATOM 4936 O O . LYS A 1 36 ? 5.684 -11.304 0.609 1.00 0.00 36 LYS A O 9
ATOM 4955 N N . GLY A 1 37 ? 6.719 -9.626 1.691 1.00 0.00 37 GLY A N 9
ATOM 4956 C CA . GLY A 1 37 ? 8.044 -10.153 1.444 1.00 0.00 37 GLY A CA 9
ATOM 4957 C C . GLY A 1 37 ? 8.691 -9.477 0.255 1.00 0.00 37 GLY A C 9
ATOM 4958 O O . GLY A 1 37 ? 9.236 -10.139 -0.626 1.00 0.00 37 GLY A O 9
ATOM 4962 N N . TRP A 1 38 ? 8.616 -8.150 0.235 1.00 0.00 38 TRP A N 9
ATOM 4963 C CA . TRP A 1 38 ? 9.189 -7.362 -0.844 1.00 0.00 38 TRP A CA 9
ATOM 4964 C C . TRP A 1 38 ? 10.692 -7.185 -0.637 1.00 0.00 38 TRP A C 9
ATOM 4965 O O . TRP A 1 38 ? 11.379 -6.776 -1.596 1.00 0.00 38 TRP A O 9
ATOM 4987 N N . LYS A 1 1 ? -13.313 -4.849 -0.342 1.00 0.00 1 LYS A N 10
ATOM 4988 C CA . LYS A 1 1 ? -12.688 -3.678 -0.998 1.00 0.00 1 LYS A CA 10
ATOM 4989 C C . LYS A 1 1 ? -11.374 -3.346 -0.307 1.00 0.00 1 LYS A C 10
ATOM 4990 O O . LYS A 1 1 ? -11.364 -3.008 0.873 1.00 0.00 1 LYS A O 10
ATOM 5011 N N . CYS A 1 2 ? -10.280 -3.472 -1.041 1.00 0.00 2 CYS A N 10
ATOM 5012 C CA . CYS A 1 2 ? -8.954 -3.204 -0.510 1.00 0.00 2 CYS A CA 10
ATOM 5013 C C . CYS A 1 2 ? -7.971 -2.999 -1.652 1.00 0.00 2 CYS A C 10
ATOM 5014 O O . CYS A 1 2 ? -8.258 -3.345 -2.801 1.00 0.00 2 CYS A O 10
ATOM 5021 N N . LEU A 1 3 ? -6.829 -2.424 -1.330 1.00 0.00 3 LEU A N 10
ATOM 5022 C CA . LEU A 1 3 ? -5.791 -2.149 -2.302 1.00 0.00 3 LEU A CA 10
ATOM 5023 C C . LEU A 1 3 ? -4.977 -3.401 -2.603 1.00 0.00 3 LEU A C 10
ATOM 5024 O O . LEU A 1 3 ? -4.489 -4.064 -1.690 1.00 0.00 3 LEU A O 10
ATOM 5040 N N . ALA A 1 4 ? -4.835 -3.721 -3.880 1.00 0.00 4 ALA A N 10
ATOM 5041 C CA . ALA A 1 4 ? -4.084 -4.900 -4.291 1.00 0.00 4 ALA A CA 10
ATOM 5042 C C . ALA A 1 4 ? -2.576 -4.650 -4.265 1.00 0.00 4 ALA A C 10
ATOM 5043 O O . ALA A 1 4 ? -2.094 -3.707 -3.627 1.00 0.00 4 ALA A O 10
ATOM 5050 N N . GLU A 1 5 ? -1.841 -5.509 -4.953 1.00 0.00 5 GLU A N 10
ATOM 5051 C CA . GLU A 1 5 ? -0.395 -5.421 -5.022 1.00 0.00 5 GLU A CA 10
ATOM 5052 C C . GLU A 1 5 ? 0.065 -4.151 -5.724 1.00 0.00 5 GLU A C 10
ATOM 5053 O O . GLU A 1 5 ? -0.371 -3.839 -6.832 1.00 0.00 5 GLU A O 10
ATOM 5065 N N . ALA A 1 6 ? 0.955 -3.432 -5.048 1.00 0.00 6 ALA A N 10
ATOM 5066 C CA . ALA A 1 6 ? 1.523 -2.185 -5.555 1.00 0.00 6 ALA A CA 10
ATOM 5067 C C . ALA A 1 6 ? 0.456 -1.115 -5.735 1.00 0.00 6 ALA A C 10
ATOM 5068 O O . ALA A 1 6 ? 0.394 -0.460 -6.773 1.00 0.00 6 ALA A O 10
ATOM 5075 N N . ALA A 1 7 ? -0.381 -0.937 -4.722 1.00 0.00 7 ALA A N 10
ATOM 5076 C CA . ALA A 1 7 ? -1.441 0.068 -4.799 1.00 0.00 7 ALA A CA 10
ATOM 5077 C C . ALA A 1 7 ? -1.237 1.162 -3.758 1.00 0.00 7 ALA A C 10
ATOM 5078 O O . ALA A 1 7 ? -1.083 0.873 -2.577 1.00 0.00 7 ALA A O 10
ATOM 5085 N N . ASP A 1 8 ? -1.219 2.410 -4.212 1.00 0.00 8 ASP A N 10
ATOM 5086 C CA . ASP A 1 8 ? -1.010 3.565 -3.335 1.00 0.00 8 ASP A CA 10
ATOM 5087 C C . ASP A 1 8 ? -2.001 3.590 -2.173 1.00 0.00 8 ASP A C 10
ATOM 5088 O O . ASP A 1 8 ? -3.214 3.504 -2.369 1.00 0.00 8 ASP A O 10
ATOM 5097 N N . CYS A 1 9 ? -1.465 3.721 -0.966 1.00 0.00 9 CYS A N 10
ATOM 5098 C CA . CYS A 1 9 ? -2.266 3.768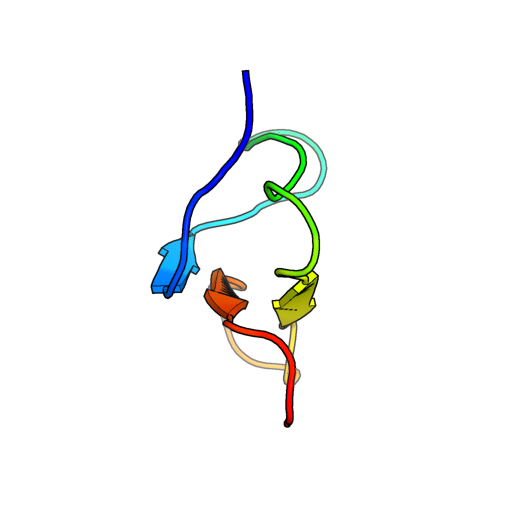 0.249 1.00 0.00 9 CYS A CA 10
ATOM 5099 C C . CYS A 1 9 ? -2.012 5.052 1.021 1.00 0.00 9 CYS A C 10
ATOM 5100 O O . CYS A 1 9 ? -0.962 5.686 0.885 1.00 0.00 9 CYS A O 10
ATOM 5107 N N . SER A 1 10 ? -2.985 5.428 1.828 1.00 0.00 10 SER A N 10
ATOM 5108 C CA . SER A 1 10 ? -2.904 6.632 2.633 1.00 0.00 10 SER A CA 10
ATOM 5109 C C . SER A 1 10 ? -3.913 6.547 3.771 1.00 0.00 10 SER A C 10
ATOM 5110 O O . SER A 1 10 ? -4.994 5.989 3.601 1.00 0.00 10 SER A O 10
ATOM 5118 N N . PRO A 1 11 ? -3.555 7.078 4.949 1.00 0.00 11 PRO A N 10
ATOM 5119 C CA . PRO A 1 11 ? -4.411 7.062 6.143 1.00 0.00 11 PRO A CA 10
ATOM 5120 C C . PRO A 1 11 ? -5.805 7.636 5.883 1.00 0.00 11 PRO A C 10
ATOM 5121 O O . PRO A 1 11 ? -6.786 7.191 6.477 1.00 0.00 11 PRO A O 10
ATOM 5132 N N . TRP A 1 12 ? -5.887 8.619 4.995 1.00 0.00 12 TRP A N 10
ATOM 5133 C CA . TRP A 1 12 ? -7.166 9.234 4.664 1.00 0.00 12 TRP A CA 10
ATOM 5134 C C . TRP A 1 12 ? -7.441 9.135 3.168 1.00 0.00 12 TRP A C 10
ATOM 5135 O O . TRP A 1 12 ? -8.523 8.730 2.750 1.00 0.00 12 TRP A O 10
ATOM 5156 N N . SER A 1 13 ? -6.458 9.510 2.364 1.00 0.00 13 SER A N 10
ATOM 5157 C CA . SER A 1 13 ? -6.595 9.468 0.915 1.00 0.00 13 SER A CA 10
ATOM 5158 C C . SER A 1 13 ? -6.181 8.107 0.348 1.00 0.00 13 SER A C 10
ATOM 5159 O O . SER A 1 13 ? -5.426 8.033 -0.621 1.00 0.00 13 SER A O 10
ATOM 5167 N N . GLY A 1 14 ? -6.671 7.035 0.958 1.00 0.00 14 GLY A N 10
ATOM 5168 C CA . GLY A 1 14 ? -6.329 5.704 0.497 1.00 0.00 14 GLY A CA 10
ATOM 5169 C C . GLY A 1 14 ? -7.150 4.626 1.174 1.00 0.00 14 GLY A C 10
ATOM 5170 O O . GLY A 1 14 ? -7.543 4.773 2.331 1.00 0.00 14 GLY A O 10
ATOM 5174 N N . ASP A 1 15 ? -7.409 3.546 0.451 1.00 0.00 15 ASP A N 10
ATOM 5175 C CA . ASP A 1 15 ? -8.185 2.429 0.980 1.00 0.00 15 ASP A CA 10
ATOM 5176 C C . ASP A 1 15 ? -7.286 1.513 1.805 1.00 0.00 15 ASP A C 10
ATOM 5177 O O . ASP A 1 15 ? -6.070 1.708 1.859 1.00 0.00 15 ASP A O 10
ATOM 5186 N N . SER A 1 16 ? -7.872 0.505 2.423 1.00 0.00 16 SER A N 10
ATOM 5187 C CA . SER A 1 16 ? -7.107 -0.443 3.208 1.00 0.00 16 SER A CA 10
ATOM 5188 C C . SER A 1 16 ? -6.452 -1.452 2.279 1.00 0.00 16 SER A C 10
ATOM 5189 O O . SER A 1 16 ? -7.057 -1.879 1.307 1.00 0.00 16 SER A O 10
ATOM 5197 N N . CYS A 1 17 ? -5.221 -1.819 2.572 1.00 0.00 17 CYS A N 10
ATOM 5198 C CA . CYS A 1 17 ? -4.491 -2.775 1.744 1.00 0.00 17 CYS A CA 10
ATOM 5199 C C . CYS A 1 17 ? -5.058 -4.181 1.913 1.00 0.00 17 CYS A C 10
ATOM 5200 O O . CYS A 1 17 ? -5.422 -4.581 3.020 1.00 0.00 17 CYS A O 10
ATOM 5207 N N . CYS A 1 18 ? -5.101 -4.938 0.825 1.00 0.00 18 CYS A N 10
ATOM 5208 C CA . CYS A 1 18 ? -5.581 -6.309 0.869 1.00 0.00 18 CYS A CA 10
ATOM 5209 C C . CYS A 1 18 ? -4.598 -7.154 1.652 1.00 0.00 18 CYS A C 10
ATOM 5210 O O . CYS A 1 18 ? -3.391 -6.940 1.581 1.00 0.00 18 CYS A O 10
ATOM 5217 N N . LYS A 1 19 ? -5.109 -8.104 2.399 1.00 0.00 19 LYS A N 10
ATOM 5218 C CA . LYS A 1 19 ? -4.256 -8.968 3.182 1.00 0.00 19 LYS A CA 10
ATOM 5219 C C . LYS A 1 19 ? -3.660 -10.054 2.294 1.00 0.00 19 LYS A C 10
ATOM 5220 O O . LYS A 1 19 ? -4.308 -10.529 1.363 1.00 0.00 19 LYS A O 10
ATOM 5239 N N . PRO A 1 20 ? -2.408 -10.445 2.558 1.00 0.00 20 PRO A N 10
ATOM 5240 C CA . PRO A 1 20 ? -1.609 -9.912 3.644 1.00 0.00 20 PRO A CA 10
ATOM 5241 C C . PRO A 1 20 ? -0.545 -8.900 3.189 1.00 0.00 20 PRO A C 10
ATOM 5242 O O . PRO A 1 20 ? 0.574 -8.894 3.715 1.00 0.00 20 PRO A O 10
ATOM 5253 N N . TYR A 1 21 ? -0.887 -8.050 2.225 1.00 0.00 21 TYR A N 10
ATOM 5254 C CA . TYR A 1 21 ? 0.047 -7.041 1.725 1.00 0.00 21 TYR A CA 10
ATOM 5255 C C . TYR A 1 21 ? 0.285 -5.979 2.790 1.00 0.00 21 TYR A C 10
ATOM 5256 O O . TYR A 1 21 ? -0.498 -5.844 3.730 1.00 0.00 21 TYR A O 10
ATOM 5274 N N . LEU A 1 22 ? 1.374 -5.243 2.654 1.00 0.00 22 LEU A N 10
ATOM 5275 C CA . LEU A 1 22 ? 1.713 -4.214 3.623 1.00 0.00 22 LEU A CA 10
ATOM 5276 C C . LEU A 1 22 ? 1.909 -2.860 2.949 1.00 0.00 22 LEU A C 10
ATOM 5277 O O . LEU A 1 22 ? 2.579 -2.757 1.921 1.00 0.00 22 LEU A O 10
ATOM 5293 N N . CYS A 1 23 ? 1.330 -1.826 3.544 1.00 0.00 23 CYS A N 10
ATOM 5294 C CA . CYS A 1 23 ? 1.450 -0.471 3.025 1.00 0.00 23 CYS A CA 10
ATOM 5295 C C . CYS A 1 23 ? 2.843 0.065 3.334 1.00 0.00 23 CYS A C 10
ATOM 5296 O O . CYS A 1 23 ? 3.221 0.195 4.498 1.00 0.00 23 CYS A O 10
ATOM 5303 N N . SER A 1 24 ? 3.614 0.349 2.297 1.00 0.00 24 SER A N 10
ATOM 5304 C CA . SER A 1 24 ? 4.968 0.843 2.485 1.00 0.00 24 SER A CA 10
ATOM 5305 C C . SER A 1 24 ? 5.025 2.366 2.391 1.00 0.00 24 SER A C 10
ATOM 5306 O O . SER A 1 24 ? 4.581 2.959 1.408 1.00 0.00 24 SER A O 10
ATOM 5314 N N . CYS A 1 25 ? 5.591 2.981 3.418 1.00 0.00 25 CYS A N 10
ATOM 5315 C CA . CYS A 1 25 ? 5.739 4.427 3.480 1.00 0.00 25 CYS A CA 10
ATOM 5316 C C . CYS A 1 25 ? 7.220 4.775 3.526 1.00 0.00 25 CYS A C 10
ATOM 5317 O O . CYS A 1 25 ? 7.725 5.254 4.541 1.00 0.00 25 CYS A O 10
ATOM 5324 N N . ILE A 1 26 ? 7.920 4.492 2.434 1.00 0.00 26 ILE A N 10
ATOM 5325 C CA . ILE A 1 26 ? 9.360 4.734 2.341 1.00 0.00 26 ILE A CA 10
ATOM 5326 C C . ILE A 1 26 ? 9.696 6.231 2.197 1.00 0.00 26 ILE A C 10
ATOM 5327 O O . ILE A 1 26 ? 10.414 6.661 1.298 1.00 0.00 26 ILE A O 10
ATOM 5343 N N . PHE A 1 27 ? 9.170 6.998 3.131 1.00 0.00 27 PHE A N 10
ATOM 5344 C CA . PHE A 1 27 ? 9.376 8.450 3.212 1.00 0.00 27 PHE A CA 10
ATOM 5345 C C . PHE A 1 27 ? 8.958 9.183 1.934 1.00 0.00 27 PHE A C 10
ATOM 5346 O O . PHE A 1 27 ? 9.416 10.296 1.674 1.00 0.00 27 PHE A O 10
ATOM 5363 N N . PHE A 1 28 ? 8.076 8.578 1.154 1.00 0.00 28 PHE A N 10
ATOM 5364 C CA . PHE A 1 28 ? 7.595 9.199 -0.073 1.00 0.00 28 PHE A CA 10
ATOM 5365 C C . PHE A 1 28 ? 6.081 9.193 -0.102 1.00 0.00 28 PHE A C 10
ATOM 5366 O O . PHE A 1 28 ? 5.448 8.181 0.192 1.00 0.00 28 PHE A O 10
ATOM 5383 N N . TYR A 1 29 ? 5.516 10.327 -0.462 1.00 0.00 29 TYR A N 10
ATOM 5384 C CA . TYR A 1 29 ? 4.073 10.472 -0.557 1.00 0.00 29 TYR A CA 10
ATOM 5385 C C . TYR A 1 29 ? 3.611 10.166 -1.982 1.00 0.00 29 TYR A C 10
ATOM 5386 O O . TYR A 1 29 ? 4.138 10.737 -2.937 1.00 0.00 29 TYR A O 10
ATOM 5404 N N . PRO A 1 30 ? 2.620 9.282 -2.147 1.00 0.00 30 PRO A N 10
ATOM 5405 C CA . PRO A 1 30 ? 1.970 8.585 -1.055 1.00 0.00 30 PRO A CA 10
ATOM 5406 C C . PRO A 1 30 ? 2.584 7.213 -0.797 1.00 0.00 30 PRO A C 10
ATOM 5407 O O . PRO A 1 30 ? 3.516 6.793 -1.485 1.00 0.00 30 PRO A O 10
ATOM 5418 N N . CYS A 1 31 ? 2.037 6.507 0.175 1.00 0.00 31 CYS A N 10
ATOM 5419 C CA . CYS A 1 31 ? 2.505 5.174 0.497 1.00 0.00 31 CYS A CA 10
ATOM 5420 C C . CYS A 1 31 ? 1.916 4.199 -0.513 1.00 0.00 31 CYS A C 10
ATOM 5421 O O . CYS A 1 31 ? 1.064 4.582 -1.308 1.00 0.00 31 CYS A O 10
ATOM 5428 N N . SER A 1 32 ? 2.350 2.951 -0.497 1.00 0.00 32 SER A N 10
ATOM 5429 C CA . SER A 1 32 ? 1.819 1.977 -1.441 1.00 0.00 32 SER A CA 10
ATOM 5430 C C . SER A 1 32 ? 1.908 0.554 -0.899 1.00 0.00 32 SER A C 10
ATOM 5431 O O . SER A 1 32 ? 2.962 0.119 -0.432 1.00 0.00 32 SER A O 10
ATOM 5439 N N . CYS A 1 33 ? 0.793 -0.164 -0.963 1.00 0.00 33 CYS A N 10
ATOM 5440 C CA . CYS A 1 33 ? 0.733 -1.536 -0.494 1.00 0.00 33 CYS A CA 10
ATOM 5441 C C . CYS A 1 33 ? 1.568 -2.408 -1.407 1.00 0.00 33 CYS A C 10
ATOM 5442 O O . CYS A 1 33 ? 1.391 -2.380 -2.630 1.00 0.00 33 CYS A O 10
ATOM 5449 N N . ARG A 1 34 ? 2.470 -3.166 -0.814 1.00 0.00 34 ARG A N 10
ATOM 5450 C CA . ARG A 1 34 ? 3.346 -4.054 -1.551 1.00 0.00 34 ARG A CA 10
ATOM 5451 C C . ARG A 1 34 ? 3.119 -5.482 -1.087 1.00 0.00 34 ARG A C 10
ATOM 5452 O O . ARG A 1 34 ? 2.815 -5.710 0.088 1.00 0.00 34 ARG A O 10
ATOM 5473 N N . PRO A 1 35 ? 3.264 -6.461 -1.992 1.00 0.00 35 PRO A N 10
ATOM 5474 C CA . PRO A 1 35 ? 3.083 -7.871 -1.653 1.00 0.00 35 PRO A CA 10
ATOM 5475 C C . PRO A 1 35 ? 4.038 -8.284 -0.543 1.00 0.00 35 PRO A C 10
ATOM 5476 O O . PRO A 1 35 ? 5.109 -7.698 -0.394 1.00 0.00 35 PRO A O 10
ATOM 5487 N N . LYS A 1 36 ? 3.659 -9.276 0.243 1.00 0.00 36 LYS A N 10
ATOM 5488 C CA . LYS A 1 36 ? 4.515 -9.708 1.328 1.00 0.00 36 LYS A CA 10
ATOM 5489 C C . LYS A 1 36 ? 5.648 -10.562 0.781 1.00 0.00 36 LYS A C 10
ATOM 5490 O O . LYS A 1 36 ? 5.415 -11.567 0.113 1.00 0.00 36 LYS A O 10
ATOM 5509 N N . GLY A 1 37 ? 6.869 -10.133 1.052 1.00 0.00 37 GLY A N 10
ATOM 5510 C CA . GLY A 1 37 ? 8.039 -10.832 0.568 1.00 0.00 37 GLY A CA 10
ATOM 5511 C C . GLY A 1 37 ? 9.109 -9.856 0.141 1.00 0.00 37 GLY A C 10
ATOM 5512 O O . GLY A 1 37 ? 10.302 -10.138 0.250 1.00 0.00 37 GLY A O 10
ATOM 5516 N N . TRP A 1 38 ? 8.666 -8.697 -0.328 1.00 0.00 38 TRP A N 10
ATOM 5517 C CA . TRP A 1 38 ? 9.567 -7.640 -0.756 1.00 0.00 38 TRP A CA 10
ATOM 5518 C C . TRP A 1 38 ? 9.935 -6.768 0.438 1.00 0.00 38 TRP A C 10
ATOM 5519 O O . TRP A 1 38 ? 10.904 -5.988 0.329 1.00 0.00 38 TRP A O 10
ATOM 5541 N N . LYS A 1 1 ? -13.733 -4.222 0.462 1.00 0.00 1 LYS A N 11
ATOM 5542 C CA . LYS A 1 1 ? -12.864 -3.354 -0.367 1.00 0.00 1 LYS A CA 11
ATOM 5543 C C . LYS A 1 1 ? -11.464 -3.317 0.220 1.00 0.00 1 LYS A C 11
ATOM 5544 O O . LYS A 1 1 ? -11.308 -3.189 1.432 1.00 0.00 1 LYS A O 11
ATOM 5565 N N . CYS A 1 2 ? -10.458 -3.440 -0.632 1.00 0.00 2 CYS A N 11
ATOM 5566 C CA . CYS A 1 2 ? -9.075 -3.418 -0.186 1.00 0.00 2 CYS A CA 11
ATOM 5567 C C . CYS A 1 2 ? -8.154 -3.099 -1.351 1.00 0.00 2 CYS A C 11
ATOM 5568 O O . CYS A 1 2 ? -8.515 -3.291 -2.513 1.00 0.00 2 CYS A O 11
ATOM 5575 N N . LEU A 1 3 ? -6.984 -2.586 -1.026 1.00 0.00 3 LEU A N 11
ATOM 5576 C CA . LEU A 1 3 ? -5.997 -2.204 -2.026 1.00 0.00 3 LEU A CA 11
ATOM 5577 C C . LEU A 1 3 ? -5.176 -3.404 -2.486 1.00 0.00 3 LEU A C 11
ATOM 5578 O O . LEU A 1 3 ? -4.672 -4.167 -1.670 1.00 0.00 3 LEU A O 11
ATOM 5594 N N . ALA A 1 4 ? -5.044 -3.564 -3.792 1.00 0.00 4 ALA A N 11
ATOM 5595 C CA . ALA A 1 4 ? -4.286 -4.679 -4.347 1.00 0.00 4 ALA A CA 11
ATOM 5596 C C . ALA A 1 4 ? -2.780 -4.425 -4.297 1.00 0.00 4 ALA A C 11
ATOM 5597 O O . ALA A 1 4 ? -2.302 -3.563 -3.556 1.00 0.00 4 ALA A O 11
ATOM 5604 N N . GLU A 1 5 ? -2.046 -5.187 -5.095 1.00 0.00 5 GLU A N 11
ATOM 5605 C CA . GLU A 1 5 ? -0.600 -5.075 -5.170 1.00 0.00 5 GLU A CA 11
ATOM 5606 C C . GLU A 1 5 ? -0.181 -3.757 -5.800 1.00 0.00 5 GLU A C 11
ATOM 5607 O O . GLU A 1 5 ? -0.738 -3.337 -6.818 1.00 0.00 5 GLU A O 11
ATOM 5619 N N . ALA A 1 6 ? 0.801 -3.124 -5.167 1.00 0.00 6 ALA A N 11
ATOM 5620 C CA . ALA A 1 6 ? 1.344 -1.845 -5.613 1.00 0.00 6 ALA A CA 11
ATOM 5621 C C . ALA A 1 6 ? 0.244 -0.804 -5.689 1.00 0.00 6 ALA A C 11
ATOM 5622 O O . ALA A 1 6 ? 0.085 -0.119 -6.699 1.00 0.00 6 ALA A O 11
ATOM 5629 N N . ALA A 1 7 ? -0.536 -0.704 -4.623 1.00 0.00 7 ALA A N 11
ATOM 5630 C CA . ALA A 1 7 ? -1.645 0.251 -4.611 1.00 0.00 7 ALA A CA 11
ATOM 5631 C C . ALA A 1 7 ? -1.478 1.306 -3.531 1.00 0.00 7 ALA A C 11
ATOM 5632 O O . ALA A 1 7 ? -1.334 0.977 -2.360 1.00 0.00 7 ALA A O 11
ATOM 5639 N N . ASP A 1 8 ? -1.501 2.572 -3.936 1.00 0.00 8 ASP A N 11
ATOM 5640 C CA . ASP A 1 8 ? -1.349 3.692 -3.006 1.00 0.00 8 ASP A CA 11
ATOM 5641 C C . ASP A 1 8 ? -2.368 3.612 -1.877 1.00 0.00 8 ASP A C 11
ATOM 5642 O O . ASP A 1 8 ? -3.572 3.497 -2.110 1.00 0.00 8 ASP A O 11
ATOM 5651 N N . CYS A 1 9 ? -1.864 3.656 -0.655 1.00 0.00 9 CYS A N 11
ATOM 5652 C CA . CYS A 1 9 ? -2.692 3.568 0.536 1.00 0.00 9 CYS A CA 11
ATOM 5653 C C . CYS A 1 9 ? -2.719 4.875 1.313 1.00 0.00 9 CYS A C 11
ATOM 5654 O O . CYS A 1 9 ? -1.788 5.681 1.250 1.00 0.00 9 CYS A O 11
ATOM 5661 N N . SER A 1 10 ? -3.792 5.062 2.060 1.00 0.00 10 SER A N 11
ATOM 5662 C CA . SER A 1 10 ? -3.972 6.242 2.879 1.00 0.00 10 SER A CA 11
ATOM 5663 C C . SER A 1 10 ? -4.523 5.818 4.234 1.00 0.00 10 SER A C 11
ATOM 5664 O O . SER A 1 10 ? -5.396 4.957 4.308 1.00 0.00 10 SER A O 11
ATOM 5672 N N . PRO A 1 11 ? -3.990 6.397 5.321 1.00 0.00 11 PRO A N 11
ATOM 5673 C CA . PRO A 1 11 ? -4.397 6.071 6.694 1.00 0.00 11 PRO A CA 11
ATOM 5674 C C . PRO A 1 11 ? -5.899 6.226 6.941 1.00 0.00 11 PRO A C 11
ATOM 5675 O O . PRO A 1 11 ? -6.470 5.520 7.770 1.00 0.00 11 PRO A O 11
ATOM 5686 N N . TRP A 1 12 ? -6.536 7.152 6.231 1.00 0.00 12 TRP A N 11
ATOM 5687 C CA . TRP A 1 12 ? -7.969 7.375 6.401 1.00 0.00 12 TRP A CA 11
ATOM 5688 C C . TRP A 1 12 ? -8.684 7.449 5.056 1.00 0.00 12 TRP A C 11
ATOM 5689 O O . TRP A 1 12 ? -9.715 6.814 4.855 1.00 0.00 12 TRP A O 11
ATOM 5710 N N . SER A 1 13 ? -8.140 8.239 4.143 1.00 0.00 13 SER A N 11
ATOM 5711 C CA . SER A 1 13 ? -8.737 8.411 2.825 1.00 0.00 13 SER A CA 11
ATOM 5712 C C . SER A 1 13 ? -8.328 7.284 1.872 1.00 0.00 13 SER A C 11
ATOM 5713 O O . SER A 1 13 ? -7.846 7.538 0.766 1.00 0.00 13 SER A O 11
ATOM 5721 N N . GLY A 1 14 ? -8.516 6.043 2.298 1.00 0.00 14 GLY A N 11
ATOM 5722 C CA . GLY A 1 14 ? -8.154 4.921 1.459 1.00 0.00 14 GLY A CA 11
ATOM 5723 C C . GLY A 1 14 ? -8.452 3.586 2.104 1.00 0.00 14 GLY A C 11
ATOM 5724 O O . GLY A 1 14 ? -8.362 3.448 3.324 1.00 0.00 14 GLY A O 11
ATOM 5728 N N . ASP A 1 15 ? -8.801 2.606 1.279 1.00 0.00 15 ASP A N 11
ATOM 5729 C CA . ASP A 1 15 ? -9.105 1.259 1.754 1.00 0.00 15 ASP A CA 11
ATOM 5730 C C . ASP A 1 15 ? -7.857 0.602 2.324 1.00 0.00 15 ASP A C 11
ATOM 5731 O O . ASP A 1 15 ? -6.736 1.003 2.017 1.00 0.00 15 ASP A O 11
ATOM 5740 N N . SER A 1 16 ? -8.049 -0.424 3.131 1.00 0.00 16 SER A N 11
ATOM 5741 C CA . SER A 1 16 ? -6.932 -1.145 3.705 1.00 0.00 16 SER A CA 11
ATOM 5742 C C . SER A 1 16 ? -6.367 -2.098 2.659 1.00 0.00 16 SER A C 11
ATOM 5743 O O . SER A 1 16 ? -7.096 -2.576 1.798 1.00 0.00 16 SER A O 11
ATOM 5751 N N . CYS A 1 17 ? -5.075 -2.350 2.715 1.00 0.00 17 CYS A N 11
ATOM 5752 C CA . CYS A 1 17 ? -4.430 -3.231 1.749 1.00 0.00 17 CYS A CA 11
ATOM 5753 C C . CYS A 1 17 ? -4.941 -4.663 1.877 1.00 0.00 17 CYS A C 11
ATOM 5754 O O . CYS A 1 17 ? -5.051 -5.191 2.988 1.00 0.00 17 CYS A O 11
ATOM 5761 N N . CYS A 1 18 ? -5.208 -5.296 0.740 1.00 0.00 18 CYS A N 11
ATOM 5762 C CA . CYS A 1 18 ? -5.652 -6.681 0.714 1.00 0.00 18 CYS A CA 11
ATOM 5763 C C . CYS A 1 18 ? -4.568 -7.534 1.322 1.00 0.00 18 CYS A C 11
ATOM 5764 O O . CYS A 1 18 ? -3.382 -7.278 1.119 1.00 0.00 18 CYS A O 11
ATOM 5771 N N . LYS A 1 19 ? -4.949 -8.533 2.076 1.00 0.00 19 LYS A N 11
ATOM 5772 C CA . LYS A 1 19 ? -3.967 -9.385 2.693 1.00 0.00 19 LYS A CA 11
ATOM 5773 C C . LYS A 1 19 ? -3.445 -10.402 1.687 1.00 0.00 19 LYS A C 11
ATOM 5774 O O . LYS A 1 19 ? -4.142 -10.768 0.744 1.00 0.00 19 LYS A O 11
ATOM 5793 N N . PRO A 1 20 ? -2.197 -10.843 1.865 1.00 0.00 20 PRO A N 11
ATOM 5794 C CA . PRO A 1 20 ? -1.363 -10.417 2.974 1.00 0.00 20 PRO A CA 11
ATOM 5795 C C . PRO A 1 20 ? -0.440 -9.236 2.644 1.00 0.00 20 PRO A C 11
ATOM 5796 O O . PRO A 1 20 ? 0.637 -9.120 3.225 1.00 0.00 20 PRO A O 11
ATOM 5807 N N . TYR A 1 21 ? -0.856 -8.355 1.732 1.00 0.00 21 TYR A N 11
ATOM 5808 C CA . TYR A 1 21 ? -0.028 -7.200 1.376 1.00 0.00 21 TYR A CA 11
ATOM 5809 C C . TYR A 1 21 ? 0.005 -6.189 2.516 1.00 0.00 21 TYR A C 11
ATOM 5810 O O . TYR A 1 21 ? -0.818 -6.247 3.441 1.00 0.00 21 TYR A O 11
ATOM 5828 N N . LEU A 1 22 ? 0.965 -5.281 2.460 1.00 0.00 22 LEU A N 11
ATOM 5829 C CA . LEU A 1 22 ? 1.124 -4.274 3.495 1.00 0.00 22 LEU A CA 11
ATOM 5830 C C . LEU A 1 22 ? 1.480 -2.916 2.893 1.00 0.00 22 LEU A C 11
ATOM 5831 O O . LEU A 1 22 ? 2.236 -2.833 1.924 1.00 0.00 22 LEU A O 11
ATOM 5847 N N . CYS A 1 23 ? 0.929 -1.864 3.483 1.00 0.00 23 CYS A N 11
ATOM 5848 C CA . CYS A 1 23 ? 1.178 -0.500 3.037 1.00 0.00 23 CYS A CA 11
ATOM 5849 C C . CYS A 1 23 ? 2.618 -0.109 3.355 1.00 0.00 23 CYS A C 11
ATOM 5850 O O . CYS A 1 23 ? 3.073 -0.280 4.485 1.00 0.00 23 CYS A O 11
ATOM 5857 N N . SER A 1 24 ? 3.339 0.402 2.367 1.00 0.00 24 SER A N 11
ATOM 5858 C CA . SER A 1 24 ? 4.721 0.790 2.587 1.00 0.00 24 SER A CA 11
ATOM 5859 C C . SER A 1 24 ? 4.905 2.297 2.441 1.00 0.00 24 SER A C 11
ATOM 5860 O O . SER A 1 24 ? 4.520 2.892 1.431 1.00 0.00 24 SER A O 11
ATOM 5868 N N . CYS A 1 25 ? 5.512 2.894 3.453 1.00 0.00 25 CYS A N 11
ATOM 5869 C CA . CYS A 1 25 ? 5.789 4.321 3.471 1.00 0.00 25 CYS A CA 11
ATOM 5870 C C . CYS A 1 25 ? 7.296 4.528 3.429 1.00 0.00 25 CYS A C 11
ATOM 5871 O O . CYS A 1 25 ? 7.900 4.979 4.400 1.00 0.00 25 CYS A O 11
ATOM 5878 N N . ILE A 1 26 ? 7.894 4.148 2.307 1.00 0.00 26 ILE A N 11
ATOM 5879 C CA . ILE A 1 26 ? 9.346 4.239 2.108 1.00 0.00 26 ILE A CA 11
ATOM 5880 C C . ILE A 1 26 ? 9.855 5.679 1.982 1.00 0.00 26 ILE A C 11
ATOM 5881 O O . ILE A 1 26 ? 10.645 5.983 1.093 1.00 0.00 26 ILE A O 11
ATOM 5897 N N . PHE A 1 27 ? 9.416 6.541 2.895 1.00 0.00 27 PHE A N 11
ATOM 5898 C CA . PHE A 1 27 ? 9.828 7.946 2.934 1.00 0.00 27 PHE A CA 11
ATOM 5899 C C . PHE A 1 27 ? 9.463 8.699 1.654 1.00 0.00 27 PHE A C 11
ATOM 5900 O O . PHE A 1 27 ? 10.047 9.737 1.346 1.00 0.00 27 PHE A O 11
ATOM 5917 N N . PHE A 1 28 ? 8.476 8.194 0.930 1.00 0.00 28 PHE A N 11
ATOM 5918 C CA . PHE A 1 28 ? 8.020 8.836 -0.294 1.00 0.00 28 PHE A CA 11
ATOM 5919 C C . PHE A 1 28 ? 6.507 8.910 -0.307 1.00 0.00 28 PHE A C 11
ATOM 5920 O O . PHE A 1 28 ? 5.824 7.942 0.025 1.00 0.00 28 PHE A O 11
ATOM 5937 N N . TYR A 1 29 ? 5.999 10.060 -0.693 1.00 0.00 29 TYR A N 11
ATOM 5938 C CA . TYR A 1 29 ? 4.565 10.282 -0.770 1.00 0.00 29 TYR A CA 11
ATOM 5939 C C . TYR A 1 29 ? 4.061 9.942 -2.169 1.00 0.00 29 TYR A C 11
ATOM 5940 O O . TYR A 1 29 ? 4.623 10.410 -3.159 1.00 0.00 29 TYR A O 11
ATOM 5958 N N . PRO A 1 30 ? 2.997 9.135 -2.278 1.00 0.00 30 PRO A N 11
ATOM 5959 C CA . PRO A 1 30 ? 2.295 8.554 -1.149 1.00 0.00 30 PRO A CA 11
ATOM 5960 C C . PRO A 1 30 ? 2.750 7.128 -0.841 1.00 0.00 30 PRO A C 11
ATOM 5961 O O . PRO A 1 30 ? 3.582 6.556 -1.550 1.00 0.00 30 PRO A O 11
ATOM 5972 N N . CYS A 1 31 ? 2.179 6.551 0.203 1.00 0.00 31 CYS A N 11
ATOM 5973 C CA . CYS A 1 31 ? 2.494 5.187 0.588 1.00 0.00 31 CYS A CA 11
ATOM 5974 C C . CYS A 1 31 ? 1.727 4.236 -0.316 1.00 0.00 31 CYS A C 11
ATOM 5975 O O . CYS A 1 31 ? 0.658 4.587 -0.802 1.00 0.00 31 CYS A O 11
ATOM 5982 N N . SER A 1 32 ? 2.253 3.045 -0.548 1.00 0.00 32 SER A N 11
ATOM 5983 C CA . SER A 1 32 ? 1.570 2.087 -1.407 1.00 0.00 32 SER A CA 11
ATOM 5984 C C . SER A 1 32 ? 1.757 0.654 -0.916 1.00 0.00 32 SER A C 11
ATOM 5985 O O . SER A 1 32 ? 2.848 0.267 -0.493 1.00 0.00 32 SER A O 11
ATOM 5993 N N . CYS A 1 33 ? 0.680 -0.123 -0.966 1.00 0.00 33 CYS A N 11
ATOM 5994 C CA . CYS A 1 33 ? 0.700 -1.510 -0.536 1.00 0.00 33 CYS A CA 11
ATOM 5995 C C . CYS A 1 33 ? 1.557 -2.327 -1.474 1.00 0.00 33 CYS A C 11
ATOM 5996 O O . CYS A 1 33 ? 1.430 -2.202 -2.700 1.00 0.00 33 CYS A O 11
ATOM 6003 N N . ARG A 1 34 ? 2.413 -3.147 -0.872 1.00 0.00 34 ARG A N 11
ATOM 6004 C CA . ARG A 1 34 ? 3.333 -4.028 -1.579 1.00 0.00 34 ARG A CA 11
ATOM 6005 C C . ARG A 1 34 ? 3.197 -5.429 -0.974 1.00 0.00 34 ARG A C 11
ATOM 6006 O O . ARG A 1 34 ? 2.562 -5.573 0.077 1.00 0.00 34 ARG A O 11
ATOM 6027 N N . PRO A 1 35 ? 3.776 -6.479 -1.593 1.00 0.00 35 PRO A N 11
ATOM 6028 C CA . PRO A 1 35 ? 3.683 -7.840 -1.060 1.00 0.00 35 PRO A CA 11
ATOM 6029 C C . PRO A 1 35 ? 4.352 -7.962 0.303 1.00 0.00 35 PRO A C 11
ATOM 6030 O O . PRO A 1 35 ? 5.211 -7.157 0.660 1.00 0.00 35 PRO A O 11
ATOM 6041 N N . LYS A 1 36 ? 3.958 -8.969 1.064 1.00 0.00 36 LYS A N 11
ATOM 6042 C CA . LYS A 1 36 ? 4.524 -9.186 2.385 1.00 0.00 36 LYS A CA 11
ATOM 6043 C C . LYS A 1 36 ? 5.895 -9.844 2.259 1.00 0.00 36 LYS A C 11
ATOM 6044 O O . LYS A 1 36 ? 6.073 -11.033 2.534 1.00 0.00 36 LYS A O 11
ATOM 6063 N N . GLY A 1 37 ? 6.840 -9.045 1.807 1.00 0.00 37 GLY A N 11
ATOM 6064 C CA . GLY A 1 37 ? 8.193 -9.497 1.588 1.00 0.00 37 GLY A CA 11
ATOM 6065 C C . GLY A 1 37 ? 8.751 -8.862 0.339 1.00 0.00 37 GLY A C 11
ATOM 6066 O O . GLY A 1 37 ? 9.324 -9.537 -0.514 1.00 0.00 37 GLY A O 11
ATOM 6070 N N . TRP A 1 38 ? 8.546 -7.553 0.236 1.00 0.00 38 TRP A N 11
ATOM 6071 C CA . TRP A 1 38 ? 9.002 -6.779 -0.910 1.00 0.00 38 TRP A CA 11
ATOM 6072 C C . TRP A 1 38 ? 10.518 -6.595 -0.875 1.00 0.00 38 TRP A C 11
ATOM 6073 O O . TRP A 1 38 ? 11.087 -6.200 -1.913 1.00 0.00 38 TRP A O 11
ATOM 6095 N N . LYS A 1 1 ? -13.495 -5.550 0.554 1.00 0.00 1 LYS A N 12
ATOM 6096 C CA . LYS A 1 1 ? -12.899 -4.352 -0.077 1.00 0.00 1 LYS A CA 12
ATOM 6097 C C . LYS A 1 1 ? -11.514 -4.093 0.497 1.00 0.00 1 LYS A C 12
ATOM 6098 O O . LYS A 1 1 ? -11.363 -3.958 1.706 1.00 0.00 1 LYS A O 12
ATOM 6119 N N . CYS A 1 2 ? -10.514 -4.050 -0.372 1.00 0.00 2 CYS A N 12
ATOM 6120 C CA . CYS A 1 2 ? -9.141 -3.815 0.048 1.00 0.00 2 CYS A CA 12
ATOM 6121 C C . CYS A 1 2 ? -8.286 -3.399 -1.143 1.00 0.00 2 CYS A C 12
ATOM 6122 O O . CYS A 1 2 ? -8.671 -3.606 -2.296 1.00 0.00 2 CYS A O 12
ATOM 6129 N N . LEU A 1 3 ? -7.144 -2.800 -0.853 1.00 0.00 3 LEU A N 12
ATOM 6130 C CA . LEU A 1 3 ? -6.218 -2.338 -1.870 1.00 0.00 3 LEU A CA 12
ATOM 6131 C C . LEU A 1 3 ? -5.380 -3.496 -2.400 1.00 0.00 3 LEU A C 12
ATOM 6132 O O . LEU A 1 3 ? -4.912 -4.333 -1.629 1.00 0.00 3 LEU A O 12
ATOM 6148 N N . ALA A 1 4 ? -5.200 -3.548 -3.712 1.00 0.00 4 ALA A N 12
ATOM 6149 C CA . ALA A 1 4 ? -4.430 -4.617 -4.339 1.00 0.00 4 ALA A CA 12
ATOM 6150 C C . ALA A 1 4 ? -2.923 -4.394 -4.218 1.00 0.00 4 ALA A C 12
ATOM 6151 O O . ALA A 1 4 ? -2.456 -3.594 -3.402 1.00 0.00 4 ALA A O 12
ATOM 6158 N N . GLU A 1 5 ? -2.170 -5.112 -5.040 1.00 0.00 5 GLU A N 12
ATOM 6159 C CA . GLU A 1 5 ? -0.723 -5.017 -5.048 1.00 0.00 5 GLU A CA 12
ATOM 6160 C C . GLU A 1 5 ? -0.277 -3.726 -5.716 1.00 0.00 5 GLU A C 12
ATOM 6161 O O . GLU A 1 5 ? -0.783 -3.359 -6.777 1.00 0.00 5 GLU A O 12
ATOM 6173 N N . ALA A 1 6 ? 0.652 -3.044 -5.060 1.00 0.00 6 ALA A N 12
ATOM 6174 C CA . ALA A 1 6 ? 1.187 -1.771 -5.534 1.00 0.00 6 ALA A CA 12
ATOM 6175 C C . ALA A 1 6 ? 0.080 -0.733 -5.607 1.00 0.00 6 ALA A C 12
ATOM 6176 O O . ALA A 1 6 ? -0.032 0.008 -6.582 1.00 0.00 6 ALA A O 12
ATOM 6183 N N . ALA A 1 7 ? -0.755 -0.700 -4.575 1.00 0.00 7 ALA A N 12
ATOM 6184 C CA . ALA A 1 7 ? -1.879 0.241 -4.551 1.00 0.00 7 ALA A CA 12
ATOM 6185 C C . ALA A 1 7 ? -1.666 1.373 -3.556 1.00 0.00 7 ALA A C 12
ATOM 6186 O O . ALA A 1 7 ? -1.217 1.141 -2.444 1.00 0.00 7 ALA A O 12
ATOM 6193 N N . ASP A 1 8 ? -2.009 2.591 -3.961 1.00 0.00 8 ASP A N 12
ATOM 6194 C CA . ASP A 1 8 ? -1.872 3.770 -3.100 1.00 0.00 8 ASP A CA 12
ATOM 6195 C C . ASP A 1 8 ? -2.707 3.597 -1.832 1.00 0.00 8 ASP A C 12
ATOM 6196 O O . ASP A 1 8 ? -3.857 3.155 -1.899 1.00 0.00 8 ASP A O 12
ATOM 6205 N N . CYS A 1 9 ? -2.133 3.931 -0.685 1.00 0.00 9 CYS A N 12
ATOM 6206 C CA . CYS A 1 9 ? -2.841 3.795 0.578 1.00 0.00 9 CYS A CA 12
ATOM 6207 C C . CYS A 1 9 ? -2.855 5.086 1.378 1.00 0.00 9 CYS A C 12
ATOM 6208 O O . CYS A 1 9 ? -1.872 5.826 1.432 1.00 0.00 9 CYS A O 12
ATOM 6215 N N . SER A 1 10 ? -3.991 5.326 2.008 1.00 0.00 10 SER A N 12
ATOM 6216 C CA . SER A 1 10 ? -4.203 6.502 2.832 1.00 0.00 10 SER A CA 12
ATOM 6217 C C . SER A 1 10 ? -5.375 6.243 3.777 1.00 0.00 10 SER A C 12
ATOM 6218 O O . SER A 1 10 ? -6.377 5.651 3.378 1.00 0.00 10 SER A O 12
ATOM 6226 N N . PRO A 1 11 ? -5.251 6.646 5.051 1.00 0.00 11 PRO A N 12
ATOM 6227 C CA . PRO A 1 11 ? -6.294 6.424 6.066 1.00 0.00 11 PRO A CA 12
ATOM 6228 C C . PRO A 1 11 ? -7.616 7.121 5.747 1.00 0.00 11 PRO A C 12
ATOM 6229 O O . PRO A 1 11 ? -8.677 6.506 5.816 1.00 0.00 11 PRO A O 12
ATOM 6240 N N . TRP A 1 12 ? -7.558 8.405 5.415 1.00 0.00 12 TRP A N 12
ATOM 6241 C CA . TRP A 1 12 ? -8.772 9.156 5.112 1.00 0.00 12 TRP A CA 12
ATOM 6242 C C . TRP A 1 12 ? -8.961 9.338 3.612 1.00 0.00 12 TRP A C 12
ATOM 6243 O O . TRP A 1 12 ? -9.813 10.113 3.177 1.00 0.00 12 TRP A O 12
ATOM 6264 N N . SER A 1 13 ? -8.168 8.635 2.819 1.00 0.00 13 SER A N 12
ATOM 6265 C CA . SER A 1 13 ? -8.264 8.746 1.366 1.00 0.00 13 SER A CA 12
ATOM 6266 C C . SER A 1 13 ? -7.726 7.492 0.687 1.00 0.00 13 SER A C 12
ATOM 6267 O O . SER A 1 13 ? -6.880 7.564 -0.200 1.00 0.00 13 SER A O 12
ATOM 6275 N N . GLY A 1 14 ? -8.223 6.345 1.115 1.00 0.00 14 GLY A N 12
ATOM 6276 C CA . GLY A 1 14 ? -7.791 5.085 0.552 1.00 0.00 14 GLY A CA 12
ATOM 6277 C C . GLY A 1 14 ? -8.617 3.938 1.074 1.00 0.00 14 GLY A C 12
ATOM 6278 O O . GLY A 1 14 ? -9.844 4.023 1.115 1.00 0.00 14 GLY A O 12
ATOM 6282 N N . ASP A 1 15 ? -7.944 2.879 1.483 1.00 0.00 15 ASP A N 12
ATOM 6283 C CA . ASP A 1 15 ? -8.607 1.699 2.024 1.00 0.00 15 ASP A CA 12
ATOM 6284 C C . ASP A 1 15 ? -7.571 0.819 2.707 1.00 0.00 15 ASP A C 12
ATOM 6285 O O . ASP A 1 15 ? -6.400 1.198 2.808 1.00 0.00 15 ASP A O 12
ATOM 6294 N N . SER A 1 16 ? -7.982 -0.352 3.148 1.00 0.00 16 SER A N 12
ATOM 6295 C CA . SER A 1 16 ? -7.075 -1.282 3.788 1.00 0.00 16 SER A CA 12
ATOM 6296 C C . SER A 1 16 ? -6.466 -2.192 2.736 1.00 0.00 16 SER A C 12
ATOM 6297 O O . SER A 1 16 ? -7.156 -2.650 1.842 1.00 0.00 16 SER A O 12
ATOM 6305 N N . CYS A 1 17 ? -5.179 -2.442 2.838 1.00 0.00 17 CYS A N 12
ATOM 6306 C CA . CYS A 1 17 ? -4.491 -3.296 1.874 1.00 0.00 17 CYS A CA 12
ATOM 6307 C C . CYS A 1 17 ? -4.929 -4.752 2.021 1.00 0.00 17 CYS A C 12
ATOM 6308 O O . CYS A 1 17 ? -5.036 -5.259 3.146 1.00 0.00 17 CYS A O 12
ATOM 6315 N N . CYS A 1 18 ? -5.141 -5.430 0.891 1.00 0.00 18 CYS A N 12
ATOM 6316 C CA . CYS A 1 18 ? -5.514 -6.841 0.904 1.00 0.00 18 CYS A CA 12
ATOM 6317 C C . CYS A 1 18 ? -4.381 -7.621 1.524 1.00 0.00 18 CYS A C 12
ATOM 6318 O O . CYS A 1 18 ? -3.218 -7.291 1.323 1.00 0.00 18 CYS A O 12
ATOM 6325 N N . LYS A 1 19 ? -4.703 -8.635 2.288 1.00 0.00 19 LYS A N 12
ATOM 6326 C CA . LYS A 1 19 ? -3.675 -9.423 2.926 1.00 0.00 19 LYS A CA 12
ATOM 6327 C C . LYS A 1 19 ? -3.090 -10.430 1.944 1.00 0.00 19 LYS A C 12
ATOM 6328 O O . LYS A 1 19 ? -3.775 -10.887 1.031 1.00 0.00 19 LYS A O 12
ATOM 6347 N N . PRO A 1 20 ? -1.808 -10.762 2.110 1.00 0.00 20 PRO A N 12
ATOM 6348 C CA . PRO A 1 20 ? -0.984 -10.231 3.183 1.00 0.00 20 PRO A CA 12
ATOM 6349 C C . PRO A 1 20 ? -0.131 -9.023 2.765 1.00 0.00 20 PRO A C 12
ATOM 6350 O O . PRO A 1 20 ? 1.012 -8.891 3.200 1.00 0.00 20 PRO A O 12
ATOM 6361 N N . TYR A 1 21 ? -0.681 -8.150 1.924 1.00 0.00 21 TYR A N 12
ATOM 6362 C CA . TYR A 1 21 ? 0.049 -6.969 1.465 1.00 0.00 21 TYR A CA 12
ATOM 6363 C C . TYR A 1 21 ? 0.076 -5.895 2.541 1.00 0.00 21 TYR A C 12
ATOM 6364 O O . TYR A 1 21 ? -0.852 -5.777 3.352 1.00 0.00 21 TYR A O 12
ATOM 6382 N N . LEU A 1 22 ? 1.149 -5.120 2.549 1.00 0.00 22 LEU A N 12
ATOM 6383 C CA . LEU A 1 22 ? 1.316 -4.062 3.531 1.00 0.00 22 LEU A CA 12
ATOM 6384 C C . LEU A 1 22 ? 1.606 -2.723 2.859 1.00 0.00 22 LEU A C 12
ATOM 6385 O O . LEU A 1 22 ? 2.349 -2.655 1.879 1.00 0.00 22 LEU A O 12
ATOM 6401 N N . CYS A 1 23 ? 1.020 -1.666 3.404 1.00 0.00 23 CYS A N 12
ATOM 6402 C CA . CYS A 1 23 ? 1.214 -0.319 2.885 1.00 0.00 23 CYS A CA 12
ATOM 6403 C C . CYS A 1 23 ? 2.638 0.143 3.164 1.00 0.00 23 CYS A C 12
ATOM 6404 O O . CYS A 1 23 ? 3.072 0.174 4.315 1.00 0.00 23 CYS A O 12
ATOM 6411 N N . SER A 1 24 ? 3.371 0.489 2.118 1.00 0.00 24 SER A N 12
ATOM 6412 C CA . SER A 1 24 ? 4.740 0.933 2.290 1.00 0.00 24 SER A CA 12
ATOM 6413 C C . SER A 1 24 ? 4.821 2.457 2.316 1.00 0.00 24 SER A C 12
ATOM 6414 O O . SER A 1 24 ? 4.411 3.134 1.370 1.00 0.00 24 SER A O 12
ATOM 6422 N N . CYS A 1 25 ? 5.369 2.973 3.405 1.00 0.00 25 CYS A N 12
ATOM 6423 C CA . CYS A 1 25 ? 5.550 4.405 3.596 1.00 0.00 25 CYS A CA 12
ATOM 6424 C C . CYS A 1 25 ? 7.034 4.684 3.802 1.00 0.00 25 CYS A C 12
ATOM 6425 O O . CYS A 1 25 ? 7.442 5.182 4.851 1.00 0.00 25 CYS A O 12
ATOM 6432 N N . ILE A 1 26 ? 7.842 4.315 2.813 1.00 0.00 26 ILE A N 12
ATOM 6433 C CA . ILE A 1 26 ? 9.297 4.479 2.882 1.00 0.00 26 ILE A CA 12
ATOM 6434 C C . ILE A 1 26 ? 9.749 5.938 2.780 1.00 0.00 26 ILE A C 12
ATOM 6435 O O . ILE A 1 26 ? 10.685 6.248 2.049 1.00 0.00 26 ILE A O 12
ATOM 6451 N N . PHE A 1 27 ? 9.093 6.813 3.536 1.00 0.00 27 PHE A N 12
ATOM 6452 C CA . PHE A 1 27 ? 9.416 8.242 3.566 1.00 0.00 27 PHE A CA 12
ATOM 6453 C C . PHE A 1 27 ? 9.282 8.888 2.188 1.00 0.00 27 PHE A C 12
ATOM 6454 O O . PHE A 1 27 ? 9.834 9.958 1.935 1.00 0.00 27 PHE A O 12
ATOM 6471 N N . PHE A 1 28 ? 8.526 8.245 1.311 1.00 0.00 28 PHE A N 12
ATOM 6472 C CA . PHE A 1 28 ? 8.298 8.761 -0.030 1.00 0.00 28 PHE A CA 12
ATOM 6473 C C . PHE A 1 28 ? 6.813 8.804 -0.321 1.00 0.00 28 PHE A C 12
ATOM 6474 O O . PHE A 1 28 ? 6.080 7.860 -0.025 1.00 0.00 28 PHE A O 12
ATOM 6491 N N . TYR A 1 29 ? 6.385 9.900 -0.906 1.00 0.00 29 TYR A N 12
ATOM 6492 C CA . TYR A 1 29 ? 4.991 10.086 -1.263 1.00 0.00 29 TYR A CA 12
ATOM 6493 C C . TYR A 1 29 ? 4.758 9.587 -2.685 1.00 0.00 29 TYR A C 12
ATOM 6494 O O . TYR A 1 29 ? 5.526 9.913 -3.588 1.00 0.00 29 TYR A O 12
ATOM 6512 N N . PRO A 1 30 ? 3.704 8.795 -2.908 1.00 0.00 30 PRO A N 12
ATOM 6513 C CA . PRO A 1 30 ? 2.762 8.375 -1.884 1.00 0.00 30 PRO A CA 12
ATOM 6514 C C . PRO A 1 30 ? 3.043 6.969 -1.349 1.00 0.00 30 PRO A C 12
ATOM 6515 O O . PRO A 1 30 ? 3.871 6.234 -1.895 1.00 0.00 30 PRO A O 12
ATOM 6526 N N . CYS A 1 31 ? 2.326 6.588 -0.303 1.00 0.00 31 CYS A N 12
ATOM 6527 C CA . CYS A 1 31 ? 2.470 5.261 0.273 1.00 0.00 31 CYS A CA 12
ATOM 6528 C C . CYS A 1 31 ? 1.699 4.269 -0.583 1.00 0.00 31 CYS A C 12
ATOM 6529 O O . CYS A 1 31 ? 0.697 4.630 -1.199 1.00 0.00 31 CYS A O 12
ATOM 6536 N N . SER A 1 32 ? 2.159 3.030 -0.650 1.00 0.00 32 SER A N 12
ATOM 6537 C CA . SER A 1 32 ? 1.471 2.047 -1.475 1.00 0.00 32 SER A CA 12
ATOM 6538 C C . SER A 1 32 ? 1.628 0.623 -0.946 1.00 0.00 32 SER A C 12
ATOM 6539 O O . SER A 1 32 ? 2.729 0.198 -0.599 1.00 0.00 32 SER A O 12
ATOM 6547 N N . CYS A 1 33 ? 0.521 -0.114 -0.907 1.00 0.00 33 CYS A N 12
ATOM 6548 C CA . CYS A 1 33 ? 0.530 -1.493 -0.455 1.00 0.00 33 CYS A CA 12
ATOM 6549 C C . CYS A 1 33 ? 1.358 -2.312 -1.415 1.00 0.00 33 CYS A C 12
ATOM 6550 O O . CYS A 1 33 ? 1.135 -2.256 -2.630 1.00 0.00 33 CYS A O 12
ATOM 6557 N N . ARG A 1 34 ? 2.309 -3.050 -0.861 1.00 0.00 34 ARG A N 12
ATOM 6558 C CA . ARG A 1 34 ? 3.204 -3.893 -1.635 1.00 0.00 34 ARG A CA 12
ATOM 6559 C C . ARG A 1 34 ? 3.046 -5.336 -1.193 1.00 0.00 34 ARG A C 12
ATOM 6560 O O . ARG A 1 34 ? 2.566 -5.597 -0.084 1.00 0.00 34 ARG A O 12
ATOM 6581 N N . PRO A 1 35 ? 3.452 -6.290 -2.044 1.00 0.00 35 PRO A N 12
ATOM 6582 C CA . PRO A 1 35 ? 3.364 -7.713 -1.724 1.00 0.00 35 PRO A CA 12
ATOM 6583 C C . PRO A 1 35 ? 4.222 -8.059 -0.517 1.00 0.00 35 PRO A C 12
ATOM 6584 O O . PRO A 1 35 ? 5.212 -7.385 -0.235 1.00 0.00 35 PRO A O 12
ATOM 6595 N N . LYS A 1 36 ? 3.836 -9.096 0.200 1.00 0.00 36 LYS A N 12
ATOM 6596 C CA . LYS A 1 36 ? 4.572 -9.503 1.381 1.00 0.00 36 LYS A CA 12
ATOM 6597 C C . LYS A 1 36 ? 5.831 -10.259 0.979 1.00 0.00 36 LYS A C 12
ATOM 6598 O O . LYS A 1 36 ? 5.764 -11.300 0.327 1.00 0.00 36 LYS A O 12
ATOM 6617 N N . GLY A 1 37 ? 6.973 -9.713 1.364 1.00 0.00 37 GLY A N 12
ATOM 6618 C CA . GLY A 1 37 ? 8.244 -10.316 1.028 1.00 0.00 37 GLY A CA 12
ATOM 6619 C C . GLY A 1 37 ? 9.277 -9.265 0.693 1.00 0.00 37 GLY A C 12
ATOM 6620 O O . GLY A 1 37 ? 10.471 -9.465 0.908 1.00 0.00 37 GLY A O 12
ATOM 6624 N N . TRP A 1 38 ? 8.801 -8.139 0.180 1.00 0.00 38 TRP A N 12
ATOM 6625 C CA . TRP A 1 38 ? 9.667 -7.026 -0.173 1.00 0.00 38 TRP A CA 12
ATOM 6626 C C . TRP A 1 38 ? 9.795 -6.082 1.016 1.00 0.00 38 TRP A C 12
ATOM 6627 O O . TRP A 1 38 ? 9.032 -6.265 1.992 1.00 0.00 38 TRP A O 12
ATOM 6649 N N . LYS A 1 1 ? -13.660 -4.066 -0.141 1.00 0.00 1 LYS A N 13
ATOM 6650 C CA . LYS A 1 1 ? -12.657 -3.480 -1.060 1.00 0.00 1 LYS A CA 13
ATOM 6651 C C . LYS A 1 1 ? -11.323 -3.364 -0.344 1.00 0.00 1 LYS A C 13
ATOM 6652 O O . LYS A 1 1 ? -11.294 -3.154 0.867 1.00 0.00 1 LYS A O 13
ATOM 6673 N N . CYS A 1 2 ? -10.235 -3.512 -1.081 1.00 0.00 2 CYS A N 13
ATOM 6674 C CA . CYS A 1 2 ? -8.905 -3.426 -0.504 1.00 0.00 2 CYS A CA 13
ATOM 6675 C C . CYS A 1 2 ? -7.877 -3.149 -1.587 1.00 0.00 2 CYS A C 13
ATOM 6676 O O . CYS A 1 2 ? -8.107 -3.428 -2.764 1.00 0.00 2 CYS A O 13
ATOM 6683 N N . LEU A 1 3 ? -6.762 -2.575 -1.178 1.00 0.00 3 LEU A N 13
ATOM 6684 C CA . LEU A 1 3 ? -5.685 -2.225 -2.090 1.00 0.00 3 LEU A CA 13
ATOM 6685 C C . LEU A 1 3 ? -4.822 -3.440 -2.415 1.00 0.00 3 LEU A C 13
ATOM 6686 O O . LEU A 1 3 ? -4.325 -4.113 -1.516 1.00 0.00 3 LEU A O 13
ATOM 6702 N N . ALA A 1 4 ? -4.651 -3.717 -3.699 1.00 0.00 4 ALA A N 13
ATOM 6703 C CA . ALA A 1 4 ? -3.857 -4.859 -4.140 1.00 0.00 4 ALA A CA 13
ATOM 6704 C C . ALA A 1 4 ? -2.356 -4.567 -4.079 1.00 0.00 4 ALA A C 13
ATOM 6705 O O . ALA A 1 4 ? -1.920 -3.602 -3.442 1.00 0.00 4 ALA A O 13
ATOM 6712 N N . GLU A 1 5 ? -1.572 -5.409 -4.739 1.00 0.00 5 GLU A N 13
ATOM 6713 C CA . GLU A 1 5 ? -0.130 -5.256 -4.766 1.00 0.00 5 GLU A CA 13
ATOM 6714 C C . GLU A 1 5 ? 0.278 -4.022 -5.554 1.00 0.00 5 GLU A C 13
ATOM 6715 O O . GLU A 1 5 ? -0.179 -3.799 -6.675 1.00 0.00 5 GLU A O 13
ATOM 6727 N N . ALA A 1 6 ? 1.130 -3.224 -4.926 1.00 0.00 6 ALA A N 13
ATOM 6728 C CA . ALA A 1 6 ? 1.636 -1.981 -5.496 1.00 0.00 6 ALA A CA 13
ATOM 6729 C C . ALA A 1 6 ? 0.514 -0.974 -5.683 1.00 0.00 6 ALA A C 13
ATOM 6730 O O . ALA A 1 6 ? 0.464 -0.263 -6.683 1.00 0.00 6 ALA A O 13
ATOM 6737 N N . ALA A 1 7 ? -0.382 -0.913 -4.707 1.00 0.00 7 ALA A N 13
ATOM 6738 C CA . ALA A 1 7 ? -1.500 0.021 -4.777 1.00 0.00 7 ALA A CA 13
ATOM 6739 C C . ALA A 1 7 ? -1.334 1.131 -3.753 1.00 0.00 7 ALA A C 13
ATOM 6740 O O . ALA A 1 7 ? -1.171 0.861 -2.565 1.00 0.00 7 ALA A O 13
ATOM 6747 N N . ASP A 1 8 ? -1.359 2.372 -4.217 1.00 0.00 8 ASP A N 13
ATOM 6748 C CA . ASP A 1 8 ? -1.193 3.527 -3.341 1.00 0.00 8 ASP A CA 13
ATOM 6749 C C . ASP A 1 8 ? -2.310 3.610 -2.306 1.00 0.00 8 ASP A C 13
ATOM 6750 O O . ASP A 1 8 ? -3.497 3.524 -2.632 1.00 0.00 8 ASP A O 13
ATOM 6759 N N . CYS A 1 9 ? -1.909 3.770 -1.055 1.00 0.00 9 CYS A N 13
ATOM 6760 C CA . CYS A 1 9 ? -2.831 3.861 0.063 1.00 0.00 9 CYS A CA 13
ATOM 6761 C C . CYS A 1 9 ? -3.399 5.269 0.182 1.00 0.00 9 CYS A C 13
ATOM 6762 O O . CYS A 1 9 ? -2.772 6.244 -0.238 1.00 0.00 9 CYS A O 13
ATOM 6769 N N . SER A 1 10 ? -4.580 5.373 0.766 1.00 0.00 10 SER A N 13
ATOM 6770 C CA . SER A 1 10 ? -5.222 6.662 0.952 1.00 0.00 10 SER A CA 13
ATOM 6771 C C . SER A 1 10 ? -4.608 7.381 2.153 1.00 0.00 10 SER A C 13
ATOM 6772 O O . SER A 1 10 ? -4.490 6.806 3.233 1.00 0.00 10 SER A O 13
ATOM 6780 N N . PRO A 1 11 ? -4.180 8.639 1.963 1.00 0.00 11 PRO A N 13
ATOM 6781 C CA . PRO A 1 11 ? -3.539 9.438 3.019 1.00 0.00 11 PRO A CA 13
ATOM 6782 C C . PRO A 1 11 ? -4.457 9.742 4.204 1.00 0.00 11 PRO A C 13
ATOM 6783 O O . PRO A 1 11 ? -4.103 9.480 5.350 1.00 0.00 11 PRO A O 13
ATOM 6794 N N . TRP A 1 12 ? -5.625 10.311 3.928 1.00 0.00 12 TRP A N 13
ATOM 6795 C CA . TRP A 1 12 ? -6.563 10.659 4.988 1.00 0.00 12 TRP A CA 13
ATOM 6796 C C . TRP A 1 12 ? -7.348 9.439 5.450 1.00 0.00 12 TRP A C 13
ATOM 6797 O O . TRP A 1 12 ? -7.413 9.149 6.645 1.00 0.00 12 TRP A O 13
ATOM 6818 N N . SER A 1 13 ? -7.944 8.736 4.497 1.00 0.00 13 SER A N 13
ATOM 6819 C CA . SER A 1 13 ? -8.734 7.549 4.792 1.00 0.00 13 SER A CA 13
ATOM 6820 C C . SER A 1 13 ? -9.222 6.925 3.492 1.00 0.00 13 SER A C 13
ATOM 6821 O O . SER A 1 13 ? -9.457 7.635 2.511 1.00 0.00 13 SER A O 13
ATOM 6829 N N . GLY A 1 14 ? -9.366 5.609 3.485 1.00 0.00 14 GLY A N 13
ATOM 6830 C CA . GLY A 1 14 ? -9.823 4.916 2.301 1.00 0.00 14 GLY A CA 13
ATOM 6831 C C . GLY A 1 14 ? -9.780 3.415 2.476 1.00 0.00 14 GLY A C 13
ATOM 6832 O O . GLY A 1 14 ? -9.953 2.911 3.586 1.00 0.00 14 GLY A O 13
ATOM 6836 N N . ASP A 1 15 ? -9.537 2.704 1.385 1.00 0.00 15 ASP A N 13
ATOM 6837 C CA . ASP A 1 15 ? -9.463 1.248 1.421 1.00 0.00 15 ASP A CA 13
ATOM 6838 C C . ASP A 1 15 ? -8.161 0.781 2.047 1.00 0.00 15 ASP A C 13
ATOM 6839 O O . ASP A 1 15 ? -7.109 1.395 1.871 1.00 0.00 15 ASP A O 13
ATOM 6848 N N . SER A 1 16 ? -8.244 -0.322 2.759 1.00 0.00 16 SER A N 13
ATOM 6849 C CA . SER A 1 16 ? -7.087 -0.914 3.403 1.00 0.00 16 SER A CA 13
ATOM 6850 C C . SER A 1 16 ? -6.423 -1.903 2.454 1.00 0.00 16 SER A C 13
ATOM 6851 O O . SER A 1 16 ? -7.072 -2.420 1.551 1.00 0.00 16 SER A O 13
ATOM 6859 N N . CYS A 1 17 ? -5.141 -2.160 2.648 1.00 0.00 17 CYS A N 13
ATOM 6860 C CA . CYS A 1 17 ? -4.417 -3.093 1.793 1.00 0.00 17 CYS A CA 13
ATOM 6861 C C . CYS A 1 17 ? -4.956 -4.513 1.962 1.00 0.00 17 CYS A C 13
ATOM 6862 O O . CYS A 1 17 ? -5.237 -4.944 3.081 1.00 0.00 17 CYS A O 13
ATOM 6869 N N . CYS A 1 18 ? -5.073 -5.242 0.857 1.00 0.00 18 CYS A N 13
ATOM 6870 C CA . CYS A 1 18 ? -5.536 -6.622 0.896 1.00 0.00 18 CYS A CA 13
ATOM 6871 C C . CYS A 1 18 ? -4.514 -7.450 1.642 1.00 0.00 18 CYS A C 13
ATOM 6872 O O . CYS A 1 18 ? -3.325 -7.174 1.575 1.00 0.00 18 CYS A O 13
ATOM 6879 N N . LYS A 1 19 ? -4.967 -8.453 2.353 1.00 0.00 19 LYS A N 13
ATOM 6880 C CA . LYS A 1 19 ? -4.063 -9.303 3.097 1.00 0.00 19 LYS A CA 13
ATOM 6881 C C . LYS A 1 19 ? -3.407 -10.322 2.168 1.00 0.00 19 LYS A C 13
ATOM 6882 O O . LYS A 1 19 ? -4.059 -10.849 1.268 1.00 0.00 19 LYS A O 13
ATOM 6901 N N . PRO A 1 20 ? -2.109 -10.605 2.359 1.00 0.00 20 PRO A N 13
ATOM 6902 C CA . PRO A 1 20 ? -1.285 -10.019 3.405 1.00 0.00 20 PRO A CA 13
ATOM 6903 C C . PRO A 1 20 ? -0.356 -8.905 2.902 1.00 0.00 20 PRO A C 13
ATOM 6904 O O . PRO A 1 20 ? 0.809 -8.838 3.299 1.00 0.00 20 PRO A O 13
ATOM 6915 N N . TYR A 1 21 ? -0.864 -8.032 2.042 1.00 0.00 21 TYR A N 13
ATOM 6916 C CA . TYR A 1 21 ? -0.065 -6.928 1.517 1.00 0.00 21 TYR A CA 13
ATOM 6917 C C . TYR A 1 21 ? -0.007 -5.810 2.550 1.00 0.00 21 TYR A C 13
ATOM 6918 O O . TYR A 1 21 ? -0.971 -5.576 3.279 1.00 0.00 21 TYR A O 13
ATOM 6936 N N . LEU A 1 22 ? 1.133 -5.146 2.636 1.00 0.00 22 LEU A N 13
ATOM 6937 C CA . LEU A 1 22 ? 1.317 -4.084 3.617 1.00 0.00 22 LEU A CA 13
ATOM 6938 C C . LEU A 1 22 ? 1.648 -2.747 2.958 1.00 0.00 22 LEU A C 13
ATOM 6939 O O . LEU A 1 22 ? 2.429 -2.686 2.008 1.00 0.00 22 LEU A O 13
ATOM 6955 N N . CYS A 1 23 ? 1.059 -1.678 3.484 1.00 0.00 23 CYS A N 13
ATOM 6956 C CA . CYS A 1 23 ? 1.296 -0.332 2.974 1.00 0.00 23 CYS A CA 13
ATOM 6957 C C . CYS A 1 23 ? 2.701 0.121 3.349 1.00 0.00 23 CYS A C 13
ATOM 6958 O O . CYS A 1 23 ? 3.074 0.105 4.521 1.00 0.00 23 CYS A O 13
ATOM 6965 N N . SER A 1 24 ? 3.484 0.508 2.354 1.00 0.00 24 SER A N 13
ATOM 6966 C CA . SER A 1 24 ? 4.846 0.947 2.598 1.00 0.00 24 SER A CA 13
ATOM 6967 C C . SER A 1 24 ? 4.960 2.467 2.524 1.00 0.00 24 SER A C 13
ATOM 6968 O O . SER A 1 24 ? 4.527 3.090 1.552 1.00 0.00 24 SER A O 13
ATOM 6976 N N . CYS A 1 25 ? 5.556 3.046 3.554 1.00 0.00 25 CYS A N 13
ATOM 6977 C CA . CYS A 1 25 ? 5.762 4.484 3.634 1.00 0.00 25 CYS A CA 13
ATOM 6978 C C . CYS A 1 25 ? 7.255 4.778 3.631 1.00 0.00 25 CYS A C 13
ATOM 6979 O O . CYS A 1 25 ? 7.810 5.238 4.629 1.00 0.00 25 CYS A O 13
ATOM 6986 N N . ILE A 1 26 ? 7.902 4.475 2.513 1.00 0.00 26 ILE A N 13
ATOM 6987 C CA . ILE A 1 26 ? 9.348 4.668 2.359 1.00 0.00 26 ILE A CA 13
ATOM 6988 C C . ILE A 1 26 ? 9.747 6.142 2.248 1.00 0.00 26 ILE A C 13
ATOM 6989 O O . ILE A 1 26 ? 10.596 6.499 1.436 1.00 0.00 26 ILE A O 13
ATOM 7005 N N . PHE A 1 27 ? 9.146 6.978 3.087 1.00 0.00 27 PHE A N 13
ATOM 7006 C CA . PHE A 1 27 ? 9.434 8.413 3.125 1.00 0.00 27 PHE A CA 13
ATOM 7007 C C . PHE A 1 27 ? 9.094 9.102 1.804 1.00 0.00 27 PHE A C 13
ATOM 7008 O O . PHE A 1 27 ? 9.595 10.189 1.514 1.00 0.00 27 PHE A O 13
ATOM 7025 N N . PHE A 1 28 ? 8.223 8.483 1.023 1.00 0.00 28 PHE A N 13
ATOM 7026 C CA . PHE A 1 28 ? 7.799 9.051 -0.247 1.00 0.00 28 PHE A CA 13
ATOM 7027 C C . PHE A 1 28 ? 6.286 9.102 -0.307 1.00 0.00 28 PHE A C 13
ATOM 7028 O O . PHE A 1 28 ? 5.605 8.149 0.069 1.00 0.00 28 PHE A O 13
ATOM 7045 N N . TYR A 1 29 ? 5.775 10.220 -0.778 1.00 0.00 29 TYR A N 13
ATOM 7046 C CA . TYR A 1 29 ? 4.342 10.413 -0.906 1.00 0.00 29 TYR A CA 13
ATOM 7047 C C . TYR A 1 29 ? 3.876 9.977 -2.293 1.00 0.00 29 TYR A C 13
ATOM 7048 O O . TYR A 1 29 ? 4.434 10.419 -3.298 1.00 0.00 29 TYR A O 13
ATOM 7066 N N . PRO A 1 30 ? 2.852 9.117 -2.376 1.00 0.00 30 PRO A N 13
ATOM 7067 C CA . PRO A 1 30 ? 2.158 8.563 -1.227 1.00 0.00 30 PRO A CA 13
ATOM 7068 C C . PRO A 1 30 ? 2.660 7.169 -0.850 1.00 0.00 30 PRO A C 13
ATOM 7069 O O . PRO A 1 30 ? 3.515 6.596 -1.527 1.00 0.00 30 PRO A O 13
ATOM 7080 N N . CYS A 1 31 ? 2.097 6.616 0.211 1.00 0.00 31 CYS A N 13
ATOM 7081 C CA . CYS A 1 31 ? 2.452 5.278 0.648 1.00 0.00 31 CYS A CA 13
ATOM 7082 C C . CYS A 1 31 ? 1.716 4.285 -0.235 1.00 0.00 31 CYS A C 13
ATOM 7083 O O . CYS A 1 31 ? 0.634 4.593 -0.720 1.00 0.00 31 CYS A O 13
ATOM 7090 N N . SER A 1 32 ? 2.290 3.118 -0.470 1.00 0.00 32 SER A N 13
ATOM 7091 C CA . SER A 1 32 ? 1.641 2.137 -1.330 1.00 0.00 32 SER A CA 13
ATOM 7092 C C . SER A 1 32 ? 1.789 0.716 -0.795 1.00 0.00 32 SER A C 13
ATOM 7093 O O . SER A 1 32 ? 2.861 0.325 -0.328 1.00 0.00 32 SER A O 13
ATOM 7101 N N . CYS A 1 33 ? 0.709 -0.054 -0.870 1.00 0.00 33 CYS A N 13
ATOM 7102 C CA . CYS A 1 33 ? 0.708 -1.431 -0.407 1.00 0.00 33 CYS A CA 13
ATOM 7103 C C . CYS A 1 33 ? 1.561 -2.276 -1.324 1.00 0.00 33 CYS A C 13
ATOM 7104 O O . CYS A 1 33 ? 1.411 -2.219 -2.547 1.00 0.00 33 CYS A O 13
ATOM 7111 N N . ARG A 1 34 ? 2.448 -3.052 -0.728 1.00 0.00 34 ARG A N 13
ATOM 7112 C CA . ARG A 1 34 ? 3.338 -3.928 -1.462 1.00 0.00 34 ARG A CA 13
ATOM 7113 C C . ARG A 1 34 ? 3.055 -5.369 -1.074 1.00 0.00 34 ARG A C 13
ATOM 7114 O O . ARG A 1 34 ? 2.570 -5.634 0.030 1.00 0.00 34 ARG A O 13
ATOM 7135 N N . PRO A 1 35 ? 3.345 -6.316 -1.974 1.00 0.00 35 PRO A N 13
ATOM 7136 C CA . PRO A 1 35 ? 3.122 -7.734 -1.714 1.00 0.00 35 PRO A CA 13
ATOM 7137 C C . PRO A 1 35 ? 3.977 -8.232 -0.557 1.00 0.00 35 PRO A C 13
ATOM 7138 O O . PRO A 1 35 ? 5.025 -7.660 -0.259 1.00 0.00 35 PRO A O 13
ATOM 7149 N N . LYS A 1 36 ? 3.524 -9.285 0.100 1.00 0.00 36 LYS A N 13
ATOM 7150 C CA . LYS A 1 36 ? 4.249 -9.828 1.234 1.00 0.00 36 LYS A CA 13
ATOM 7151 C C . LYS A 1 36 ? 5.442 -10.636 0.738 1.00 0.00 36 LYS A C 13
ATOM 7152 O O . LYS A 1 36 ? 5.284 -11.682 0.102 1.00 0.00 36 LYS A O 13
ATOM 7171 N N . GLY A 1 37 ? 6.629 -10.130 1.029 1.00 0.00 37 GLY A N 13
ATOM 7172 C CA . GLY A 1 37 ? 7.851 -10.777 0.605 1.00 0.00 37 GLY A CA 13
ATOM 7173 C C . GLY A 1 37 ? 8.884 -9.758 0.183 1.00 0.00 37 GLY A C 13
ATOM 7174 O O . GLY A 1 37 ? 10.085 -10.000 0.286 1.00 0.00 37 GLY A O 13
ATOM 7178 N N . TRP A 1 38 ? 8.400 -8.610 -0.276 1.00 0.00 38 TRP A N 13
ATOM 7179 C CA . TRP A 1 38 ? 9.264 -7.521 -0.699 1.00 0.00 38 TRP A CA 13
ATOM 7180 C C . TRP A 1 38 ? 9.498 -6.570 0.468 1.00 0.00 38 TRP A C 13
ATOM 7181 O O . TRP A 1 38 ? 10.361 -5.678 0.344 1.00 0.00 38 TRP A O 13
ATOM 7203 N N . LYS A 1 1 ? -13.384 -5.146 -0.781 1.00 0.00 1 LYS A N 14
ATOM 7204 C CA . LYS A 1 1 ? -12.546 -4.165 -1.508 1.00 0.00 1 LYS A CA 14
ATOM 7205 C C . LYS A 1 1 ? -11.261 -3.935 -0.726 1.00 0.00 1 LYS A C 14
ATOM 7206 O O . LYS A 1 1 ? -11.305 -3.737 0.484 1.00 0.00 1 LYS A O 14
ATOM 7227 N N . CYS A 1 2 ? -10.131 -3.981 -1.412 1.00 0.00 2 CYS A N 14
ATOM 7228 C CA . CYS A 1 2 ? -8.841 -3.786 -0.772 1.00 0.00 2 CYS A CA 14
ATOM 7229 C C . CYS A 1 2 ? -7.791 -3.425 -1.810 1.00 0.00 2 CYS A C 14
ATOM 7230 O O . CYS A 1 2 ? -7.977 -3.669 -3.004 1.00 0.00 2 CYS A O 14
ATOM 7237 N N . LEU A 1 3 ? -6.710 -2.827 -1.348 1.00 0.00 3 LEU A N 14
ATOM 7238 C CA . LEU A 1 3 ? -5.622 -2.409 -2.213 1.00 0.00 3 LEU A CA 14
ATOM 7239 C C . LEU A 1 3 ? -4.712 -3.590 -2.545 1.00 0.00 3 LEU A C 14
ATOM 7240 O O . LEU A 1 3 ? -4.232 -4.280 -1.648 1.00 0.00 3 LEU A O 14
ATOM 7256 N N . ALA A 1 4 ? -4.492 -3.819 -3.832 1.00 0.00 4 ALA A N 14
ATOM 7257 C CA . ALA A 1 4 ? -3.656 -4.928 -4.288 1.00 0.00 4 ALA A CA 14
ATOM 7258 C C . ALA A 1 4 ? -2.164 -4.609 -4.174 1.00 0.00 4 ALA A C 14
ATOM 7259 O O . ALA A 1 4 ? -1.757 -3.717 -3.422 1.00 0.00 4 ALA A O 14
ATOM 7266 N N . GLU A 1 5 ? -1.353 -5.346 -4.922 1.00 0.00 5 GLU A N 14
ATOM 7267 C CA . GLU A 1 5 ? 0.089 -5.153 -4.913 1.00 0.00 5 GLU A CA 14
ATOM 7268 C C . GLU A 1 5 ? 0.475 -3.848 -5.595 1.00 0.00 5 GLU A C 14
ATOM 7269 O O . GLU A 1 5 ? 0.050 -3.562 -6.713 1.00 0.00 5 GLU A O 14
ATOM 7281 N N . ALA A 1 6 ? 1.268 -3.062 -4.877 1.00 0.00 6 ALA A N 14
ATOM 7282 C CA . ALA A 1 6 ? 1.740 -1.759 -5.340 1.00 0.00 6 ALA A CA 14
ATOM 7283 C C . ALA A 1 6 ? 0.572 -0.801 -5.514 1.00 0.00 6 ALA A C 14
ATOM 7284 O O . ALA A 1 6 ? 0.528 -0.020 -6.462 1.00 0.00 6 ALA A O 14
ATOM 7291 N N . ALA A 1 7 ? -0.382 -0.871 -4.595 1.00 0.00 7 ALA A N 14
ATOM 7292 C CA . ALA A 1 7 ? -1.560 -0.009 -4.672 1.00 0.00 7 ALA A CA 14
ATOM 7293 C C . ALA A 1 7 ? -1.451 1.186 -3.734 1.00 0.00 7 ALA A C 14
ATOM 7294 O O . ALA A 1 7 ? -1.112 1.029 -2.565 1.00 0.00 7 ALA A O 14
ATOM 7301 N N . ASP A 1 8 ? -1.747 2.371 -4.260 1.00 0.00 8 ASP A N 14
ATOM 7302 C CA . ASP A 1 8 ? -1.692 3.611 -3.482 1.00 0.00 8 ASP A CA 14
ATOM 7303 C C . ASP A 1 8 ? -2.685 3.564 -2.321 1.00 0.00 8 ASP A C 14
ATOM 7304 O O . ASP A 1 8 ? -3.846 3.188 -2.500 1.00 0.00 8 ASP A O 14
ATOM 7313 N N . CYS A 1 9 ? -2.220 3.941 -1.140 1.00 0.00 9 CYS A N 14
ATOM 7314 C CA . CYS A 1 9 ? -3.056 3.940 0.049 1.00 0.00 9 CYS A CA 14
ATOM 7315 C C . CYS A 1 9 ? -3.701 5.302 0.259 1.00 0.00 9 CYS A C 14
ATOM 7316 O O . CYS A 1 9 ? -3.167 6.330 -0.155 1.00 0.00 9 CYS A O 14
ATOM 7323 N N . SER A 1 10 ? -4.842 5.310 0.923 1.00 0.00 10 SER A N 14
ATOM 7324 C CA . SER A 1 10 ? -5.544 6.547 1.203 1.00 0.00 10 SER A CA 14
ATOM 7325 C C . SER A 1 10 ? -4.899 7.257 2.394 1.00 0.00 10 SER A C 14
ATOM 7326 O O . SER A 1 10 ? -4.682 6.650 3.441 1.00 0.00 10 SER A O 14
ATOM 7334 N N . PRO A 1 11 ? -4.558 8.545 2.230 1.00 0.00 11 PRO A N 14
ATOM 7335 C CA . PRO A 1 11 ? -3.900 9.344 3.277 1.00 0.00 11 PRO A CA 14
ATOM 7336 C C . PRO A 1 11 ? -4.725 9.484 4.558 1.00 0.00 11 PRO A C 14
ATOM 7337 O O . PRO A 1 11 ? -4.260 9.132 5.639 1.00 0.00 11 PRO A O 14
ATOM 7348 N N . TRP A 1 12 ? -5.939 10.010 4.440 1.00 0.00 12 TRP A N 14
ATOM 7349 C CA . TRP A 1 12 ? -6.794 10.199 5.606 1.00 0.00 12 TRP A CA 14
ATOM 7350 C C . TRP A 1 12 ? -7.481 8.898 5.998 1.00 0.00 12 TRP A C 14
ATOM 7351 O O . TRP A 1 12 ? -7.420 8.473 7.151 1.00 0.00 12 TRP A O 14
ATOM 7372 N N . SER A 1 13 ? -8.139 8.279 5.028 1.00 0.00 13 SER A N 14
ATOM 7373 C CA . SER A 1 13 ? -8.854 7.030 5.250 1.00 0.00 13 SER A CA 14
ATOM 7374 C C . SER A 1 13 ? -9.435 6.543 3.930 1.00 0.00 13 SER A C 14
ATOM 7375 O O . SER A 1 13 ? -9.784 7.354 3.069 1.00 0.00 13 SER A O 14
ATOM 7383 N N . GLY A 1 14 ? -9.522 5.234 3.766 1.00 0.00 14 GLY A N 14
ATOM 7384 C CA . GLY A 1 14 ? -10.053 4.674 2.544 1.00 0.00 14 GLY A CA 14
ATOM 7385 C C . GLY A 1 14 ? -9.904 3.172 2.495 1.00 0.00 14 GLY A C 14
ATOM 7386 O O . GLY A 1 14 ? -10.061 2.494 3.511 1.00 0.00 14 GLY A O 14
ATOM 7390 N N . ASP A 1 15 ? -9.593 2.657 1.314 1.00 0.00 15 ASP A N 14
ATOM 7391 C CA . ASP A 1 15 ? -9.417 1.223 1.122 1.00 0.00 15 ASP A CA 14
ATOM 7392 C C . ASP A 1 15 ? -8.216 0.705 1.893 1.00 0.00 15 ASP A C 14
ATOM 7393 O O . ASP A 1 15 ? -7.177 1.362 1.979 1.00 0.00 15 ASP A O 14
ATOM 7402 N N . SER A 1 16 ? -8.362 -0.486 2.434 1.00 0.00 16 SER A N 14
ATOM 7403 C CA . SER A 1 16 ? -7.298 -1.127 3.181 1.00 0.00 16 SER A CA 14
ATOM 7404 C C . SER A 1 16 ? -6.559 -2.105 2.277 1.00 0.00 16 SER A C 14
ATOM 7405 O O . SER A 1 16 ? -7.142 -2.642 1.342 1.00 0.00 16 SER A O 14
ATOM 7413 N N . CYS A 1 17 ? -5.285 -2.323 2.543 1.00 0.00 17 CYS A N 14
ATOM 7414 C CA . CYS A 1 17 ? -4.479 -3.236 1.737 1.00 0.00 17 CYS A CA 14
ATOM 7415 C C . CYS A 1 17 ? -4.987 -4.670 1.857 1.00 0.00 17 CYS A C 14
ATOM 7416 O O . CYS A 1 17 ? -5.346 -5.115 2.948 1.00 0.00 17 CYS A O 14
ATOM 7423 N N . CYS A 1 18 ? -4.979 -5.400 0.744 1.00 0.00 18 CYS A N 14
ATOM 7424 C CA . CYS A 1 18 ? -5.391 -6.796 0.747 1.00 0.00 18 CYS A CA 14
ATOM 7425 C C . CYS A 1 18 ? -4.393 -7.574 1.574 1.00 0.00 18 CYS A C 14
ATOM 7426 O O . CYS A 1 18 ? -3.217 -7.241 1.593 1.00 0.00 18 CYS A O 14
ATOM 7433 N N . LYS A 1 19 ? -4.853 -8.584 2.269 1.00 0.00 19 LYS A N 14
ATOM 7434 C CA . LYS A 1 19 ? -3.970 -9.368 3.104 1.00 0.00 19 LYS A CA 14
ATOM 7435 C C . LYS A 1 19 ? -3.167 -10.361 2.268 1.00 0.00 19 LYS A C 14
ATOM 7436 O O . LYS A 1 19 ? -3.691 -10.952 1.325 1.00 0.00 19 LYS A O 14
ATOM 7455 N N . PRO A 1 20 ? -1.879 -10.546 2.596 1.00 0.00 20 PRO A N 14
ATOM 7456 C CA . PRO A 1 20 ? -1.212 -9.873 3.700 1.00 0.00 20 PRO A CA 14
ATOM 7457 C C . PRO A 1 20 ? -0.316 -8.710 3.253 1.00 0.00 20 PRO A C 14
ATOM 7458 O O . PRO A 1 20 ? 0.760 -8.500 3.813 1.00 0.00 20 PRO A O 14
ATOM 7469 N N . TYR A 1 21 ? -0.759 -7.958 2.252 1.00 0.00 21 TYR A N 14
ATOM 7470 C CA . TYR A 1 21 ? 0.012 -6.822 1.748 1.00 0.00 21 TYR A CA 14
ATOM 7471 C C . TYR A 1 21 ? 0.007 -5.693 2.768 1.00 0.00 21 TYR A C 14
ATOM 7472 O O . TYR A 1 21 ? -0.971 -5.493 3.488 1.00 0.00 21 TYR A O 14
ATOM 7490 N N . LEU A 1 22 ? 1.110 -4.971 2.835 1.00 0.00 22 LEU A N 14
ATOM 7491 C CA . LEU A 1 22 ? 1.244 -3.876 3.781 1.00 0.00 22 LEU A CA 14
ATOM 7492 C C . LEU A 1 22 ? 1.585 -2.574 3.066 1.00 0.00 22 LEU A C 14
ATOM 7493 O O . LEU A 1 22 ? 2.385 -2.561 2.129 1.00 0.00 22 LEU A O 14
ATOM 7509 N N . CYS A 1 23 ? 0.975 -1.483 3.516 1.00 0.00 23 CYS A N 14
ATOM 7510 C CA . CYS A 1 23 ? 1.217 -0.172 2.930 1.00 0.00 23 CYS A CA 14
ATOM 7511 C C . CYS A 1 23 ? 2.619 0.307 3.282 1.00 0.00 23 CYS A C 14
ATOM 7512 O O . CYS A 1 23 ? 2.992 0.349 4.453 1.00 0.00 23 CYS A O 14
ATOM 7519 N N . SER A 1 24 ? 3.397 0.656 2.269 1.00 0.00 24 SER A N 14
ATOM 7520 C CA . SER A 1 24 ? 4.752 1.118 2.492 1.00 0.00 24 SER A CA 14
ATOM 7521 C C . SER A 1 24 ? 4.836 2.640 2.427 1.00 0.00 24 SER A C 14
ATOM 7522 O O . SER A 1 24 ? 4.382 3.262 1.461 1.00 0.00 24 SER A O 14
ATOM 7530 N N . CYS A 1 25 ? 5.435 3.216 3.460 1.00 0.00 25 CYS A N 14
ATOM 7531 C CA . CYS A 1 25 ? 5.629 4.655 3.566 1.00 0.00 25 CYS A CA 14
ATOM 7532 C C . CYS A 1 25 ? 7.121 4.943 3.661 1.00 0.00 25 CYS A C 14
ATOM 7533 O O . CYS A 1 25 ? 7.623 5.330 4.716 1.00 0.00 25 CYS A O 14
ATOM 7540 N N . ILE A 1 26 ? 7.829 4.708 2.563 1.00 0.00 26 ILE A N 14
ATOM 7541 C CA . ILE A 1 26 ? 9.282 4.898 2.502 1.00 0.00 26 ILE A CA 14
ATOM 7542 C C . ILE A 1 26 ? 9.701 6.371 2.539 1.00 0.00 26 ILE A C 14
ATOM 7543 O O . ILE A 1 26 ? 10.552 6.795 1.763 1.00 0.00 26 ILE A O 14
ATOM 7559 N N . PHE A 1 27 ? 9.114 7.129 3.463 1.00 0.00 27 PHE A N 14
ATOM 7560 C CA . PHE A 1 27 ? 9.420 8.551 3.646 1.00 0.00 27 PHE A CA 14
ATOM 7561 C C . PHE A 1 27 ? 9.134 9.368 2.387 1.00 0.00 27 PHE A C 14
ATOM 7562 O O . PHE A 1 27 ? 9.656 10.468 2.219 1.00 0.00 27 PHE A O 14
ATOM 7579 N N . PHE A 1 28 ? 8.289 8.834 1.519 1.00 0.00 28 PHE A N 14
ATOM 7580 C CA . PHE A 1 28 ? 7.921 9.513 0.286 1.00 0.00 28 PHE A CA 14
ATOM 7581 C C . PHE A 1 28 ? 6.468 9.237 -0.051 1.00 0.00 28 PHE A C 14
ATOM 7582 O O . PHE A 1 28 ? 5.985 8.115 0.109 1.00 0.00 28 PHE A O 14
ATOM 7599 N N . TYR A 1 29 ? 5.788 10.260 -0.530 1.00 0.00 29 TYR A N 14
ATOM 7600 C CA . TYR A 1 29 ? 4.395 10.145 -0.920 1.00 0.00 29 TYR A CA 14
ATOM 7601 C C . TYR A 1 29 ? 4.329 9.758 -2.397 1.00 0.00 29 TYR A C 14
ATOM 7602 O O . TYR A 1 29 ? 5.150 10.219 -3.190 1.00 0.00 29 TYR A O 14
ATOM 7620 N N . PRO A 1 30 ? 3.374 8.907 -2.794 1.00 0.00 30 PRO A N 14
ATOM 7621 C CA . PRO A 1 30 ? 2.375 8.328 -1.908 1.00 0.00 30 PRO A CA 14
ATOM 7622 C C . PRO A 1 30 ? 2.762 6.952 -1.364 1.00 0.00 30 PRO A C 14
ATOM 7623 O O . PRO A 1 30 ? 3.570 6.232 -1.959 1.00 0.00 30 PRO A O 14
ATOM 7634 N N . CYS A 1 31 ? 2.155 6.583 -0.245 1.00 0.00 31 CYS A N 14
ATOM 7635 C CA . CYS A 1 31 ? 2.399 5.285 0.362 1.00 0.00 31 CYS A CA 14
ATOM 7636 C C . CYS A 1 31 ? 1.602 4.243 -0.401 1.00 0.00 31 CYS A C 14
ATOM 7637 O O . CYS A 1 31 ? 0.473 4.504 -0.802 1.00 0.00 31 CYS A O 14
ATOM 7644 N N . SER A 1 32 ? 2.178 3.079 -0.636 1.00 0.00 32 SER A N 14
ATOM 7645 C CA . SER A 1 32 ? 1.464 2.063 -1.395 1.00 0.00 32 SER A CA 14
ATOM 7646 C C . SER A 1 32 ? 1.653 0.662 -0.826 1.00 0.00 32 SER A C 14
ATOM 7647 O O . SER A 1 32 ? 2.751 0.291 -0.406 1.00 0.00 32 SER A O 14
ATOM 7655 N N . CYS A 1 33 ? 0.570 -0.111 -0.826 1.00 0.00 33 CYS A N 14
ATOM 7656 C CA . CYS A 1 33 ? 0.591 -1.480 -0.332 1.00 0.00 33 CYS A CA 14
ATOM 7657 C C . CYS A 1 33 ? 1.479 -2.326 -1.214 1.00 0.00 33 CYS A C 14
ATOM 7658 O O . CYS A 1 33 ? 1.356 -2.284 -2.439 1.00 0.00 33 CYS A O 14
ATOM 7665 N N . ARG A 1 34 ? 2.369 -3.079 -0.584 1.00 0.00 34 ARG A N 14
ATOM 7666 C CA . ARG A 1 34 ? 3.298 -3.948 -1.284 1.00 0.00 34 ARG A CA 14
ATOM 7667 C C . ARG A 1 34 ? 3.157 -5.370 -0.757 1.00 0.00 34 ARG A C 14
ATOM 7668 O O . ARG A 1 34 ? 2.772 -5.565 0.399 1.00 0.00 34 ARG A O 14
ATOM 7689 N N . PRO A 1 35 ? 3.460 -6.376 -1.595 1.00 0.00 35 PRO A N 14
ATOM 7690 C CA . PRO A 1 35 ? 3.370 -7.787 -1.207 1.00 0.00 35 PRO A CA 14
ATOM 7691 C C . PRO A 1 35 ? 4.185 -8.091 0.044 1.00 0.00 35 PRO A C 14
ATOM 7692 O O . PRO A 1 35 ? 5.258 -7.526 0.247 1.00 0.00 35 PRO A O 14
ATOM 7703 N N . LYS A 1 36 ? 3.674 -8.978 0.883 1.00 0.00 36 LYS A N 14
ATOM 7704 C CA . LYS A 1 36 ? 4.359 -9.343 2.114 1.00 0.00 36 LYS A CA 14
ATOM 7705 C C . LYS A 1 36 ? 5.482 -10.330 1.820 1.00 0.00 36 LYS A C 14
ATOM 7706 O O . LYS A 1 36 ? 5.436 -11.494 2.215 1.00 0.00 36 LYS A O 14
ATOM 7725 N N . GLY A 1 37 ? 6.472 -9.841 1.102 1.00 0.00 37 GLY A N 14
ATOM 7726 C CA . GLY A 1 37 ? 7.604 -10.648 0.713 1.00 0.00 37 GLY A CA 14
ATOM 7727 C C . GLY A 1 37 ? 8.035 -10.302 -0.690 1.00 0.00 37 GLY A C 14
ATOM 7728 O O . GLY A 1 37 ? 8.276 -11.183 -1.513 1.00 0.00 37 GLY A O 14
ATOM 7732 N N . TRP A 1 38 ? 8.107 -9.002 -0.953 1.00 0.00 38 TRP A N 14
ATOM 7733 C CA . TRP A 1 38 ? 8.499 -8.504 -2.265 1.00 0.00 38 TRP A CA 14
ATOM 7734 C C . TRP A 1 38 ? 10.002 -8.680 -2.480 1.00 0.00 38 TRP A C 14
ATOM 7735 O O . TRP A 1 38 ? 10.443 -8.631 -3.647 1.00 0.00 38 TRP A O 14
ATOM 7757 N N . LYS A 1 1 ? -12.749 -4.902 -0.957 1.00 0.00 1 LYS A N 15
ATOM 7758 C CA . LYS A 1 1 ? -12.726 -3.571 -0.304 1.00 0.00 1 LYS A CA 15
ATOM 7759 C C . LYS A 1 1 ? -11.362 -3.353 0.344 1.00 0.00 1 LYS A C 15
ATOM 7760 O O . LYS A 1 1 ? -11.253 -3.171 1.552 1.00 0.00 1 LYS A O 15
ATOM 7781 N N . CYS A 1 2 ? -10.326 -3.408 -0.475 1.00 0.00 2 CYS A N 15
ATOM 7782 C CA . CYS A 1 2 ? -8.961 -3.232 -0.011 1.00 0.00 2 CYS A CA 15
ATOM 7783 C C . CYS A 1 2 ? -8.061 -2.915 -1.192 1.00 0.00 2 CYS A C 15
ATOM 7784 O O . CYS A 1 2 ? -8.430 -3.153 -2.344 1.00 0.00 2 CYS A O 15
ATOM 7791 N N . LEU A 1 3 ? -6.899 -2.369 -0.898 1.00 0.00 3 LEU A N 15
ATOM 7792 C CA . LEU A 1 3 ? -5.936 -1.999 -1.918 1.00 0.00 3 LEU A CA 15
ATOM 7793 C C . LEU A 1 3 ? -5.166 -3.229 -2.396 1.00 0.00 3 LEU A C 15
ATOM 7794 O O . LEU A 1 3 ? -4.774 -4.070 -1.595 1.00 0.00 3 LEU A O 15
ATOM 7810 N N . ALA A 1 4 ? -4.978 -3.344 -3.703 1.00 0.00 4 ALA A N 15
ATOM 7811 C CA . ALA A 1 4 ? -4.293 -4.498 -4.277 1.00 0.00 4 ALA A CA 15
ATOM 7812 C C . ALA A 1 4 ? -2.772 -4.415 -4.138 1.00 0.00 4 ALA A C 15
ATOM 7813 O O . ALA A 1 4 ? -2.239 -3.571 -3.415 1.00 0.00 4 ALA A O 15
ATOM 7820 N N . GLU A 1 5 ? -2.087 -5.315 -4.835 1.00 0.00 5 GLU A N 15
ATOM 7821 C CA . GLU A 1 5 ? -0.637 -5.383 -4.809 1.00 0.00 5 GLU A CA 15
ATOM 7822 C C . GLU A 1 5 ? -0.027 -4.209 -5.557 1.00 0.00 5 GLU A C 15
ATOM 7823 O O . GLU A 1 5 ? -0.468 -3.861 -6.653 1.00 0.00 5 GLU A O 15
ATOM 7835 N N . ALA A 1 6 ? 0.975 -3.602 -4.932 1.00 0.00 6 ALA A N 15
ATOM 7836 C CA . ALA A 1 6 ? 1.675 -2.446 -5.485 1.00 0.00 6 ALA A CA 15
ATOM 7837 C C . ALA A 1 6 ? 0.701 -1.309 -5.745 1.00 0.00 6 ALA A C 15
ATOM 7838 O O . ALA A 1 6 ? 0.782 -0.623 -6.762 1.00 0.00 6 ALA A O 15
ATOM 7845 N N . ALA A 1 7 ? -0.223 -1.121 -4.814 1.00 0.00 7 ALA A N 15
ATOM 7846 C CA . ALA A 1 7 ? -1.231 -0.067 -4.951 1.00 0.00 7 ALA A CA 15
ATOM 7847 C C . ALA A 1 7 ? -0.932 1.095 -4.022 1.00 0.00 7 ALA A C 15
ATOM 7848 O O . ALA A 1 7 ? -0.433 0.891 -2.928 1.00 0.00 7 ALA A O 15
ATOM 7855 N N . ASP A 1 8 ? -1.240 2.308 -4.453 1.00 0.00 8 ASP A N 15
ATOM 7856 C CA . ASP A 1 8 ? -0.996 3.489 -3.630 1.00 0.00 8 ASP A CA 15
ATOM 7857 C C . ASP A 1 8 ? -1.866 3.458 -2.374 1.00 0.00 8 ASP A C 15
ATOM 7858 O O . ASP A 1 8 ? -2.943 2.860 -2.363 1.00 0.00 8 ASP A O 15
ATOM 7867 N N . CYS A 1 9 ? -1.380 4.083 -1.311 1.00 0.00 9 CYS A N 15
ATOM 7868 C CA . CYS A 1 9 ? -2.095 4.119 -0.045 1.00 0.00 9 CYS A CA 15
ATOM 7869 C C . CYS A 1 9 ? -1.630 5.294 0.805 1.00 0.00 9 CYS A C 15
ATOM 7870 O O . CYS A 1 9 ? -0.809 6.108 0.375 1.00 0.00 9 CYS A O 15
ATOM 7877 N N . SER A 1 10 ? -2.159 5.374 2.015 1.00 0.00 10 SER A N 15
ATOM 7878 C CA . SER A 1 10 ? -1.821 6.431 2.950 1.00 0.00 10 SER A CA 15
ATOM 7879 C C . SER A 1 10 ? -2.131 5.970 4.365 1.00 0.00 10 SER A C 15
ATOM 7880 O O . SER A 1 10 ? -3.065 5.199 4.578 1.00 0.00 10 SER A O 15
ATOM 7888 N N . PRO A 1 11 ? -1.325 6.418 5.338 1.00 0.00 11 PRO A N 15
ATOM 7889 C CA . PRO A 1 11 ? -1.469 6.051 6.754 1.00 0.00 11 PRO A CA 15
ATOM 7890 C C . PRO A 1 11 ? -2.889 6.233 7.292 1.00 0.00 11 PRO A C 15
ATOM 7891 O O . PRO A 1 11 ? -3.358 5.432 8.098 1.00 0.00 11 PRO A O 15
ATOM 7902 N N . TRP A 1 12 ? -3.573 7.283 6.847 1.00 0.00 12 TRP A N 15
ATOM 7903 C CA . TRP A 1 12 ? -4.937 7.541 7.298 1.00 0.00 12 TRP A CA 15
ATOM 7904 C C . TRP A 1 12 ? -5.873 7.749 6.111 1.00 0.00 12 TRP A C 15
ATOM 7905 O O . TRP A 1 12 ? -6.940 7.145 6.035 1.00 0.00 12 TRP A O 15
ATOM 7926 N N . SER A 1 13 ? -5.471 8.618 5.196 1.00 0.00 13 SER A N 15
ATOM 7927 C CA . SER A 1 13 ? -6.272 8.929 4.017 1.00 0.00 13 SER A CA 15
ATOM 7928 C C . SER A 1 13 ? -6.128 7.852 2.936 1.00 0.00 13 SER A C 15
ATOM 7929 O O . SER A 1 13 ? -5.743 8.146 1.805 1.00 0.00 13 SER A O 15
ATOM 7937 N N . GLY A 1 14 ? -6.430 6.610 3.284 1.00 0.00 14 GLY A N 15
ATOM 7938 C CA . GLY A 1 14 ? -6.318 5.527 2.329 1.00 0.00 14 GLY A CA 15
ATOM 7939 C C . GLY A 1 14 ? -7.031 4.278 2.796 1.00 0.00 14 GLY A C 15
ATOM 7940 O O . GLY A 1 14 ? -7.221 4.085 3.997 1.00 0.00 14 GLY A O 15
ATOM 7944 N N . ASP A 1 15 ? -7.431 3.432 1.853 1.00 0.00 15 ASP A N 15
ATOM 7945 C CA . ASP A 1 15 ? -8.126 2.192 2.186 1.00 0.00 15 ASP A CA 15
ATOM 7946 C C . ASP A 1 15 ? -7.142 1.187 2.760 1.00 0.00 15 ASP A C 15
ATOM 7947 O O . ASP A 1 15 ? -5.927 1.373 2.673 1.00 0.00 15 ASP A O 15
ATOM 7956 N N . SER A 1 16 ? -7.656 0.115 3.327 1.00 0.00 16 SER A N 15
ATOM 7957 C CA . SER A 1 16 ? -6.801 -0.910 3.880 1.00 0.00 16 SER A CA 15
ATOM 7958 C C . SER A 1 16 ? -6.278 -1.795 2.764 1.00 0.00 16 SER A C 15
ATOM 7959 O O . SER A 1 16 ? -6.993 -2.101 1.818 1.00 0.00 16 SER A O 15
ATOM 7967 N N . CYS A 1 17 ? -5.030 -2.192 2.872 1.00 0.00 17 CYS A N 15
ATOM 7968 C CA . CYS A 1 17 ? -4.415 -3.042 1.866 1.00 0.00 17 CYS A CA 15
ATOM 7969 C C . CYS A 1 17 ? -4.935 -4.466 2.005 1.00 0.00 17 CYS A C 15
ATOM 7970 O O . CYS A 1 17 ? -5.130 -4.950 3.122 1.00 0.00 17 CYS A O 15
ATOM 7977 N N . CYS A 1 18 ? -5.139 -5.139 0.883 1.00 0.00 18 CYS A N 15
ATOM 7978 C CA . CYS A 1 18 ? -5.602 -6.516 0.899 1.00 0.00 18 CYS A CA 15
ATOM 7979 C C . CYS A 1 18 ? -4.557 -7.372 1.578 1.00 0.00 18 CYS A C 15
ATOM 7980 O O . CYS A 1 18 ? -3.364 -7.101 1.476 1.00 0.00 18 CYS A O 15
ATOM 7987 N N . LYS A 1 19 ? -4.997 -8.386 2.285 1.00 0.00 19 LYS A N 15
ATOM 7988 C CA . LYS A 1 19 ? -4.079 -9.249 2.992 1.00 0.00 19 LYS A CA 15
ATOM 7989 C C . LYS A 1 19 ? -3.414 -10.230 2.029 1.00 0.00 19 LYS A C 15
ATOM 7990 O O . LYS A 1 19 ? -4.047 -10.717 1.090 1.00 0.00 19 LYS A O 15
ATOM 8009 N N . PRO A 1 20 ? -2.118 -10.515 2.234 1.00 0.00 20 PRO A N 15
ATOM 8010 C CA . PRO A 1 20 ? -1.323 -9.968 3.324 1.00 0.00 20 PRO A CA 15
ATOM 8011 C C . PRO A 1 20 ? -0.380 -8.834 2.899 1.00 0.00 20 PRO A C 15
ATOM 8012 O O . PRO A 1 20 ? 0.750 -8.757 3.378 1.00 0.00 20 PRO A O 15
ATOM 8023 N N . TYR A 1 21 ? -0.835 -7.963 2.008 1.00 0.00 21 TYR A N 15
ATOM 8024 C CA . TYR A 1 21 ? -0.009 -6.849 1.548 1.00 0.00 21 TYR A CA 15
ATOM 8025 C C . TYR A 1 21 ? 0.036 -5.744 2.593 1.00 0.00 21 TYR A C 15
ATOM 8026 O O . TYR A 1 21 ? -0.935 -5.512 3.315 1.00 0.00 21 TYR A O 15
ATOM 8044 N N . LEU A 1 22 ? 1.173 -5.074 2.676 1.00 0.00 22 LEU A N 15
ATOM 8045 C CA . LEU A 1 22 ? 1.360 -4.004 3.643 1.00 0.00 22 LEU A CA 15
ATOM 8046 C C . LEU A 1 22 ? 1.666 -2.675 2.955 1.00 0.00 22 LEU A C 15
ATOM 8047 O O . LEU A 1 22 ? 2.452 -2.620 2.007 1.00 0.00 22 LEU A O 15
ATOM 8063 N N . CYS A 1 23 ? 1.043 -1.611 3.449 1.00 0.00 23 CYS A N 15
ATOM 8064 C CA . CYS A 1 23 ? 1.244 -0.270 2.911 1.00 0.00 23 CYS A CA 15
ATOM 8065 C C . CYS A 1 23 ? 2.631 0.235 3.294 1.00 0.00 23 CYS A C 15
ATOM 8066 O O . CYS A 1 23 ? 2.932 0.414 4.473 1.00 0.00 23 CYS A O 15
ATOM 8073 N N . SER A 1 24 ? 3.477 0.444 2.300 1.00 0.00 24 SER A N 15
ATOM 8074 C CA . SER A 1 24 ? 4.832 0.910 2.550 1.00 0.00 24 SER A CA 15
ATOM 8075 C C . SER A 1 24 ? 4.924 2.426 2.402 1.00 0.00 24 SER A C 15
ATOM 8076 O O . SER A 1 24 ? 4.533 2.989 1.380 1.00 0.00 24 SER A O 15
ATOM 8084 N N . CYS A 1 25 ? 5.455 3.071 3.429 1.00 0.00 25 CYS A N 15
ATOM 8085 C CA . CYS A 1 25 ? 5.628 4.514 3.440 1.00 0.00 25 CYS A CA 15
ATOM 8086 C C . CYS A 1 25 ? 7.111 4.836 3.512 1.00 0.00 25 CYS A C 15
ATOM 8087 O O . CYS A 1 25 ? 7.612 5.286 4.541 1.00 0.00 25 CYS A O 15
ATOM 8094 N N . ILE A 1 26 ? 7.808 4.557 2.419 1.00 0.00 26 ILE A N 15
ATOM 8095 C CA . ILE A 1 26 ? 9.258 4.770 2.320 1.00 0.00 26 ILE A CA 15
ATOM 8096 C C . ILE A 1 26 ? 9.659 6.250 2.306 1.00 0.00 26 ILE A C 15
ATOM 8097 O O . ILE A 1 26 ? 10.468 6.668 1.484 1.00 0.00 26 ILE A O 15
ATOM 8113 N N . PHE A 1 27 ? 9.110 7.019 3.244 1.00 0.00 27 PHE A N 15
ATOM 8114 C CA . PHE A 1 27 ? 9.411 8.444 3.391 1.00 0.00 27 PHE A CA 15
ATOM 8115 C C . PHE A 1 27 ? 9.028 9.262 2.157 1.00 0.00 27 PHE A C 15
ATOM 8116 O O . PHE A 1 27 ? 9.539 10.362 1.951 1.00 0.00 27 PHE A O 15
ATOM 8133 N N . PHE A 1 28 ? 8.108 8.743 1.357 1.00 0.00 28 PHE A N 15
ATOM 8134 C CA . PHE A 1 28 ? 7.646 9.449 0.169 1.00 0.00 28 PHE A CA 15
ATOM 8135 C C . PHE A 1 28 ? 6.151 9.271 0.002 1.00 0.00 28 PHE A C 15
ATOM 8136 O O . PHE A 1 28 ? 5.633 8.156 0.073 1.00 0.00 28 PHE A O 15
ATOM 8153 N N . TYR A 1 29 ? 5.473 10.377 -0.221 1.00 0.00 29 TYR A N 15
ATOM 8154 C CA . TYR A 1 29 ? 4.033 10.374 -0.417 1.00 0.00 29 TYR A CA 15
ATOM 8155 C C . TYR A 1 29 ? 3.713 10.258 -1.907 1.00 0.00 29 TYR A C 15
ATOM 8156 O O . TYR A 1 29 ? 4.341 10.930 -2.725 1.00 0.00 29 TYR A O 15
ATOM 8174 N N . PRO A 1 30 ? 2.736 9.423 -2.286 1.00 0.00 30 PRO A N 15
ATOM 8175 C CA . PRO A 1 30 ? 1.966 8.608 -1.358 1.00 0.00 30 PRO A CA 15
ATOM 8176 C C . PRO A 1 30 ? 2.618 7.258 -1.083 1.00 0.00 30 PRO A C 15
ATOM 8177 O O . PRO A 1 30 ? 3.570 6.864 -1.758 1.00 0.00 30 PRO A O 15
ATOM 8188 N N . CYS A 1 31 ? 2.086 6.546 -0.106 1.00 0.00 31 CYS A N 15
ATOM 8189 C CA . CYS A 1 31 ? 2.593 5.233 0.246 1.00 0.00 31 CYS A CA 15
ATOM 8190 C C . CYS A 1 31 ? 2.063 4.209 -0.752 1.00 0.00 31 CYS A C 15
ATOM 8191 O O . CYS A 1 31 ? 1.299 4.561 -1.649 1.00 0.00 31 CYS A O 15
ATOM 8198 N N . SER A 1 32 ? 2.448 2.948 -0.607 1.00 0.00 32 SER A N 15
ATOM 8199 C CA . SER A 1 32 ? 1.969 1.923 -1.525 1.00 0.00 32 SER A CA 15
ATOM 8200 C C . SER A 1 32 ? 2.017 0.523 -0.908 1.00 0.00 32 SER A C 15
ATOM 8201 O O . SER A 1 32 ? 3.052 0.090 -0.404 1.00 0.00 32 SER A O 15
ATOM 8209 N N . CYS A 1 33 ? 0.892 -0.184 -0.973 1.00 0.00 33 CYS A N 15
ATOM 8210 C CA . CYS A 1 33 ? 0.802 -1.537 -0.458 1.00 0.00 33 CYS A CA 15
ATOM 8211 C C . CYS A 1 33 ? 1.627 -2.445 -1.343 1.00 0.00 33 CYS A C 15
ATOM 8212 O O . CYS A 1 33 ? 1.422 -2.478 -2.564 1.00 0.00 33 CYS A O 15
ATOM 8219 N N . ARG A 1 34 ? 2.561 -3.155 -0.729 1.00 0.00 34 ARG A N 15
ATOM 8220 C CA . ARG A 1 34 ? 3.449 -4.064 -1.436 1.00 0.00 34 ARG A CA 15
ATOM 8221 C C . ARG A 1 34 ? 3.245 -5.483 -0.924 1.00 0.00 34 ARG A C 15
ATOM 8222 O O . ARG A 1 34 ? 2.738 -5.674 0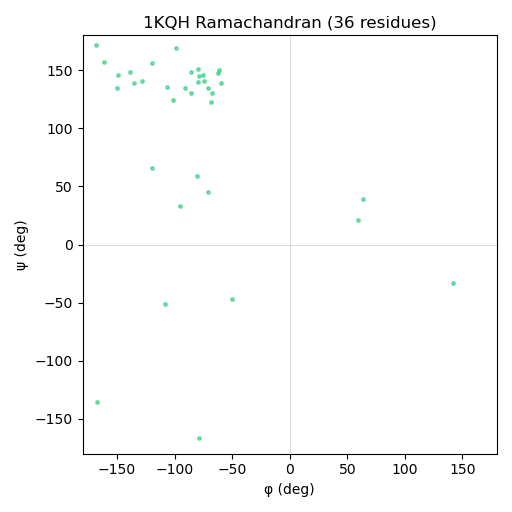.184 1.00 0.00 34 ARG A O 15
ATOM 8243 N N . PRO A 1 35 ? 3.631 -6.495 -1.719 1.00 0.00 35 PRO A N 15
ATOM 8244 C CA . PRO A 1 35 ? 3.486 -7.899 -1.332 1.00 0.00 35 PRO A CA 15
ATOM 8245 C C . PRO A 1 35 ? 4.256 -8.226 -0.059 1.00 0.00 35 PRO A C 15
ATOM 8246 O O . PRO A 1 35 ? 5.295 -7.626 0.224 1.00 0.00 35 PRO A O 15
ATOM 8257 N N . LYS A 1 36 ? 3.738 -9.170 0.712 1.00 0.00 36 LYS A N 15
ATOM 8258 C CA . LYS A 1 36 ? 4.372 -9.564 1.959 1.00 0.00 36 LYS A CA 15
ATOM 8259 C C . LYS A 1 36 ? 5.552 -10.488 1.681 1.00 0.00 36 LYS A C 15
ATOM 8260 O O . LYS A 1 36 ? 5.461 -11.708 1.851 1.00 0.00 36 LYS A O 15
ATOM 8279 N N . GLY A 1 37 ? 6.640 -9.896 1.231 1.00 0.00 37 GLY A N 15
ATOM 8280 C CA . GLY A 1 37 ? 7.831 -10.648 0.905 1.00 0.00 37 GLY A CA 15
ATOM 8281 C C . GLY A 1 37 ? 8.501 -10.098 -0.332 1.00 0.00 37 GLY A C 15
ATOM 8282 O O . GLY A 1 37 ? 8.981 -10.850 -1.178 1.00 0.00 37 GLY A O 15
ATOM 8286 N N . TRP A 1 38 ? 8.527 -8.776 -0.423 1.00 0.00 38 TRP A N 15
ATOM 8287 C CA . TRP A 1 38 ? 9.143 -8.090 -1.547 1.00 0.00 38 TRP A CA 15
ATOM 8288 C C . TRP A 1 38 ? 10.565 -7.688 -1.179 1.00 0.00 38 TRP A C 15
ATOM 8289 O O . TRP A 1 38 ? 11.449 -7.737 -2.058 1.00 0.00 38 TRP A O 15
ATOM 8311 N N . LYS A 1 1 ? -13.618 -4.714 0.845 1.00 0.00 1 LYS A N 16
ATOM 8312 C CA . LYS A 1 1 ? -12.787 -3.794 0.034 1.00 0.00 1 LYS A CA 16
ATOM 8313 C C . LYS A 1 1 ? -11.389 -3.690 0.625 1.00 0.00 1 LYS A C 16
ATOM 8314 O O . LYS A 1 1 ? -11.236 -3.567 1.838 1.00 0.00 1 LYS A O 16
ATOM 8335 N N . CYS A 1 2 ? -10.383 -3.752 -0.232 1.00 0.00 2 CYS A N 16
ATOM 8336 C CA . CYS A 1 2 ? -8.998 -3.666 0.201 1.00 0.00 2 CYS A CA 16
ATOM 8337 C C . CYS A 1 2 ? -8.107 -3.306 -0.976 1.00 0.00 2 CYS A C 16
ATOM 8338 O O . CYS A 1 2 ? -8.457 -3.548 -2.132 1.00 0.00 2 CYS A O 16
ATOM 8345 N N . LEU A 1 3 ? -6.975 -2.706 -0.669 1.00 0.00 3 LEU A N 16
ATOM 8346 C CA . LEU A 1 3 ? -6.020 -2.281 -1.680 1.00 0.00 3 LEU A CA 16
ATOM 8347 C C . LEU A 1 3 ? -5.128 -3.437 -2.116 1.00 0.00 3 LEU A C 16
ATOM 8348 O O . LEU A 1 3 ? -4.584 -4.155 -1.285 1.00 0.00 3 LEU A O 16
ATOM 8364 N N . ALA A 1 4 ? -4.975 -3.616 -3.419 1.00 0.00 4 ALA A N 16
ATOM 8365 C CA . ALA A 1 4 ? -4.149 -4.698 -3.944 1.00 0.00 4 ALA A CA 16
ATOM 8366 C C . ALA A 1 4 ? -2.662 -4.357 -3.872 1.00 0.00 4 ALA A C 16
ATOM 8367 O O . ALA A 1 4 ? -2.256 -3.414 -3.188 1.00 0.00 4 ALA A O 16
ATOM 8374 N N . GLU A 1 5 ? -1.852 -5.130 -4.580 1.00 0.00 5 GLU A N 16
ATOM 8375 C CA . GLU A 1 5 ? -0.420 -4.915 -4.600 1.00 0.00 5 GLU A CA 16
ATOM 8376 C C . GLU A 1 5 ? -0.056 -3.732 -5.480 1.00 0.00 5 GLU A C 16
ATOM 8377 O O . GLU A 1 5 ? -0.638 -3.524 -6.545 1.00 0.00 5 GLU A O 16
ATOM 8389 N N . ALA A 1 6 ? 0.885 -2.946 -4.979 1.00 0.00 6 ALA A N 16
ATOM 8390 C CA . ALA A 1 6 ? 1.358 -1.734 -5.634 1.00 0.00 6 ALA A CA 16
ATOM 8391 C C . ALA A 1 6 ? 0.227 -0.727 -5.740 1.00 0.00 6 ALA A C 16
ATOM 8392 O O . ALA A 1 6 ? 0.075 -0.044 -6.752 1.00 0.00 6 ALA A O 16
ATOM 8399 N N . ALA A 1 7 ? -0.578 -0.648 -4.688 1.00 0.00 7 ALA A N 16
ATOM 8400 C CA . ALA A 1 7 ? -1.717 0.271 -4.686 1.00 0.00 7 ALA A CA 16
ATOM 8401 C C . ALA A 1 7 ? -1.509 1.435 -3.728 1.00 0.00 7 ALA A C 16
ATOM 8402 O O . ALA A 1 7 ? -1.024 1.244 -2.622 1.00 0.00 7 ALA A O 16
ATOM 8409 N N . ASP A 1 8 ? -1.896 2.632 -4.161 1.00 0.00 8 ASP A N 16
ATOM 8410 C CA . ASP A 1 8 ? -1.770 3.841 -3.340 1.00 0.00 8 ASP A CA 16
ATOM 8411 C C . ASP A 1 8 ? -2.516 3.670 -2.019 1.00 0.00 8 ASP A C 16
ATOM 8412 O O . ASP A 1 8 ? -3.588 3.065 -1.983 1.00 0.00 8 ASP A O 16
ATOM 8421 N N . CYS A 1 9 ? -1.944 4.183 -0.938 1.00 0.00 9 CYS A N 16
ATOM 8422 C CA . CYS A 1 9 ? -2.559 4.063 0.375 1.00 0.00 9 CYS A CA 16
ATOM 8423 C C . CYS A 1 9 ? -2.089 5.157 1.326 1.00 0.00 9 CYS A C 16
ATOM 8424 O O . CYS A 1 9 ? -1.297 6.028 0.965 1.00 0.00 9 CYS A O 16
ATOM 8431 N N . SER A 1 10 ? -2.583 5.089 2.552 1.00 0.00 10 SER A N 16
ATOM 8432 C CA . SER A 1 10 ? -2.243 6.038 3.596 1.00 0.00 10 SER A CA 16
ATOM 8433 C C . SER A 1 10 ? -2.435 5.376 4.952 1.00 0.00 10 SER A C 16
ATOM 8434 O O . SER A 1 10 ? -3.314 4.530 5.113 1.00 0.00 10 SER A O 16
ATOM 8442 N N . PRO A 1 11 ? -1.589 5.732 5.928 1.00 0.00 11 PRO A N 16
ATOM 8443 C CA . PRO A 1 11 ? -1.615 5.165 7.285 1.00 0.00 11 PRO A CA 16
ATOM 8444 C C . PRO A 1 11 ? -2.998 5.190 7.940 1.00 0.00 11 PRO A C 16
ATOM 8445 O O . PRO A 1 11 ? -3.368 4.253 8.643 1.00 0.00 11 PRO A O 16
ATOM 8456 N N . TRP A 1 12 ? -3.758 6.256 7.714 1.00 0.00 12 TRP A N 16
ATOM 8457 C CA . TRP A 1 12 ? -5.092 6.365 8.300 1.00 0.00 12 TRP A CA 16
ATOM 8458 C C . TRP A 1 12 ? -6.130 6.731 7.244 1.00 0.00 12 TRP A C 16
ATOM 8459 O O . TRP A 1 12 ? -7.171 6.088 7.134 1.00 0.00 12 TRP A O 16
ATOM 8480 N N . SER A 1 13 ? -5.847 7.778 6.483 1.00 0.00 13 SER A N 16
ATOM 8481 C CA . SER A 1 13 ? -6.757 8.247 5.446 1.00 0.00 13 SER A CA 16
ATOM 8482 C C . SER A 1 13 ? -6.674 7.383 4.186 1.00 0.00 13 SER A C 16
ATOM 8483 O O . SER A 1 13 ? -6.371 7.883 3.105 1.00 0.00 13 SER A O 16
ATOM 8491 N N . GLY A 1 14 ? -6.934 6.091 4.325 1.00 0.00 14 GLY A N 16
ATOM 8492 C CA . GLY A 1 14 ? -6.870 5.204 3.181 1.00 0.00 14 GLY A CA 16
ATOM 8493 C C . GLY A 1 14 ? -7.409 3.824 3.485 1.00 0.00 14 GLY A C 16
ATOM 8494 O O . GLY A 1 14 ? -7.394 3.385 4.635 1.00 0.00 14 GLY A O 16
ATOM 8498 N N . ASP A 1 15 ? -7.883 3.144 2.445 1.00 0.00 15 ASP A N 16
ATOM 8499 C CA . ASP A 1 15 ? -8.432 1.795 2.577 1.00 0.00 15 ASP A CA 16
ATOM 8500 C C . ASP A 1 15 ? -7.365 0.820 3.052 1.00 0.00 15 ASP A C 16
ATOM 8501 O O . ASP A 1 15 ? -6.168 1.051 2.873 1.00 0.00 15 ASP A O 16
ATOM 8510 N N . SER A 1 16 ? -7.798 -0.277 3.648 1.00 0.00 16 SER A N 16
ATOM 8511 C CA . SER A 1 16 ? -6.876 -1.284 4.131 1.00 0.00 16 SER A CA 16
ATOM 8512 C C . SER A 1 16 ? -6.397 -2.148 2.974 1.00 0.00 16 SER A C 16
ATOM 8513 O O . SER A 1 16 ? -7.163 -2.465 2.071 1.00 0.00 16 SER A O 16
ATOM 8521 N N . CYS A 1 17 ? -5.131 -2.512 3.000 1.00 0.00 17 CYS A N 16
ATOM 8522 C CA . CYS A 1 17 ? -4.551 -3.334 1.948 1.00 0.00 17 CYS A CA 16
ATOM 8523 C C . CYS A 1 17 ? -4.984 -4.791 2.112 1.00 0.00 17 CYS A C 16
ATOM 8524 O O . CYS A 1 17 ? -5.110 -5.280 3.236 1.00 0.00 17 CYS A O 16
ATOM 8531 N N . CYS A 1 18 ? -5.187 -5.478 0.996 1.00 0.00 18 CYS A N 16
ATOM 8532 C CA . CYS A 1 18 ? -5.570 -6.882 1.012 1.00 0.00 18 CYS A CA 16
ATOM 8533 C C . CYS A 1 18 ? -4.453 -7.695 1.628 1.00 0.00 18 CYS A C 16
ATOM 8534 O O . CYS A 1 18 ? -3.284 -7.346 1.511 1.00 0.00 18 CYS A O 16
ATOM 8541 N N . LYS A 1 19 ? -4.813 -8.770 2.285 1.00 0.00 19 LYS A N 16
ATOM 8542 C CA . LYS A 1 19 ? -3.832 -9.622 2.913 1.00 0.00 19 LYS A CA 16
ATOM 8543 C C . LYS A 1 19 ? -3.174 -10.528 1.875 1.00 0.00 19 LYS A C 16
ATOM 8544 O O . LYS A 1 19 ? -3.832 -10.998 0.949 1.00 0.00 19 LYS A O 16
ATOM 8563 N N . PRO A 1 20 ? -1.862 -10.768 2.008 1.00 0.00 20 PRO A N 16
ATOM 8564 C CA . PRO A 1 20 ? -1.045 -10.236 3.082 1.00 0.00 20 PRO A CA 16
ATOM 8565 C C . PRO A 1 20 ? -0.193 -9.031 2.666 1.00 0.00 20 PRO A C 16
ATOM 8566 O O . PRO A 1 20 ? 0.928 -8.872 3.148 1.00 0.00 20 PRO A O 16
ATOM 8577 N N . TYR A 1 21 ? -0.720 -8.184 1.790 1.00 0.00 21 TYR A N 16
ATOM 8578 C CA . TYR A 1 21 ? 0.016 -7.000 1.342 1.00 0.00 21 TYR A CA 16
ATOM 8579 C C . TYR A 1 21 ? 0.035 -5.949 2.444 1.00 0.00 21 TYR A C 16
ATOM 8580 O O . TYR A 1 21 ? -0.828 -5.944 3.324 1.00 0.00 21 TYR A O 16
ATOM 8598 N N . LEU A 1 22 ? 1.032 -5.078 2.418 1.00 0.00 22 LEU A N 16
ATOM 8599 C CA . LEU A 1 22 ? 1.159 -4.051 3.441 1.00 0.00 22 LEU A CA 16
ATOM 8600 C C . LEU A 1 22 ? 1.459 -2.683 2.833 1.00 0.00 22 LEU A C 16
ATOM 8601 O O . LEU A 1 22 ? 2.260 -2.566 1.904 1.00 0.00 22 LEU A O 16
ATOM 8617 N N . CYS A 1 23 ? 0.812 -1.655 3.374 1.00 0.00 23 CYS A N 16
ATOM 8618 C CA . CYS A 1 23 ? 1.002 -0.283 2.916 1.00 0.00 23 CYS A CA 16
ATOM 8619 C C . CYS A 1 23 ? 2.401 0.190 3.288 1.00 0.00 23 CYS A C 16
ATOM 8620 O O . CYS A 1 23 ? 2.770 0.191 4.462 1.00 0.00 23 CYS A O 16
ATOM 8627 N N . SER A 1 24 ? 3.189 0.568 2.295 1.00 0.00 24 SER A N 16
ATOM 8628 C CA . SER A 1 24 ? 4.544 1.015 2.553 1.00 0.00 24 SER A CA 16
ATOM 8629 C C . SER A 1 24 ? 4.656 2.535 2.498 1.00 0.00 24 SER A C 16
ATOM 8630 O O . SER A 1 24 ? 4.309 3.167 1.497 1.00 0.00 24 SER A O 16
ATOM 8638 N N . CYS A 1 25 ? 5.164 3.103 3.581 1.00 0.00 25 CYS A N 16
ATOM 8639 C CA . CYS A 1 25 ? 5.370 4.539 3.697 1.00 0.00 25 CYS A CA 16
ATOM 8640 C C . CYS A 1 25 ? 6.856 4.801 3.917 1.00 0.00 25 CYS A C 16
ATOM 8641 O O . CYS A 1 25 ? 7.251 5.394 4.920 1.00 0.00 25 CYS A O 16
ATOM 8648 N N . ILE A 1 26 ? 7.677 4.313 2.991 1.00 0.00 26 ILE A N 16
ATOM 8649 C CA . ILE A 1 26 ? 9.136 4.444 3.079 1.00 0.00 26 ILE A CA 16
ATOM 8650 C C . ILE A 1 26 ? 9.632 5.871 2.837 1.00 0.00 26 ILE A C 16
ATOM 8651 O O . ILE A 1 26 ? 10.589 6.078 2.097 1.00 0.00 26 ILE A O 16
ATOM 8667 N N . PHE A 1 27 ? 8.988 6.837 3.485 1.00 0.00 27 PHE A N 16
ATOM 8668 C CA . PHE A 1 27 ? 9.355 8.252 3.376 1.00 0.00 27 PHE A CA 16
ATOM 8669 C C . PHE A 1 27 ? 9.226 8.770 1.945 1.00 0.00 27 PHE A C 16
ATOM 8670 O O . PHE A 1 27 ? 9.783 9.810 1.598 1.00 0.00 27 PHE A O 16
ATOM 8687 N N . PHE A 1 28 ? 8.469 8.056 1.130 1.00 0.00 28 PHE A N 16
ATOM 8688 C CA . PHE A 1 28 ? 8.244 8.456 -0.250 1.00 0.00 28 PHE A CA 16
ATOM 8689 C C . PHE A 1 28 ? 6.764 8.651 -0.489 1.00 0.00 28 PHE A C 16
ATOM 8690 O O . PHE A 1 28 ? 5.947 7.807 -0.126 1.00 0.00 28 PHE A O 16
ATOM 8707 N N . TYR A 1 29 ? 6.433 9.766 -1.098 1.00 0.00 29 TYR A N 16
ATOM 8708 C CA . TYR A 1 29 ? 5.052 10.092 -1.407 1.00 0.00 29 TYR A CA 16
ATOM 8709 C C . TYR A 1 29 ? 4.694 9.591 -2.803 1.00 0.00 29 TYR A C 16
ATOM 8710 O O . TYR A 1 29 ? 5.407 9.877 -3.766 1.00 0.00 29 TYR A O 16
ATOM 8728 N N . PRO A 1 30 ? 3.588 8.850 -2.942 1.00 0.00 30 PRO A N 16
ATOM 8729 C CA . PRO A 1 30 ? 2.710 8.480 -1.844 1.00 0.00 30 PRO A CA 16
ATOM 8730 C C . PRO A 1 30 ? 3.005 7.079 -1.307 1.00 0.00 30 PRO A C 16
ATOM 8731 O O . PRO A 1 30 ? 3.866 6.367 -1.831 1.00 0.00 30 PRO A O 16
ATOM 8742 N N . CYS A 1 31 ? 2.266 6.675 -0.287 1.00 0.00 31 CYS A N 16
ATOM 8743 C CA . CYS A 1 31 ? 2.428 5.347 0.282 1.00 0.00 31 CYS A CA 16
ATOM 8744 C C . CYS A 1 31 ? 1.717 4.345 -0.611 1.00 0.00 31 CYS A C 16
ATOM 8745 O O . CYS A 1 31 ? 0.751 4.694 -1.284 1.00 0.00 31 CYS A O 16
ATOM 8752 N N . SER A 1 32 ? 2.188 3.112 -0.644 1.00 0.00 32 SER A N 16
ATOM 8753 C CA . SER A 1 32 ? 1.557 2.116 -1.494 1.00 0.00 32 SER A CA 16
ATOM 8754 C C . SER A 1 32 ? 1.680 0.707 -0.922 1.00 0.00 32 SER A C 16
ATOM 8755 O O . SER A 1 32 ? 2.755 0.296 -0.489 1.00 0.00 32 SER A O 16
ATOM 8763 N N . CYS A 1 33 ? 0.577 -0.035 -0.943 1.00 0.00 33 CYS A N 16
ATOM 8764 C CA . CYS A 1 33 ? 0.574 -1.401 -0.456 1.00 0.00 33 CYS A CA 16
ATOM 8765 C C . CYS A 1 33 ? 1.418 -2.226 -1.394 1.00 0.00 33 CYS A C 16
ATOM 8766 O O . CYS A 1 33 ? 1.253 -2.135 -2.614 1.00 0.00 33 CYS A O 16
ATOM 8773 N N . ARG A 1 34 ? 2.329 -2.993 -0.824 1.00 0.00 34 ARG A N 16
ATOM 8774 C CA . ARG A 1 34 ? 3.238 -3.828 -1.586 1.00 0.00 34 ARG A CA 16
ATOM 8775 C C . ARG A 1 34 ? 3.090 -5.278 -1.165 1.00 0.00 34 ARG A C 16
ATOM 8776 O O . ARG A 1 34 ? 2.738 -5.557 -0.014 1.00 0.00 34 ARG A O 16
ATOM 8797 N N . PRO A 1 35 ? 3.364 -6.216 -2.084 1.00 0.00 35 PRO A N 16
ATOM 8798 C CA . PRO A 1 35 ? 3.282 -7.646 -1.792 1.00 0.00 35 PRO A CA 16
ATOM 8799 C C . PRO A 1 35 ? 4.195 -8.005 -0.630 1.00 0.00 35 PRO A C 16
ATOM 8800 O O . PRO A 1 35 ? 5.252 -7.398 -0.460 1.00 0.00 35 PRO A O 16
ATOM 8811 N N . LYS A 1 36 ? 3.793 -8.971 0.176 1.00 0.00 36 LYS A N 16
ATOM 8812 C CA . LYS A 1 36 ? 4.600 -9.355 1.313 1.00 0.00 36 LYS A CA 16
ATOM 8813 C C . LYS A 1 36 ? 5.763 -10.220 0.855 1.00 0.00 36 LYS A C 16
ATOM 8814 O O . LYS A 1 36 ? 5.575 -11.227 0.173 1.00 0.00 36 LYS A O 16
ATOM 8833 N N . GLY A 1 37 ? 6.961 -9.792 1.213 1.00 0.00 37 GLY A N 16
ATOM 8834 C CA . GLY A 1 37 ? 8.164 -10.491 0.820 1.00 0.00 37 GLY A CA 16
ATOM 8835 C C . GLY A 1 37 ? 9.258 -9.509 0.475 1.00 0.00 37 GLY A C 16
ATOM 8836 O O . GLY A 1 37 ? 10.442 -9.792 0.654 1.00 0.00 37 GLY A O 16
ATOM 8840 N N . TRP A 1 38 ? 8.842 -8.342 0.000 1.00 0.00 38 TRP A N 16
ATOM 8841 C CA . TRP A 1 38 ? 9.764 -7.275 -0.354 1.00 0.00 38 TRP A CA 16
ATOM 8842 C C . TRP A 1 38 ? 10.083 -6.447 0.884 1.00 0.00 38 TRP A C 16
ATOM 8843 O O . TRP A 1 38 ? 11.112 -5.741 0.879 1.00 0.00 38 TRP A O 16
ATOM 8865 N N . LYS A 1 1 ? -13.523 -4.306 -0.117 1.00 0.00 1 LYS A N 17
ATOM 8866 C CA . LYS A 1 1 ? -12.586 -3.516 -0.950 1.00 0.00 1 LYS A CA 17
ATOM 8867 C C . LYS A 1 1 ? -11.245 -3.379 -0.244 1.00 0.00 1 LYS A C 17
ATOM 8868 O O . LYS A 1 1 ? -11.200 -3.181 0.968 1.00 0.00 1 LYS A O 17
ATOM 8889 N N . CYS A 1 2 ? -10.167 -3.497 -1.001 1.00 0.00 2 CYS A N 17
ATOM 8890 C CA . CYS A 1 2 ? -8.823 -3.390 -0.457 1.00 0.00 2 CYS A CA 17
ATOM 8891 C C . CYS A 1 2 ? -7.837 -3.098 -1.575 1.00 0.00 2 CYS A C 17
ATOM 8892 O O . CYS A 1 2 ? -8.116 -3.358 -2.746 1.00 0.00 2 CYS A O 17
ATOM 8899 N N . LEU A 1 3 ? -6.705 -2.532 -1.204 1.00 0.00 3 LEU A N 17
ATOM 8900 C CA . LEU A 1 3 ? -5.667 -2.169 -2.155 1.00 0.00 3 LEU A CA 17
ATOM 8901 C C . LEU A 1 3 ? -4.839 -3.388 -2.552 1.00 0.00 3 LEU A C 17
ATOM 8902 O O . LEU A 1 3 ? -4.470 -4.194 -1.706 1.00 0.00 3 LEU A O 17
ATOM 8918 N N . ALA A 1 4 ? -4.569 -3.530 -3.841 1.00 0.00 4 ALA A N 17
ATOM 8919 C CA . ALA A 1 4 ? -3.812 -4.674 -4.343 1.00 0.00 4 ALA A CA 17
ATOM 8920 C C . ALA A 1 4 ? -2.308 -4.524 -4.110 1.00 0.00 4 ALA A C 17
ATOM 8921 O O . ALA A 1 4 ? -1.862 -3.660 -3.348 1.00 0.00 4 ALA A O 17
ATOM 8928 N N . GLU A 1 5 ? -1.530 -5.377 -4.769 1.00 0.00 5 GLU A N 17
ATOM 8929 C CA . GLU A 1 5 ? -0.083 -5.354 -4.643 1.00 0.00 5 GLU A CA 17
ATOM 8930 C C . GLU A 1 5 ? 0.511 -4.167 -5.384 1.00 0.00 5 GLU A C 17
ATOM 8931 O O . GLU A 1 5 ? 0.155 -3.886 -6.528 1.00 0.00 5 GLU A O 17
ATOM 8943 N N . ALA A 1 6 ? 1.400 -3.468 -4.692 1.00 0.00 6 ALA A N 17
ATOM 8944 C CA . ALA A 1 6 ? 2.067 -2.281 -5.219 1.00 0.00 6 ALA A CA 17
ATOM 8945 C C . ALA A 1 6 ? 1.052 -1.195 -5.535 1.00 0.00 6 ALA A C 17
ATOM 8946 O O . ALA A 1 6 ? 1.177 -0.476 -6.526 1.00 0.00 6 ALA A O 17
ATOM 8953 N N . ALA A 1 7 ? 0.048 -1.081 -4.678 1.00 0.00 7 ALA A N 17
ATOM 8954 C CA . ALA A 1 7 ? -1.001 -0.079 -4.867 1.00 0.00 7 ALA A CA 17
ATOM 8955 C C . ALA A 1 7 ? -0.818 1.074 -3.897 1.00 0.00 7 ALA A C 17
ATOM 8956 O O . ALA A 1 7 ? -0.448 0.857 -2.755 1.00 0.00 7 ALA A O 17
ATOM 8963 N N . ASP A 1 8 ? -1.071 2.292 -4.346 1.00 0.00 8 ASP A N 17
ATOM 8964 C CA . ASP A 1 8 ? -0.919 3.463 -3.487 1.00 0.00 8 ASP A CA 17
ATOM 8965 C C . ASP A 1 8 ? -1.920 3.426 -2.333 1.00 0.00 8 ASP A C 17
ATOM 8966 O O . ASP A 1 8 ? -3.017 2.883 -2.460 1.00 0.00 8 ASP A O 17
ATOM 8975 N N . CYS A 1 9 ? -1.524 3.990 -1.202 1.00 0.00 9 CYS A N 17
ATOM 8976 C CA . CYS A 1 9 ? -2.371 4.023 -0.022 1.00 0.00 9 CYS A CA 17
ATOM 8977 C C . CYS A 1 9 ? -2.217 5.332 0.723 1.00 0.00 9 CYS A C 17
ATOM 8978 O O . CYS A 1 9 ? -1.152 5.956 0.716 1.00 0.00 9 CYS A O 17
ATOM 8985 N N . SER A 1 10 ? -3.294 5.738 1.366 1.00 0.00 10 SER A N 17
ATOM 8986 C CA . SER A 1 10 ? -3.309 6.967 2.132 1.00 0.00 10 SER A CA 17
ATOM 8987 C C . SER A 1 10 ? -2.655 6.744 3.494 1.00 0.00 10 SER A C 17
ATOM 8988 O O . SER A 1 10 ? -2.955 5.771 4.183 1.00 0.00 10 SER A O 17
ATOM 8996 N N . PRO A 1 11 ? -1.729 7.633 3.877 1.00 0.00 11 PRO A N 17
ATOM 8997 C CA . PRO A 1 11 ? -0.987 7.535 5.146 1.00 0.00 11 PRO A CA 17
ATOM 8998 C C . PRO A 1 11 ? -1.853 7.740 6.389 1.00 0.00 11 PRO A C 17
ATOM 8999 O O . PRO A 1 11 ? -1.753 6.984 7.351 1.00 0.00 11 PRO A O 17
ATOM 9010 N N . TRP A 1 12 ? -2.676 8.782 6.379 1.00 0.00 12 TRP A N 17
ATOM 9011 C CA . TRP A 1 12 ? -3.518 9.086 7.526 1.00 0.00 12 TRP A CA 17
ATOM 9012 C C . TRP A 1 12 ? -4.752 8.195 7.567 1.00 0.00 12 TRP A C 17
ATOM 9013 O O . TRP A 1 12 ? -5.044 7.578 8.591 1.00 0.00 12 TRP A O 17
ATOM 9034 N N . SER A 1 13 ? -5.476 8.135 6.459 1.00 0.00 13 SER A N 17
ATOM 9035 C CA . SER A 1 13 ? -6.689 7.320 6.383 1.00 0.00 13 SER A CA 17
ATOM 9036 C C . SER A 1 13 ? -7.076 7.050 4.935 1.00 0.00 13 SER A C 17
ATOM 9037 O O . SER A 1 13 ? -7.067 7.958 4.106 1.00 0.00 13 SER A O 17
ATOM 9045 N N . GLY A 1 14 ? -7.422 5.803 4.647 1.00 0.00 14 GLY A N 17
ATOM 9046 C CA . GLY A 1 14 ? -7.821 5.419 3.309 1.00 0.00 14 GLY A CA 17
ATOM 9047 C C . GLY A 1 14 ? -8.220 3.960 3.255 1.00 0.00 14 GLY A C 17
ATOM 9048 O O . GLY A 1 14 ? -8.509 3.362 4.292 1.00 0.00 14 GLY A O 17
ATOM 9052 N N . ASP A 1 15 ? -8.225 3.381 2.060 1.00 0.00 15 ASP A N 17
ATOM 9053 C CA . ASP A 1 15 ? -8.584 1.974 1.899 1.00 0.00 15 ASP A CA 17
ATOM 9054 C C . ASP A 1 15 ? -7.508 1.075 2.476 1.00 0.00 15 ASP A C 17
ATOM 9055 O O . ASP A 1 15 ? -6.319 1.393 2.422 1.00 0.00 15 ASP A O 17
ATOM 9064 N N . SER A 1 16 ? -7.928 -0.048 3.020 1.00 0.00 16 SER A N 17
ATOM 9065 C CA . SER A 1 16 ? -7.004 -1.002 3.598 1.00 0.00 16 SER A CA 17
ATOM 9066 C C . SER A 1 16 ? -6.400 -1.877 2.510 1.00 0.00 16 SER A C 17
ATOM 9067 O O . SER A 1 16 ? -7.061 -2.203 1.530 1.00 0.00 16 SER A O 17
ATOM 9075 N N . CYS A 1 17 ? -5.150 -2.253 2.686 1.00 0.00 17 CYS A N 17
ATOM 9076 C CA . CYS A 1 17 ? -4.466 -3.097 1.720 1.00 0.00 17 CYS A CA 17
ATOM 9077 C C . CYS A 1 17 ? -4.961 -4.534 1.850 1.00 0.00 17 CYS A C 17
ATOM 9078 O O . CYS A 1 17 ? -5.206 -5.005 2.962 1.00 0.00 17 CYS A O 17
ATOM 9085 N N . CYS A 1 18 ? -5.087 -5.231 0.730 1.00 0.00 18 CYS A N 17
ATOM 9086 C CA . CYS A 1 18 ? -5.515 -6.618 0.748 1.00 0.00 18 CYS A CA 17
ATOM 9087 C C . CYS A 1 18 ? -4.475 -7.424 1.496 1.00 0.00 18 CYS A C 17
ATOM 9088 O O . CYS A 1 18 ? -3.285 -7.136 1.409 1.00 0.00 18 CYS A O 17
ATOM 9095 N N . LYS A 1 19 ? -4.910 -8.411 2.244 1.00 0.00 19 LYS A N 17
ATOM 9096 C CA . LYS A 1 19 ? -3.984 -9.214 3.010 1.00 0.00 19 LYS A CA 17
ATOM 9097 C C . LYS A 1 19 ? -3.292 -10.222 2.105 1.00 0.00 19 LYS A C 17
ATOM 9098 O O . LYS A 1 19 ? -3.891 -10.728 1.158 1.00 0.00 19 LYS A O 17
ATOM 9117 N N . PRO A 1 20 ? -2.015 -10.503 2.375 1.00 0.00 20 PRO A N 17
ATOM 9118 C CA . PRO A 1 20 ? -1.285 -9.921 3.486 1.00 0.00 20 PRO A CA 17
ATOM 9119 C C . PRO A 1 20 ? -0.351 -8.771 3.077 1.00 0.00 20 PRO A C 17
ATOM 9120 O O . PRO A 1 20 ? 0.764 -8.669 3.585 1.00 0.00 20 PRO A O 17
ATOM 9131 N N . TYR A 1 21 ? -0.797 -7.914 2.164 1.00 0.00 21 TYR A N 17
ATOM 9132 C CA . TYR A 1 21 ? 0.023 -6.789 1.710 1.00 0.00 21 TYR A CA 17
ATOM 9133 C C . TYR A 1 21 ? 0.013 -5.672 2.745 1.00 0.00 21 TYR A C 17
ATOM 9134 O O . TYR A 1 21 ? -0.991 -5.446 3.422 1.00 0.00 21 TYR A O 17
ATOM 9152 N N . LEU A 1 22 ? 1.138 -4.988 2.874 1.00 0.00 22 LEU A N 17
ATOM 9153 C CA . LEU A 1 22 ? 1.264 -3.910 3.844 1.00 0.00 22 LEU A CA 17
ATOM 9154 C C . LEU A 1 22 ? 1.596 -2.580 3.168 1.00 0.00 22 LEU A C 17
ATOM 9155 O O . LEU A 1 22 ? 2.432 -2.521 2.265 1.00 0.00 22 LEU A O 17
ATOM 9171 N N . CYS A 1 23 ? 0.940 -1.516 3.624 1.00 0.00 23 CYS A N 17
ATOM 9172 C CA . CYS A 1 23 ? 1.162 -0.176 3.089 1.00 0.00 23 CYS A CA 17
ATOM 9173 C C . CYS A 1 23 ? 2.530 0.338 3.528 1.00 0.00 23 CYS A C 17
ATOM 9174 O O . CYS A 1 23 ? 2.810 0.432 4.722 1.00 0.00 23 CYS A O 17
ATOM 9181 N N . SER A 1 24 ? 3.384 0.653 2.565 1.00 0.00 24 SER A N 17
ATOM 9182 C CA . SER A 1 24 ? 4.720 1.139 2.873 1.00 0.00 24 SER A CA 17
ATOM 9183 C C . SER A 1 24 ? 4.817 2.647 2.660 1.00 0.00 24 SER A C 17
ATOM 9184 O O . SER A 1 24 ? 4.453 3.164 1.603 1.00 0.00 24 SER A O 17
ATOM 9192 N N . CYS A 1 25 ? 5.320 3.340 3.669 1.00 0.00 25 CYS A N 17
ATOM 9193 C CA . CYS A 1 25 ? 5.491 4.784 3.614 1.00 0.00 25 CYS A CA 17
ATOM 9194 C C . CYS A 1 25 ? 6.975 5.116 3.667 1.00 0.00 25 CYS A C 17
ATOM 9195 O O . CYS A 1 25 ? 7.466 5.666 4.651 1.00 0.00 25 CYS A O 17
ATOM 9202 N N . ILE A 1 26 ? 7.685 4.737 2.612 1.00 0.00 26 ILE A N 17
ATOM 9203 C CA . ILE A 1 26 ? 9.132 4.947 2.510 1.00 0.00 26 ILE A CA 17
ATOM 9204 C C . ILE A 1 26 ? 9.522 6.420 2.330 1.00 0.00 26 ILE A C 17
ATOM 9205 O O . ILE A 1 26 ? 10.347 6.746 1.482 1.00 0.00 26 ILE A O 17
ATOM 9221 N N . PHE A 1 27 ? 8.943 7.287 3.155 1.00 0.00 27 PHE A N 17
ATOM 9222 C CA . PHE A 1 27 ? 9.228 8.726 3.136 1.00 0.00 27 PHE A CA 17
ATOM 9223 C C . PHE A 1 27 ? 8.877 9.377 1.798 1.00 0.00 27 PHE A C 17
ATOM 9224 O O . PHE A 1 27 ? 9.378 10.453 1.473 1.00 0.00 27 PHE A O 17
ATOM 9241 N N . PHE A 1 28 ? 7.995 8.745 1.040 1.00 0.00 28 PHE A N 17
ATOM 9242 C CA . PHE A 1 28 ? 7.563 9.285 -0.240 1.00 0.00 28 PHE A CA 17
ATOM 9243 C C . PHE A 1 28 ? 6.050 9.293 -0.310 1.00 0.00 28 PHE A C 17
ATOM 9244 O O . PHE A 1 28 ? 5.399 8.308 0.031 1.00 0.00 28 PHE A O 17
ATOM 9261 N N . TYR A 1 29 ? 5.508 10.410 -0.744 1.00 0.00 29 TYR A N 17
ATOM 9262 C CA . TYR A 1 29 ? 4.068 10.568 -0.876 1.00 0.00 29 TYR A CA 17
ATOM 9263 C C . TYR A 1 29 ? 3.624 10.192 -2.289 1.00 0.00 29 TYR A C 17
ATOM 9264 O O . TYR A 1 29 ? 4.171 10.701 -3.267 1.00 0.00 29 TYR A O 17
ATOM 9282 N N . PRO A 1 30 ? 2.620 9.313 -2.423 1.00 0.00 30 PRO A N 17
ATOM 9283 C CA . PRO A 1 30 ? 1.943 8.687 -1.303 1.00 0.00 30 PRO A CA 17
ATOM 9284 C C . PRO A 1 30 ? 2.557 7.338 -0.939 1.00 0.00 30 PRO A C 17
ATOM 9285 O O . PRO A 1 30 ? 3.526 6.894 -1.559 1.00 0.00 30 PRO A O 17
ATOM 9296 N N . CYS A 1 31 ? 1.972 6.680 0.044 1.00 0.00 31 CYS A N 17
ATOM 9297 C CA . CYS A 1 31 ? 2.441 5.374 0.469 1.00 0.00 31 CYS A CA 17
ATOM 9298 C C . CYS A 1 31 ? 1.939 4.322 -0.511 1.00 0.00 31 CYS A C 17
ATOM 9299 O O . CYS A 1 31 ? 1.134 4.633 -1.388 1.00 0.00 31 CYS A O 17
ATOM 9306 N N . SER A 1 32 ? 2.405 3.087 -0.388 1.00 0.00 32 SER A N 17
ATOM 9307 C CA . SER A 1 32 ? 1.966 2.041 -1.302 1.00 0.00 32 SER A CA 17
ATOM 9308 C C . SER A 1 32 ? 2.039 0.648 -0.676 1.00 0.00 32 SER A C 17
ATOM 9309 O O . SER A 1 32 ? 3.073 0.245 -0.144 1.00 0.00 32 SER A O 17
ATOM 9317 N N . CYS A 1 33 ? 0.936 -0.087 -0.765 1.00 0.00 33 CYS A N 17
ATOM 9318 C CA . CYS A 1 33 ? 0.856 -1.439 -0.245 1.00 0.00 33 CYS A CA 17
ATOM 9319 C C . CYS A 1 33 ? 1.724 -2.341 -1.095 1.00 0.00 33 CYS A C 17
ATOM 9320 O O . CYS A 1 33 ? 1.594 -2.355 -2.323 1.00 0.00 33 CYS A O 17
ATOM 9327 N N . ARG A 1 34 ? 2.610 -3.069 -0.436 1.00 0.00 34 ARG A N 17
ATOM 9328 C CA . ARG A 1 34 ? 3.530 -3.973 -1.103 1.00 0.00 34 ARG A CA 17
ATOM 9329 C C . ARG A 1 34 ? 3.274 -5.407 -0.654 1.00 0.00 34 ARG A C 17
ATOM 9330 O O . ARG A 1 34 ? 2.841 -5.636 0.477 1.00 0.00 34 ARG A O 17
ATOM 9351 N N . PRO A 1 35 ? 3.534 -6.385 -1.539 1.00 0.00 35 PRO A N 17
ATOM 9352 C CA . PRO A 1 35 ? 3.337 -7.807 -1.236 1.00 0.00 35 PRO A CA 17
ATOM 9353 C C . PRO A 1 35 ? 4.148 -8.245 -0.023 1.00 0.00 35 PRO A C 17
ATOM 9354 O O . PRO A 1 35 ? 5.258 -7.766 0.193 1.00 0.00 35 PRO A O 17
ATOM 9365 N N . LYS A 1 36 ? 3.595 -9.152 0.771 1.00 0.00 36 LYS A N 17
ATOM 9366 C CA . LYS A 1 36 ? 4.284 -9.636 1.960 1.00 0.00 36 LYS A CA 17
ATOM 9367 C C . LYS A 1 36 ? 5.340 -10.671 1.581 1.00 0.00 36 LYS A C 17
ATOM 9368 O O . LYS A 1 36 ? 5.206 -11.864 1.866 1.00 0.00 36 LYS A O 17
ATOM 9387 N N . GLY A 1 37 ? 6.376 -10.195 0.922 1.00 0.00 37 GLY A N 17
ATOM 9388 C CA . GLY A 1 37 ? 7.449 -11.052 0.479 1.00 0.00 37 GLY A CA 17
ATOM 9389 C C . GLY A 1 37 ? 7.927 -10.645 -0.891 1.00 0.00 37 GLY A C 17
ATOM 9390 O O . GLY A 1 37 ? 8.141 -11.488 -1.760 1.00 0.00 37 GLY A O 17
ATOM 9394 N N . TRP A 1 38 ? 8.074 -9.339 -1.079 1.00 0.00 38 TRP A N 17
ATOM 9395 C CA . TRP A 1 38 ? 8.521 -8.796 -2.355 1.00 0.00 38 TRP A CA 17
ATOM 9396 C C . TRP A 1 38 ? 10.020 -9.027 -2.538 1.00 0.00 38 TRP A C 17
ATOM 9397 O O . TRP A 1 38 ? 10.494 -8.958 -3.690 1.00 0.00 38 TRP A O 17
ATOM 9419 N N . LYS A 1 1 ? -12.624 -1.112 0.274 1.00 0.00 1 LYS A N 18
ATOM 9420 C CA . LYS A 1 1 ? -12.056 -2.150 -0.625 1.00 0.00 1 LYS A CA 18
ATOM 9421 C C . LYS A 1 1 ? -10.571 -2.270 -0.351 1.00 0.00 1 LYS A C 18
ATOM 9422 O O . LYS A 1 1 ? -9.897 -1.265 -0.231 1.00 0.00 1 LYS A O 18
ATOM 9443 N N . CYS A 1 2 ? -10.043 -3.471 -0.234 1.00 0.00 2 CYS A N 18
ATOM 9444 C CA . CYS A 1 2 ? -8.631 -3.579 0.063 1.00 0.00 2 CYS A CA 18
ATOM 9445 C C . CYS A 1 2 ? -7.780 -3.316 -1.160 1.00 0.00 2 CYS A C 18
ATOM 9446 O O . CYS A 1 2 ? -8.146 -3.636 -2.292 1.00 0.00 2 CYS A O 18
ATOM 9453 N N . LEU A 1 3 ? -6.658 -2.686 -0.895 1.00 0.00 3 LEU A N 18
ATOM 9454 C CA . LEU A 1 3 ? -5.708 -2.305 -1.919 1.00 0.00 3 LEU A CA 18
ATOM 9455 C C . LEU A 1 3 ? -4.846 -3.492 -2.336 1.00 0.00 3 LEU A C 18
ATOM 9456 O O . LEU A 1 3 ? -4.291 -4.193 -1.491 1.00 0.00 3 LEU A O 18
ATOM 9472 N N . ALA A 1 4 ? -4.749 -3.718 -3.639 1.00 0.00 4 ALA A N 18
ATOM 9473 C CA . ALA A 1 4 ? -3.973 -4.833 -4.170 1.00 0.00 4 ALA A CA 18
ATOM 9474 C C . ALA A 1 4 ? -2.474 -4.534 -4.194 1.00 0.00 4 ALA A C 18
ATOM 9475 O O . ALA A 1 4 ? -1.994 -3.612 -3.526 1.00 0.00 4 ALA A O 18
ATOM 9482 N N . GLU A 1 5 ? -1.742 -5.340 -4.951 1.00 0.00 5 GLU A N 18
ATOM 9483 C CA . GLU A 1 5 ? -0.302 -5.205 -5.066 1.00 0.00 5 GLU A CA 18
ATOM 9484 C C . GLU A 1 5 ? 0.095 -3.912 -5.766 1.00 0.00 5 GLU A C 18
ATOM 9485 O O . GLU A 1 5 ? -0.398 -3.589 -6.847 1.00 0.00 5 GLU A O 18
ATOM 9497 N N . ALA A 1 6 ? 0.986 -3.182 -5.107 1.00 0.00 6 ALA A N 18
ATOM 9498 C CA . ALA A 1 6 ? 1.500 -1.903 -5.592 1.00 0.00 6 ALA A CA 18
ATOM 9499 C C . ALA A 1 6 ? 0.399 -0.855 -5.663 1.00 0.00 6 ALA A C 18
ATOM 9500 O O . ALA A 1 6 ? 0.374 -0.030 -6.575 1.00 0.00 6 ALA A O 18
ATOM 9507 N N . ALA A 1 7 ? -0.506 -0.884 -4.694 1.00 0.00 7 ALA A N 18
ATOM 9508 C CA . ALA A 1 7 ? -1.606 0.080 -4.666 1.00 0.00 7 ALA A CA 18
ATOM 9509 C C . ALA A 1 7 ? -1.302 1.224 -3.709 1.00 0.00 7 ALA A C 18
ATOM 9510 O O . ALA A 1 7 ? -0.949 0.992 -2.562 1.00 0.00 7 ALA A O 18
ATOM 9517 N N . ASP A 1 8 ? -1.431 2.451 -4.184 1.00 0.00 8 ASP A N 18
ATOM 9518 C CA . ASP A 1 8 ? -1.155 3.628 -3.361 1.00 0.00 8 ASP A CA 18
ATOM 9519 C C . ASP A 1 8 ? -2.178 3.790 -2.236 1.00 0.00 8 ASP A C 18
ATOM 9520 O O . ASP A 1 8 ? -3.317 3.334 -2.337 1.00 0.00 8 ASP A O 18
ATOM 9529 N N . CYS A 1 9 ? -1.752 4.444 -1.160 1.00 0.00 9 CYS A N 18
ATOM 9530 C CA . CYS A 1 9 ? -2.609 4.685 -0.010 1.00 0.00 9 CYS A CA 18
ATOM 9531 C C . CYS A 1 9 ? -2.171 5.961 0.696 1.00 0.00 9 CYS A C 18
ATOM 9532 O O . CYS A 1 9 ? -1.329 6.708 0.191 1.00 0.00 9 CYS A O 18
ATOM 9539 N N . SER A 1 10 ? -2.723 6.192 1.873 1.00 0.00 10 SER A N 18
ATOM 9540 C CA . SER A 1 10 ? -2.382 7.362 2.660 1.00 0.00 10 SER A CA 18
ATOM 9541 C C . SER A 1 10 ? -2.756 7.137 4.120 1.00 0.00 10 SER A C 18
ATOM 9542 O O . SER A 1 10 ? -3.864 6.700 4.426 1.00 0.00 10 SER A O 18
ATOM 9550 N N . PRO A 1 11 ? -1.825 7.421 5.040 1.00 0.00 11 PRO A N 18
ATOM 9551 C CA . PRO A 1 11 ? -2.037 7.249 6.485 1.00 0.00 11 PRO A CA 18
ATOM 9552 C C . PRO A 1 11 ? -3.123 8.169 7.023 1.00 0.00 11 PRO A C 18
ATOM 9553 O O . PRO A 1 11 ? -3.778 7.861 8.015 1.00 0.00 11 PRO A O 18
ATOM 9564 N N . TRP A 1 12 ? -3.303 9.303 6.360 1.00 0.00 12 TRP A N 18
ATOM 9565 C CA . TRP A 1 12 ? -4.307 10.271 6.767 1.00 0.00 12 TRP A CA 18
ATOM 9566 C C . TRP A 1 12 ? -5.689 9.835 6.300 1.00 0.00 12 TRP A C 18
ATOM 9567 O O . TRP A 1 12 ? -6.702 10.226 6.884 1.00 0.00 12 TRP A O 18
ATOM 9588 N N . SER A 1 13 ? -5.724 9.016 5.251 1.00 0.00 13 SER A N 18
ATOM 9589 C CA . SER A 1 13 ? -6.984 8.521 4.708 1.00 0.00 13 SER A CA 18
ATOM 9590 C C . SER A 1 13 ? -6.726 7.549 3.563 1.00 0.00 13 SER A C 18
ATOM 9591 O O . SER A 1 13 ? -6.024 7.876 2.605 1.00 0.00 13 SER A O 18
ATOM 9599 N N . GLY A 1 14 ? -7.288 6.354 3.666 1.00 0.00 14 GLY A N 18
ATOM 9600 C CA . GLY A 1 14 ? -7.102 5.357 2.635 1.00 0.00 14 GLY A CA 18
ATOM 9601 C C . GLY A 1 14 ? -7.580 3.993 3.078 1.00 0.00 14 GLY A C 18
ATOM 9602 O O . GLY A 1 14 ? -7.542 3.678 4.269 1.00 0.00 14 GLY A O 18
ATOM 9606 N N . ASP A 1 15 ? -8.031 3.185 2.125 1.00 0.00 15 ASP A N 18
ATOM 9607 C CA . ASP A 1 15 ? -8.511 1.840 2.426 1.00 0.00 15 ASP A CA 18
ATOM 9608 C C . ASP A 1 15 ? -7.358 0.959 2.880 1.00 0.00 15 ASP A C 18
ATOM 9609 O O . ASP A 1 15 ? -6.190 1.269 2.636 1.00 0.00 15 ASP A O 18
ATOM 9618 N N . SER A 1 16 ? -7.685 -0.142 3.526 1.00 0.00 16 SER A N 18
ATOM 9619 C CA . SER A 1 16 ? -6.673 -1.069 3.999 1.00 0.00 16 SER A CA 18
ATOM 9620 C C . SER A 1 16 ? -6.189 -1.956 2.857 1.00 0.00 16 SER A C 18
ATOM 9621 O O . SER A 1 16 ? -6.958 -2.312 1.971 1.00 0.00 16 SER A O 18
ATOM 9629 N N . CYS A 1 17 ? -4.919 -2.306 2.885 1.00 0.00 17 CYS A N 18
ATOM 9630 C CA . CYS A 1 17 ? -4.333 -3.155 1.855 1.00 0.00 17 CYS A CA 18
ATOM 9631 C C . CYS A 1 17 ? -4.807 -4.595 2.027 1.00 0.00 17 CYS A C 18
ATOM 9632 O O . CYS A 1 17 ? -5.001 -5.052 3.156 1.00 0.00 17 CYS A O 18
ATOM 9639 N N . CYS A 1 18 ? -4.963 -5.317 0.922 1.00 0.00 18 CYS A N 18
ATOM 9640 C CA . CYS A 1 18 ? -5.368 -6.715 0.986 1.00 0.00 18 CYS A CA 18
ATOM 9641 C C . CYS A 1 18 ? -4.287 -7.479 1.715 1.00 0.00 18 CYS A C 18
ATOM 9642 O O . CYS A 1 18 ? -3.109 -7.202 1.540 1.00 0.00 18 CYS A O 18
ATOM 9649 N N . LYS A 1 19 ? -4.679 -8.414 2.548 1.00 0.00 19 LYS A N 18
ATOM 9650 C CA . LYS A 1 19 ? -3.714 -9.174 3.311 1.00 0.00 19 LYS A CA 18
ATOM 9651 C C . LYS A 1 19 ? -3.064 -10.247 2.446 1.00 0.00 19 LYS A C 18
ATOM 9652 O O . LYS A 1 19 ? -3.719 -10.848 1.596 1.00 0.00 19 LYS A O 18
ATOM 9671 N N . PRO A 1 20 ? -1.754 -10.482 2.632 1.00 0.00 20 PRO A N 18
ATOM 9672 C CA . PRO A 1 20 ? -0.933 -9.799 3.622 1.00 0.00 20 PRO A CA 18
ATOM 9673 C C . PRO A 1 20 ? -0.055 -8.677 3.042 1.00 0.00 20 PRO A C 18
ATOM 9674 O O . PRO A 1 20 ? 1.127 -8.577 3.375 1.00 0.00 20 PRO A O 18
ATOM 9685 N N . TYR A 1 21 ? -0.625 -7.831 2.189 1.00 0.00 21 TYR A N 18
ATOM 9686 C CA . TYR A 1 21 ? 0.129 -6.723 1.598 1.00 0.00 21 TYR A CA 18
ATOM 9687 C C . TYR A 1 21 ? 0.230 -5.582 2.595 1.00 0.00 21 TYR A C 18
ATOM 9688 O O . TYR A 1 21 ? -0.668 -5.381 3.414 1.00 0.00 21 TYR A O 18
ATOM 9706 N N . LEU A 1 22 ? 1.321 -4.841 2.534 1.00 0.00 22 LEU A N 18
ATOM 9707 C CA . LEU A 1 22 ? 1.523 -3.730 3.452 1.00 0.00 22 LEU A CA 18
ATOM 9708 C C . LEU A 1 22 ? 1.868 -2.451 2.699 1.00 0.00 22 LEU A C 18
ATOM 9709 O O . LEU A 1 22 ? 2.697 -2.465 1.785 1.00 0.00 22 LEU A O 18
ATOM 9725 N N . CYS A 1 23 ? 1.232 -1.345 3.082 1.00 0.00 23 CYS A N 18
ATOM 9726 C CA . CYS A 1 23 ? 1.487 -0.065 2.437 1.00 0.00 23 CYS A CA 18
ATOM 9727 C C . CYS A 1 23 ? 2.822 0.491 2.899 1.00 0.00 23 CYS A C 18
ATOM 9728 O O . CYS A 1 23 ? 3.028 0.768 4.079 1.00 0.00 23 CYS A O 18
ATOM 9735 N N . SER A 1 24 ? 3.731 0.621 1.953 1.00 0.00 24 SER A N 18
ATOM 9736 C CA . SER A 1 24 ? 5.064 1.116 2.236 1.00 0.00 24 SER A CA 18
ATOM 9737 C C . SER A 1 24 ? 5.107 2.641 2.227 1.00 0.00 24 SER A C 18
ATOM 9738 O O . SER A 1 24 ? 4.758 3.280 1.233 1.00 0.00 24 SER A O 18
ATOM 9746 N N . CYS A 1 25 ? 5.551 3.207 3.338 1.00 0.00 25 CYS A N 18
ATOM 9747 C CA . CYS A 1 25 ? 5.673 4.648 3.486 1.00 0.00 25 CYS A CA 18
ATOM 9748 C C . CYS A 1 25 ? 7.146 5.014 3.586 1.00 0.00 25 CYS A C 18
ATOM 9749 O O . CYS A 1 25 ? 7.614 5.473 4.626 1.00 0.00 25 CYS A O 18
ATOM 9756 N N . ILE A 1 26 ? 7.877 4.768 2.504 1.00 0.00 26 ILE A N 18
ATOM 9757 C CA . ILE A 1 26 ? 9.319 5.030 2.447 1.00 0.00 26 ILE A CA 18
ATOM 9758 C C . ILE A 1 26 ? 9.659 6.524 2.414 1.00 0.00 26 ILE A C 18
ATOM 9759 O O . ILE A 1 26 ? 10.487 6.957 1.619 1.00 0.00 26 ILE A O 18
ATOM 9775 N N . PHE A 1 27 ? 9.031 7.290 3.303 1.00 0.00 27 PHE A N 18
ATOM 9776 C CA . PHE A 1 27 ? 9.260 8.731 3.420 1.00 0.00 27 PHE A CA 18
ATOM 9777 C C . PHE A 1 27 ? 8.889 9.486 2.143 1.00 0.00 27 PHE A C 18
ATOM 9778 O O . PHE A 1 27 ? 9.335 10.611 1.926 1.00 0.00 27 PHE A O 18
ATOM 9795 N N . PHE A 1 28 ? 8.050 8.877 1.319 1.00 0.00 28 PHE A N 18
ATOM 9796 C CA . PHE A 1 28 ? 7.601 9.505 0.085 1.00 0.00 28 PHE A CA 18
ATOM 9797 C C . PHE A 1 28 ? 6.100 9.357 -0.052 1.00 0.00 28 PHE A C 18
ATOM 9798 O O . PHE A 1 28 ? 5.549 8.272 0.137 1.00 0.00 28 PHE A O 18
ATOM 9815 N N . TYR A 1 29 ? 5.451 10.454 -0.378 1.00 0.00 29 TYR A N 18
ATOM 9816 C CA . TYR A 1 29 ? 4.010 10.472 -0.557 1.00 0.00 29 TYR A CA 18
ATOM 9817 C C . TYR A 1 29 ? 3.665 10.210 -2.021 1.00 0.00 29 TYR A C 18
ATOM 9818 O O . TYR A 1 29 ? 4.263 10.808 -2.914 1.00 0.00 29 TYR A O 18
ATOM 9836 N N . PRO A 1 30 ? 2.698 9.322 -2.293 1.00 0.00 30 PRO A N 18
ATOM 9837 C CA . PRO A 1 30 ? 1.962 8.588 -1.278 1.00 0.00 30 PRO A CA 18
ATOM 9838 C C . PRO A 1 30 ? 2.571 7.218 -0.984 1.00 0.00 30 PRO A C 18
ATOM 9839 O O . PRO A 1 30 ? 3.495 6.773 -1.667 1.00 0.00 30 PRO A O 18
ATOM 9850 N N . CYS A 1 31 ? 2.025 6.544 0.014 1.00 0.00 31 CYS A N 18
ATOM 9851 C CA . CYS A 1 31 ? 2.489 5.216 0.376 1.00 0.00 31 CYS A CA 18
ATOM 9852 C C . CYS A 1 31 ? 1.894 4.210 -0.601 1.00 0.00 31 CYS A C 18
ATOM 9853 O O . CYS A 1 31 ? 0.952 4.539 -1.317 1.00 0.00 31 CYS A O 18
ATOM 9860 N N . SER A 1 32 ? 2.429 2.998 -0.653 1.00 0.00 32 SER A N 18
ATOM 9861 C CA . SER A 1 32 ? 1.897 2.006 -1.581 1.00 0.00 32 SER A CA 18
ATOM 9862 C C . SER A 1 32 ? 2.000 0.578 -1.041 1.00 0.00 32 SER A C 18
ATOM 9863 O O . SER A 1 32 ? 3.085 0.109 -0.687 1.00 0.00 32 SER A O 18
ATOM 9871 N N . CYS A 1 33 ? 0.860 -0.108 -0.993 1.00 0.00 33 CYS A N 18
ATOM 9872 C CA . CYS A 1 33 ? 0.790 -1.483 -0.525 1.00 0.00 33 CYS A CA 18
ATOM 9873 C C . CYS A 1 33 ? 1.547 -2.382 -1.466 1.00 0.00 33 CYS A C 18
ATOM 9874 O O . CYS A 1 33 ? 1.268 -2.408 -2.665 1.00 0.00 33 CYS A O 18
ATOM 9881 N N . ARG A 1 34 ? 2.490 -3.116 -0.910 1.00 0.00 34 ARG A N 18
ATOM 9882 C CA . ARG A 1 34 ? 3.297 -4.043 -1.670 1.00 0.00 34 ARG A CA 18
ATOM 9883 C C . ARG A 1 34 ? 2.931 -5.457 -1.265 1.00 0.00 34 ARG A C 18
ATOM 9884 O O . ARG A 1 34 ? 2.553 -5.695 -0.112 1.00 0.00 34 ARG A O 18
ATOM 9905 N N . PRO A 1 35 ? 3.047 -6.408 -2.198 1.00 0.00 35 PRO A N 18
ATOM 9906 C CA . PRO A 1 35 ? 2.740 -7.809 -1.933 1.00 0.00 35 PRO A CA 18
ATOM 9907 C C . PRO A 1 35 ? 3.703 -8.377 -0.904 1.00 0.00 35 PRO A C 18
ATOM 9908 O O . PRO A 1 35 ? 4.843 -7.922 -0.804 1.00 0.00 35 PRO A O 18
ATOM 9919 N N . LYS A 1 36 ? 3.257 -9.347 -0.128 1.00 0.00 36 LYS A N 18
ATOM 9920 C CA . LYS A 1 36 ? 4.121 -9.914 0.878 1.00 0.00 36 LYS A CA 18
ATOM 9921 C C . LYS A 1 36 ? 5.095 -10.893 0.244 1.00 0.00 36 LYS A C 18
ATOM 9922 O O . LYS A 1 36 ? 4.788 -11.564 -0.739 1.00 0.00 36 LYS A O 18
ATOM 9941 N N . GLY A 1 37 ? 6.280 -10.910 0.805 1.00 0.00 37 GLY A N 18
ATOM 9942 C CA . GLY A 1 37 ? 7.364 -11.730 0.322 1.00 0.00 37 GLY A CA 18
ATOM 9943 C C . GLY A 1 37 ? 8.638 -10.945 0.465 1.00 0.00 37 GLY A C 18
ATOM 9944 O O . GLY A 1 37 ? 9.696 -11.486 0.780 1.00 0.00 37 GLY A O 18
ATOM 9948 N N . TRP A 1 38 ? 8.491 -9.640 0.287 1.00 0.00 38 TRP A N 18
ATOM 9949 C CA . TRP A 1 38 ? 9.582 -8.702 0.443 1.00 0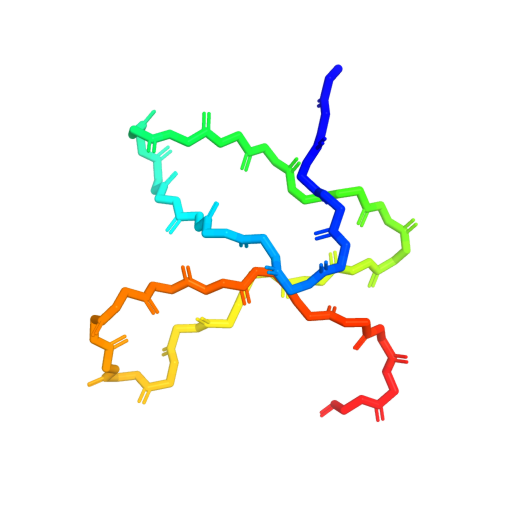.00 38 TRP A CA 18
ATOM 9950 C C . TRP A 1 38 ? 9.686 -8.332 1.920 1.00 0.00 38 TRP A C 18
ATOM 9951 O O . TRP A 1 38 ? 8.712 -8.618 2.666 1.00 0.00 38 TRP A O 18
ATOM 9973 N N . LYS A 1 1 ? -13.581 -4.379 0.766 1.00 0.00 1 LYS A N 19
ATOM 9974 C CA . LYS A 1 1 ? -12.712 -3.761 -0.258 1.00 0.00 1 LYS A CA 19
ATOM 9975 C C . LYS A 1 1 ? -11.325 -3.551 0.322 1.00 0.00 1 LYS A C 19
ATOM 9976 O O . LYS A 1 1 ? -11.191 -3.345 1.524 1.00 0.00 1 LYS A O 19
ATOM 9997 N N . CYS A 1 2 ? -10.308 -3.624 -0.522 1.00 0.00 2 CYS A N 19
ATOM 9998 C CA . CYS A 1 2 ? -8.938 -3.446 -0.077 1.00 0.00 2 CYS A CA 19
ATOM 9999 C C . CYS A 1 2 ? -8.033 -3.110 -1.256 1.00 0.00 2 CYS A C 19
ATOM 10000 O O . CYS A 1 2 ? -8.429 -3.239 -2.418 1.00 0.00 2 CYS A O 19
ATOM 10007 N N . LEU A 1 3 ? -6.839 -2.646 -0.938 1.00 0.00 3 LEU A N 19
ATOM 10008 C CA . LEU A 1 3 ? -5.857 -2.248 -1.931 1.00 0.00 3 LEU A CA 19
ATOM 10009 C C . LEU A 1 3 ? -5.021 -3.435 -2.405 1.00 0.00 3 LEU A C 19
ATOM 10010 O O . LEU A 1 3 ? -4.539 -4.226 -1.596 1.00 0.00 3 LEU A O 19
ATOM 10026 N N . ALA A 1 4 ? -4.856 -3.546 -3.715 1.00 0.00 4 ALA A N 19
ATOM 10027 C CA . ALA A 1 4 ? -4.084 -4.633 -4.311 1.00 0.00 4 ALA A CA 19
ATOM 10028 C C . ALA A 1 4 ? -2.579 -4.373 -4.228 1.00 0.00 4 ALA A C 19
ATOM 10029 O O . ALA A 1 4 ? -2.117 -3.550 -3.430 1.00 0.00 4 ALA A O 19
ATOM 10036 N N . GLU A 1 5 ? -1.820 -5.079 -5.055 1.00 0.00 5 GLU A N 19
ATOM 10037 C CA . GLU A 1 5 ? -0.372 -4.937 -5.086 1.00 0.00 5 GLU A CA 19
ATOM 10038 C C . GLU A 1 5 ? 0.044 -3.634 -5.754 1.00 0.00 5 GLU A C 19
ATOM 10039 O O . GLU A 1 5 ? -0.424 -3.296 -6.841 1.00 0.00 5 GLU A O 19
ATOM 10051 N N . ALA A 1 6 ? 0.918 -2.911 -5.064 1.00 0.00 6 ALA A N 19
ATOM 10052 C CA . ALA A 1 6 ? 1.434 -1.622 -5.519 1.00 0.00 6 ALA A CA 19
ATOM 10053 C C . ALA A 1 6 ? 0.317 -0.594 -5.602 1.00 0.00 6 ALA A C 19
ATOM 10054 O O . ALA A 1 6 ? 0.270 0.223 -6.520 1.00 0.00 6 ALA A O 19
ATOM 10061 N N . ALA A 1 7 ? -0.586 -0.643 -4.633 1.00 0.00 7 ALA A N 19
ATOM 10062 C CA . ALA A 1 7 ? -1.711 0.289 -4.605 1.00 0.00 7 ALA A CA 19
ATOM 10063 C C . ALA A 1 7 ? -1.462 1.413 -3.610 1.00 0.00 7 ALA A C 19
ATOM 10064 O O . ALA A 1 7 ? -0.980 1.166 -2.514 1.00 0.00 7 ALA A O 19
ATOM 10071 N N . ASP A 1 8 ? -1.789 2.641 -3.994 1.00 0.00 8 ASP A N 19
ATOM 10072 C CA . ASP A 1 8 ? -1.595 3.796 -3.118 1.00 0.00 8 ASP A CA 19
ATOM 10073 C C . ASP A 1 8 ? -2.419 3.656 -1.839 1.00 0.00 8 ASP A C 19
ATOM 10074 O O . ASP A 1 8 ? -3.529 3.130 -1.858 1.00 0.00 8 ASP A O 19
ATOM 10083 N N . CYS A 1 9 ? -1.853 4.106 -0.727 1.00 0.00 9 CYS A N 19
ATOM 10084 C CA . CYS A 1 9 ? -2.521 4.013 0.564 1.00 0.00 9 CYS A CA 19
ATOM 10085 C C . CYS A 1 9 ? -2.217 5.220 1.437 1.00 0.00 9 CYS A C 19
ATOM 10086 O O . CYS A 1 9 ? -1.268 5.972 1.190 1.00 0.00 9 CYS A O 19
ATOM 10093 N N . SER A 1 10 ? -3.034 5.390 2.462 1.00 0.00 10 SER A N 19
ATOM 10094 C CA . SER A 1 10 ? -2.894 6.487 3.402 1.00 0.00 10 SER A CA 19
ATOM 10095 C C . SER A 1 10 ? -3.469 6.060 4.746 1.00 0.00 10 SER A C 19
ATOM 10096 O O . SER A 1 10 ? -4.461 5.334 4.796 1.00 0.00 10 SER A O 19
ATOM 10104 N N . PRO A 1 11 ? -2.827 6.484 5.845 1.00 0.00 11 PRO A N 19
ATOM 10105 C CA . PRO A 1 11 ? -3.234 6.143 7.216 1.00 0.00 11 PRO A CA 19
ATOM 10106 C C . PRO A 1 11 ? -4.711 6.416 7.499 1.00 0.00 11 PRO A C 19
ATOM 10107 O O . PRO A 1 11 ? -5.355 5.665 8.228 1.00 0.00 11 PRO A O 19
ATOM 10118 N N . TRP A 1 12 ? -5.244 7.488 6.927 1.00 0.00 12 TRP A N 19
ATOM 10119 C CA . TRP A 1 12 ? -6.645 7.830 7.135 1.00 0.00 12 TRP A CA 19
ATOM 10120 C C . TRP A 1 12 ? -7.378 7.937 5.804 1.00 0.00 12 TRP A C 19
ATOM 10121 O O . TRP A 1 12 ? -8.448 7.359 5.621 1.00 0.00 12 TRP A O 19
ATOM 10142 N N . SER A 1 13 ? -6.802 8.684 4.878 1.00 0.00 13 SER A N 19
ATOM 10143 C CA . SER A 1 13 ? -7.402 8.875 3.566 1.00 0.00 13 SER A CA 19
ATOM 10144 C C . SER A 1 13 ? -6.988 7.762 2.604 1.00 0.00 13 SER A C 19
ATOM 10145 O O . SER A 1 13 ? -6.489 8.027 1.512 1.00 0.00 13 SER A O 19
ATOM 10153 N N . GLY A 1 14 ? -7.183 6.516 3.017 1.00 0.00 14 GLY A N 19
ATOM 10154 C CA . GLY A 1 14 ? -6.808 5.400 2.178 1.00 0.00 14 GLY A CA 19
ATOM 10155 C C . GLY A 1 14 ? -7.465 4.106 2.607 1.00 0.00 14 GLY A C 19
ATOM 10156 O O . GLY A 1 14 ? -7.750 3.908 3.786 1.00 0.00 14 GLY A O 19
ATOM 10160 N N . ASP A 1 15 ? -7.703 3.232 1.639 1.00 0.00 15 ASP A N 19
ATOM 10161 C CA . ASP A 1 15 ? -8.326 1.935 1.896 1.00 0.00 15 ASP A CA 19
ATOM 10162 C C . ASP A 1 15 ? -7.328 1.008 2.580 1.00 0.00 15 ASP A C 19
ATOM 10163 O O . ASP A 1 15 ? -6.124 1.271 2.581 1.00 0.00 15 ASP A O 19
ATOM 10172 N N . SER A 1 16 ? -7.815 -0.082 3.137 1.00 0.00 16 SER A N 19
ATOM 10173 C CA . SER A 1 16 ? -6.946 -1.044 3.784 1.00 0.00 16 SER A CA 19
ATOM 10174 C C . SER A 1 16 ? -6.314 -1.937 2.729 1.00 0.00 16 SER A C 19
ATOM 10175 O O . SER A 1 16 ? -6.954 -2.285 1.746 1.00 0.00 16 SER A O 19
ATOM 10183 N N . CYS A 1 17 ? -5.064 -2.296 2.923 1.00 0.00 17 CYS A N 19
ATOM 10184 C CA . CYS A 1 17 ? -4.365 -3.147 1.968 1.00 0.00 17 CYS A CA 19
ATOM 10185 C C . CYS A 1 17 ? -4.889 -4.578 2.055 1.00 0.00 17 CYS A C 19
ATOM 10186 O O . CYS A 1 17 ? -5.123 -5.088 3.152 1.00 0.00 17 CYS A O 19
ATOM 10193 N N . CYS A 1 18 ? -5.042 -5.230 0.909 1.00 0.00 18 CYS A N 19
ATOM 10194 C CA . CYS A 1 18 ? -5.496 -6.613 0.876 1.00 0.00 18 CYS A CA 19
ATOM 10195 C C . CYS A 1 18 ? -4.471 -7.477 1.575 1.00 0.00 18 CYS A C 19
ATOM 10196 O O . CYS A 1 18 ? -3.282 -7.196 1.526 1.00 0.00 18 CYS A O 19
ATOM 10203 N N . LYS A 1 19 ? -4.926 -8.511 2.241 1.00 0.00 19 LYS A N 19
ATOM 10204 C CA . LYS A 1 19 ? -4.022 -9.383 2.958 1.00 0.00 19 LYS A CA 19
ATOM 10205 C C . LYS A 1 19 ? -3.329 -10.346 1.998 1.00 0.00 19 LYS A C 19
ATOM 10206 O O . LYS A 1 19 ? -3.949 -10.855 1.057 1.00 0.00 19 LYS A O 19
ATOM 10225 N N . PRO A 1 20 ? -2.030 -10.593 2.211 1.00 0.00 20 PRO A N 19
ATOM 10226 C CA . PRO A 1 20 ? -1.265 -10.017 3.305 1.00 0.00 20 PRO A CA 19
ATOM 10227 C C . PRO A 1 20 ? -0.330 -8.873 2.871 1.00 0.00 20 PRO A C 19
ATOM 10228 O O . PRO A 1 20 ? 0.780 -8.747 3.398 1.00 0.00 20 PRO A O 19
ATOM 10239 N N . TYR A 1 21 ? -0.777 -8.049 1.925 1.00 0.00 21 TYR A N 19
ATOM 10240 C CA . TYR A 1 21 ? 0.022 -6.924 1.432 1.00 0.00 21 TYR A CA 19
ATOM 10241 C C . TYR A 1 21 ? 0.206 -5.881 2.530 1.00 0.00 21 TYR A C 19
ATOM 10242 O O . TYR A 1 21 ? -0.574 -5.822 3.482 1.00 0.00 21 TYR A O 19
ATOM 10260 N N . LEU A 1 22 ? 1.255 -5.081 2.414 1.00 0.00 22 LEU A N 19
ATOM 10261 C CA . LEU A 1 22 ? 1.549 -4.070 3.419 1.00 0.00 22 LEU A CA 19
ATOM 10262 C C . LEU A 1 22 ? 1.808 -2.703 2.789 1.00 0.00 22 LEU A C 19
ATOM 10263 O O . LEU A 1 22 ? 2.542 -2.591 1.807 1.00 0.00 22 LEU A O 19
ATOM 10279 N N . CYS A 1 23 ? 1.207 -1.672 3.377 1.00 0.00 23 CYS A N 19
ATOM 10280 C CA . CYS A 1 23 ? 1.369 -0.300 2.907 1.00 0.00 23 CYS A CA 19
ATOM 10281 C C . CYS A 1 23 ? 2.787 0.180 3.202 1.00 0.00 23 CYS A C 19
ATOM 10282 O O . CYS A 1 23 ? 3.220 0.187 4.355 1.00 0.00 23 CYS A O 19
ATOM 10289 N N . SER A 1 24 ? 3.519 0.554 2.162 1.00 0.00 24 SER A N 19
ATOM 10290 C CA . SER A 1 24 ? 4.890 1.003 2.337 1.00 0.00 24 SER A CA 19
ATOM 10291 C C . SER A 1 24 ? 4.996 2.527 2.283 1.00 0.00 24 SER A C 19
ATOM 10292 O O . SER A 1 24 ? 4.650 3.153 1.282 1.00 0.00 24 SER A O 19
ATOM 10300 N N . CYS A 1 25 ? 5.500 3.105 3.362 1.00 0.00 25 CYS A N 19
ATOM 10301 C CA . CYS A 1 25 ? 5.691 4.546 3.459 1.00 0.00 25 CYS A CA 19
ATOM 10302 C C . CYS A 1 25 ? 7.184 4.848 3.488 1.00 0.00 25 CYS A C 19
ATOM 10303 O O . CYS A 1 25 ? 7.708 5.353 4.480 1.00 0.00 25 CYS A O 19
ATOM 10310 N N . ILE A 1 26 ? 7.869 4.495 2.405 1.00 0.00 26 ILE A N 19
ATOM 10311 C CA . ILE A 1 26 ? 9.316 4.685 2.297 1.00 0.00 26 ILE A CA 19
ATOM 10312 C C . ILE A 1 26 ? 9.700 6.158 2.074 1.00 0.00 26 ILE A C 19
ATOM 10313 O O . ILE A 1 26 ? 10.417 6.515 1.144 1.00 0.00 26 ILE A O 19
ATOM 10329 N N . PHE A 1 27 ? 9.215 6.989 2.975 1.00 0.00 27 PHE A N 19
ATOM 10330 C CA . PHE A 1 27 ? 9.472 8.434 2.977 1.00 0.00 27 PHE A CA 19
ATOM 10331 C C . PHE A 1 27 ? 9.073 9.112 1.663 1.00 0.00 27 PHE A C 19
ATOM 10332 O O . PHE A 1 27 ? 9.570 10.190 1.340 1.00 0.00 27 PHE A O 19
ATOM 10349 N N . PHE A 1 28 ? 8.160 8.499 0.924 1.00 0.00 28 PHE A N 19
ATOM 10350 C CA . PHE A 1 28 ? 7.692 9.070 -0.332 1.00 0.00 28 PHE A CA 19
ATOM 10351 C C . PHE A 1 28 ? 6.178 9.118 -0.352 1.00 0.00 28 PHE A C 19
ATOM 10352 O O . PHE A 1 28 ? 5.509 8.147 -0.006 1.00 0.00 28 PHE A O 19
ATOM 10369 N N . TYR A 1 29 ? 5.658 10.255 -0.759 1.00 0.00 29 TYR A N 19
ATOM 10370 C CA . TYR A 1 29 ? 4.222 10.459 -0.848 1.00 0.00 29 TYR A CA 19
ATOM 10371 C C . TYR A 1 29 ? 3.723 10.104 -2.249 1.00 0.00 29 TYR A C 19
ATOM 10372 O O . TYR A 1 29 ? 4.254 10.604 -3.240 1.00 0.00 29 TYR A O 19
ATOM 10390 N N . PRO A 1 30 ? 2.693 9.254 -2.357 1.00 0.00 30 PRO A N 19
ATOM 10391 C CA . PRO A 1 30 ? 2.029 8.636 -1.224 1.00 0.00 30 PRO A CA 19
ATOM 10392 C C . PRO A 1 30 ? 2.576 7.244 -0.924 1.00 0.00 30 PRO A C 19
ATOM 10393 O O . PRO A 1 30 ? 3.454 6.740 -1.627 1.00 0.00 30 PRO A O 19
ATOM 10404 N N . CYS A 1 31 ? 2.029 6.614 0.101 1.00 0.00 31 CYS A N 19
ATOM 10405 C CA . CYS A 1 31 ? 2.436 5.272 0.470 1.00 0.00 31 CYS A CA 19
ATOM 10406 C C . CYS A 1 31 ? 1.768 4.283 -0.473 1.00 0.00 31 CYS A C 19
ATOM 10407 O O . CYS A 1 31 ? 0.799 4.634 -1.146 1.00 0.00 31 CYS A O 19
ATOM 10414 N N . SER A 1 32 ? 2.275 3.064 -0.546 1.00 0.00 32 SER A N 19
ATOM 10415 C CA . SER A 1 32 ? 1.691 2.075 -1.440 1.00 0.00 32 SER A CA 19
ATOM 10416 C C . SER A 1 32 ? 1.808 0.655 -0.888 1.00 0.00 32 SER A C 19
ATOM 10417 O O . SER A 1 32 ? 2.892 0.215 -0.498 1.00 0.00 32 SER A O 19
ATOM 10425 N N . CYS A 1 33 ? 0.689 -0.065 -0.876 1.00 0.00 33 CYS A N 19
ATOM 10426 C CA . CYS A 1 33 ? 0.664 -1.439 -0.409 1.00 0.00 33 CYS A CA 19
ATOM 10427 C C . CYS A 1 33 ? 1.421 -2.295 -1.399 1.00 0.00 33 CYS A C 19
ATOM 10428 O O . CYS A 1 33 ? 1.142 -2.242 -2.597 1.00 0.00 33 CYS A O 19
ATOM 10435 N N . ARG A 1 34 ? 2.375 -3.062 -0.900 1.00 0.00 34 ARG A N 19
ATOM 10436 C CA . ARG A 1 34 ? 3.185 -3.924 -1.741 1.00 0.00 34 ARG A CA 19
ATOM 10437 C C . ARG A 1 34 ? 2.958 -5.381 -1.365 1.00 0.00 34 ARG A C 19
ATOM 10438 O O . ARG A 1 34 ? 2.492 -5.671 -0.260 1.00 0.00 34 ARG A O 19
ATOM 10459 N N . PRO A 1 35 ? 3.290 -6.316 -2.270 1.00 0.00 35 PRO A N 19
ATOM 10460 C CA . PRO A 1 35 ? 3.123 -7.746 -2.013 1.00 0.00 35 PRO A CA 19
ATOM 10461 C C . PRO A 1 35 ? 3.991 -8.205 -0.851 1.00 0.00 35 PRO A C 19
ATOM 10462 O O . PRO A 1 35 ? 5.044 -7.625 -0.589 1.00 0.00 35 PRO A O 19
ATOM 10473 N N . LYS A 1 36 ? 3.539 -9.226 -0.143 1.00 0.00 36 LYS A N 19
ATOM 10474 C CA . LYS A 1 36 ? 4.274 -9.731 0.998 1.00 0.00 36 LYS A CA 19
ATOM 10475 C C . LYS A 1 36 ? 5.422 -10.620 0.541 1.00 0.00 36 LYS A C 19
ATOM 10476 O O . LYS A 1 36 ? 5.233 -11.536 -0.256 1.00 0.00 36 LYS A O 19
ATOM 10495 N N . GLY A 1 37 ? 6.604 -10.315 1.039 1.00 0.00 37 GLY A N 19
ATOM 10496 C CA . GLY A 1 37 ? 7.797 -11.054 0.676 1.00 0.00 37 GLY A CA 19
ATOM 10497 C C . GLY A 1 37 ? 8.977 -10.122 0.528 1.00 0.00 37 GLY A C 19
ATOM 10498 O O . GLY A 1 37 ? 9.678 -10.143 -0.481 1.00 0.00 37 GLY A O 19
ATOM 10502 N N . TRP A 1 38 ? 9.169 -9.290 1.544 1.00 0.00 38 TRP A N 19
ATOM 10503 C CA . TRP A 1 38 ? 10.252 -8.317 1.562 1.00 0.00 38 TRP A CA 19
ATOM 10504 C C . TRP A 1 38 ? 11.511 -8.959 2.126 1.00 0.00 38 TRP A C 19
ATOM 10505 O O . TRP A 1 38 ? 11.373 -9.912 2.926 1.00 0.00 38 TRP A O 19
ATOM 10527 N N . LYS A 1 1 ? -13.277 -1.477 1.410 1.00 0.00 1 LYS A N 20
ATOM 10528 C CA . LYS A 1 1 ? -12.640 -2.509 0.555 1.00 0.00 1 LYS A CA 20
ATOM 10529 C C . LYS A 1 1 ? -11.165 -2.610 0.892 1.00 0.00 1 LYS A C 20
ATOM 10530 O O . LYS A 1 1 ? -10.734 -2.123 1.934 1.00 0.00 1 LYS A O 20
ATOM 10551 N N . CYS A 1 2 ? -10.395 -3.225 0.018 1.00 0.00 2 CYS A N 20
ATOM 10552 C CA . CYS A 1 2 ? -8.971 -3.348 0.251 1.00 0.00 2 CYS A CA 20
ATOM 10553 C C . CYS A 1 2 ? -8.182 -2.996 -0.996 1.00 0.00 2 CYS A C 20
ATOM 10554 O O . CYS A 1 2 ? -8.683 -3.092 -2.119 1.00 0.00 2 CYS A O 20
ATOM 10561 N N . LEU A 1 3 ? -6.963 -2.549 -0.772 1.00 0.00 3 LEU A N 20
ATOM 10562 C CA . LEU A 1 3 ? -6.066 -2.131 -1.840 1.00 0.00 3 LEU A CA 20
ATOM 10563 C C . LEU A 1 3 ? -5.242 -3.300 -2.372 1.00 0.00 3 LEU A C 20
ATOM 10564 O O . LEU A 1 3 ? -4.792 -4.147 -1.609 1.00 0.00 3 LEU A O 20
ATOM 10580 N N . ALA A 1 4 ? -5.051 -3.346 -3.681 1.00 0.00 4 ALA A N 20
ATOM 10581 C CA . ALA A 1 4 ? -4.293 -4.427 -4.301 1.00 0.00 4 ALA A CA 20
ATOM 10582 C C . ALA A 1 4 ? -2.787 -4.229 -4.137 1.00 0.00 4 ALA A C 20
ATOM 10583 O O . ALA A 1 4 ? -2.337 -3.281 -3.490 1.00 0.00 4 ALA A O 20
ATOM 10590 N N . GLU A 1 5 ? -2.015 -5.136 -4.724 1.00 0.00 5 GLU A N 20
ATOM 10591 C CA . GLU A 1 5 ? -0.569 -5.079 -4.650 1.00 0.00 5 GLU A CA 20
ATOM 10592 C C . GLU A 1 5 ? -0.024 -3.941 -5.497 1.00 0.00 5 GLU A C 20
ATOM 10593 O O . GLU A 1 5 ? -0.521 -3.663 -6.589 1.00 0.00 5 GLU A O 20
ATOM 10605 N N . ALA A 1 6 ? 0.983 -3.278 -4.949 1.00 0.00 6 ALA A N 20
ATOM 10606 C CA . ALA A 1 6 ? 1.635 -2.138 -5.583 1.00 0.00 6 ALA A CA 20
ATOM 10607 C C . ALA A 1 6 ? 0.635 -1.021 -5.837 1.00 0.00 6 ALA A C 20
ATOM 10608 O O . ALA A 1 6 ? 0.640 -0.395 -6.895 1.00 0.00 6 ALA A O 20
ATOM 10615 N N . ALA A 1 7 ? -0.221 -0.779 -4.855 1.00 0.00 7 ALA A N 20
ATOM 10616 C CA . ALA A 1 7 ? -1.237 0.267 -4.980 1.00 0.00 7 ALA A CA 20
ATOM 10617 C C . ALA A 1 7 ? -1.056 1.322 -3.905 1.00 0.00 7 ALA A C 20
ATOM 10618 O O . ALA A 1 7 ? -0.662 1.003 -2.796 1.00 0.00 7 ALA A O 20
ATOM 10625 N N . ASP A 1 8 ? -1.340 2.576 -4.231 1.00 0.00 8 ASP A N 20
ATOM 10626 C CA . ASP A 1 8 ? -1.199 3.670 -3.270 1.00 0.00 8 ASP A CA 20
ATOM 10627 C C . ASP A 1 8 ? -2.124 3.466 -2.070 1.00 0.00 8 ASP A C 20
ATOM 10628 O O . ASP A 1 8 ? -3.182 2.848 -2.185 1.00 0.00 8 ASP A O 20
ATOM 10637 N N . CYS A 1 9 ? -1.704 3.963 -0.914 1.00 0.00 9 CYS A N 20
ATOM 10638 C CA . CYS A 1 9 ? -2.483 3.818 0.306 1.00 0.00 9 CYS A CA 20
ATOM 10639 C C . CYS A 1 9 ? -2.314 5.006 1.232 1.00 0.00 9 CYS A C 20
ATOM 10640 O O . CYS A 1 9 ? -1.284 5.687 1.235 1.00 0.00 9 CYS A O 20
ATOM 10647 N N . SER A 1 10 ? -3.340 5.228 2.031 1.00 0.00 10 SER A N 20
ATOM 10648 C CA . SER A 1 10 ? -3.356 6.303 3.002 1.00 0.00 10 SER A CA 20
ATOM 10649 C C . SER A 1 10 ? -3.232 5.708 4.398 1.00 0.00 10 SER A C 20
ATOM 10650 O O . SER A 1 10 ? -3.831 4.672 4.688 1.00 0.00 10 SER A O 20
ATOM 10658 N N . PRO A 1 11 ? -2.435 6.343 5.268 1.00 0.00 11 PRO A N 20
ATOM 10659 C CA . PRO A 1 11 ? -2.204 5.871 6.639 1.00 0.00 11 PRO A CA 20
ATOM 10660 C C . PRO A 1 11 ? -3.493 5.686 7.443 1.00 0.00 11 PRO A C 20
ATOM 10661 O O . PRO A 1 11 ? -3.581 4.788 8.278 1.00 0.00 11 PRO A O 20
ATOM 10672 N N . TRP A 1 12 ? -4.490 6.535 7.196 1.00 0.00 12 TRP A N 20
ATOM 10673 C CA . TRP A 1 12 ? -5.761 6.440 7.913 1.00 0.00 12 TRP A CA 20
ATOM 10674 C C . TRP A 1 12 ? -6.946 6.697 6.986 1.00 0.00 12 TRP A C 20
ATOM 10675 O O . TRP A 1 12 ? -7.907 5.932 6.962 1.00 0.00 12 TRP A O 20
ATOM 10696 N N . SER A 1 13 ? -6.881 7.792 6.241 1.00 0.00 13 SER A N 20
ATOM 10697 C CA . SER A 1 13 ? -7.953 8.174 5.331 1.00 0.00 13 SER A CA 20
ATOM 10698 C C . SER A 1 13 ? -7.921 7.356 4.036 1.00 0.00 13 SER A C 20
ATOM 10699 O O . SER A 1 13 ? -7.802 7.914 2.944 1.00 0.00 13 SER A O 20
ATOM 10707 N N . GLY A 1 14 ? -8.018 6.039 4.158 1.00 0.00 14 GLY A N 20
ATOM 10708 C CA . GLY A 1 14 ? -7.991 5.187 2.989 1.00 0.00 14 GLY A CA 20
ATOM 10709 C C . GLY A 1 14 ? -8.236 3.734 3.328 1.00 0.00 14 GLY A C 20
ATOM 10710 O O . GLY A 1 14 ? -8.004 3.311 4.461 1.00 0.00 14 GLY A O 20
ATOM 10714 N N . ASP A 1 15 ? -8.703 2.977 2.339 1.00 0.00 15 ASP A N 20
ATOM 10715 C CA . ASP A 1 15 ? -8.979 1.552 2.510 1.00 0.00 15 ASP A CA 20
ATOM 10716 C C . ASP A 1 15 ? -7.720 0.804 2.921 1.00 0.00 15 ASP A C 20
ATOM 10717 O O . ASP A 1 15 ? -6.609 1.180 2.544 1.00 0.00 15 ASP A O 20
ATOM 10726 N N . SER A 1 16 ? -7.894 -0.264 3.675 1.00 0.00 16 SER A N 20
ATOM 10727 C CA . SER A 1 16 ? -6.772 -1.070 4.116 1.00 0.00 16 SER A CA 20
ATOM 10728 C C . SER A 1 16 ? -6.323 -1.985 2.982 1.00 0.00 16 SER A C 20
ATOM 10729 O O . SER A 1 16 ? -7.140 -2.435 2.187 1.00 0.00 16 SER A O 20
ATOM 10737 N N . CYS A 1 17 ? -5.033 -2.242 2.901 1.00 0.00 17 CYS A N 20
ATOM 10738 C CA . CYS A 1 17 ? -4.487 -3.094 1.853 1.00 0.00 17 CYS A CA 20
ATOM 10739 C C . CYS A 1 17 ? -4.990 -4.530 1.993 1.00 0.00 17 CYS A C 20
ATOM 10740 O O . CYS A 1 17 ? -5.138 -5.038 3.111 1.00 0.00 17 CYS A O 20
ATOM 10747 N N . CYS A 1 18 ? -5.222 -5.189 0.862 1.00 0.00 18 CYS A N 20
ATOM 10748 C CA . CYS A 1 18 ? -5.662 -6.575 0.858 1.00 0.00 18 CYS A CA 20
ATOM 10749 C C . CYS A 1 18 ? -4.562 -7.415 1.461 1.00 0.00 18 CYS A C 20
ATOM 10750 O O . CYS A 1 18 ? -3.385 -7.158 1.232 1.00 0.00 18 CYS A O 20
ATOM 10757 N N . LYS A 1 19 ? -4.931 -8.405 2.236 1.00 0.00 19 LYS A N 20
ATOM 10758 C CA . LYS A 1 19 ? -3.943 -9.252 2.858 1.00 0.00 19 LYS A CA 20
ATOM 10759 C C . LYS A 1 19 ? -3.432 -10.278 1.854 1.00 0.00 19 LYS A C 20
ATOM 10760 O O . LYS A 1 19 ? -4.154 -10.681 0.945 1.00 0.00 19 LYS A O 20
ATOM 10779 N N . PRO A 1 20 ? -2.169 -10.686 1.997 1.00 0.00 20 PRO A N 20
ATOM 10780 C CA . PRO A 1 20 ? -1.308 -10.216 3.064 1.00 0.00 20 PRO A CA 20
ATOM 10781 C C . PRO A 1 20 ? -0.386 -9.058 2.653 1.00 0.00 20 PRO A C 20
ATOM 10782 O O . PRO A 1 20 ? 0.742 -8.967 3.135 1.00 0.00 20 PRO A O 20
ATOM 10793 N N . TYR A 1 21 ? -0.860 -8.178 1.774 1.00 0.00 21 TYR A N 20
ATOM 10794 C CA . TYR A 1 21 ? -0.054 -7.042 1.334 1.00 0.00 21 TYR A CA 20
ATOM 10795 C C . TYR A 1 21 ? -0.051 -5.950 2.398 1.00 0.00 21 TYR A C 20
ATOM 10796 O O . TYR A 1 21 ? -1.042 -5.752 3.104 1.00 0.00 21 TYR A O 20
ATOM 10814 N N . LEU A 1 22 ? 1.072 -5.261 2.525 1.00 0.00 22 LEU A N 20
ATOM 10815 C CA . LEU A 1 22 ? 1.212 -4.213 3.523 1.00 0.00 22 LEU A CA 20
ATOM 10816 C C . LEU A 1 22 ? 1.544 -2.864 2.884 1.00 0.00 22 LEU A C 20
ATOM 10817 O O . LEU A 1 22 ? 2.317 -2.790 1.927 1.00 0.00 22 LEU A O 20
ATOM 10833 N N . CYS A 1 23 ? 0.957 -1.805 3.433 1.00 0.00 23 CYS A N 20
ATOM 10834 C CA . CYS A 1 23 ? 1.184 -0.445 2.952 1.00 0.00 23 CYS A CA 20
ATOM 10835 C C . CYS A 1 23 ? 2.593 0.003 3.325 1.00 0.00 23 CYS A C 20
ATOM 10836 O O . CYS A 1 23 ? 2.962 -0.008 4.499 1.00 0.00 23 CYS A O 20
ATOM 10843 N N . SER A 1 24 ? 3.386 0.377 2.333 1.00 0.00 24 SER A N 20
ATOM 10844 C CA . SER A 1 24 ? 4.751 0.804 2.586 1.00 0.00 24 SER A CA 20
ATOM 10845 C C . SER A 1 24 ? 4.893 2.316 2.442 1.00 0.00 24 SER A C 20
ATOM 10846 O O . SER A 1 24 ? 4.512 2.898 1.423 1.00 0.00 24 SER A O 20
ATOM 10854 N N . CYS A 1 25 ? 5.456 2.941 3.465 1.00 0.00 25 CYS A N 20
ATOM 10855 C CA . CYS A 1 25 ? 5.679 4.379 3.476 1.00 0.00 25 CYS A CA 20
ATOM 10856 C C . CYS A 1 25 ? 7.179 4.647 3.479 1.00 0.00 25 CYS A C 20
ATOM 10857 O O . CYS A 1 25 ? 7.727 5.158 4.454 1.00 0.00 25 CYS A O 20
ATOM 10864 N N . ILE A 1 26 ? 7.841 4.256 2.396 1.00 0.00 26 ILE A N 20
ATOM 10865 C CA . ILE A 1 26 ? 9.291 4.408 2.265 1.00 0.00 26 ILE A CA 20
ATOM 10866 C C . ILE A 1 26 ? 9.711 5.871 2.030 1.00 0.00 26 ILE A C 20
ATOM 10867 O O . ILE A 1 26 ? 10.418 6.208 1.084 1.00 0.00 26 ILE A O 20
ATOM 10883 N N . PHE A 1 27 ? 9.273 6.715 2.941 1.00 0.00 27 PHE A N 20
ATOM 10884 C CA . PHE A 1 27 ? 9.572 8.153 2.937 1.00 0.00 27 PHE A CA 20
ATOM 10885 C C . PHE A 1 27 ? 9.159 8.846 1.636 1.00 0.00 27 PHE A C 20
ATOM 10886 O O . PHE A 1 27 ? 9.681 9.909 1.301 1.00 0.00 27 PHE A O 20
ATOM 10903 N N . PHE A 1 28 ? 8.206 8.266 0.921 1.00 0.00 28 PHE A N 20
ATOM 10904 C CA . PHE A 1 28 ? 7.723 8.856 -0.320 1.00 0.00 28 PHE A CA 20
ATOM 10905 C C . PHE A 1 28 ? 6.214 8.973 -0.288 1.00 0.00 28 PHE A C 20
ATOM 10906 O O . PHE A 1 28 ? 5.514 8.030 0.072 1.00 0.00 28 PHE A O 20
ATOM 10923 N N . TYR A 1 29 ? 5.731 10.137 -0.667 1.00 0.00 29 TYR A N 20
ATOM 10924 C CA . TYR A 1 29 ? 4.303 10.409 -0.709 1.00 0.00 29 TYR A CA 20
ATOM 10925 C C . TYR A 1 29 ? 3.749 10.103 -2.100 1.00 0.00 29 TYR A C 20
ATOM 10926 O O . TYR A 1 29 ? 4.261 10.614 -3.095 1.00 0.00 29 TYR A O 20
ATOM 10944 N N . PRO A 1 30 ? 2.691 9.287 -2.195 1.00 0.00 30 PRO A N 20
ATOM 10945 C CA . PRO A 1 30 ? 2.050 8.659 -1.054 1.00 0.00 30 PRO A CA 20
ATOM 10946 C C . PRO A 1 30 ? 2.601 7.263 -0.779 1.00 0.00 30 PRO A C 20
ATOM 10947 O O . PRO A 1 30 ? 3.500 6.787 -1.477 1.00 0.00 30 PRO A O 20
ATOM 10958 N N . CYS A 1 31 ? 2.039 6.601 0.215 1.00 0.00 31 CYS A N 20
ATOM 10959 C CA . CYS A 1 31 ? 2.456 5.254 0.559 1.00 0.00 31 CYS A CA 20
ATOM 10960 C C . CYS A 1 31 ? 1.840 4.277 -0.432 1.00 0.00 31 CYS A C 20
ATOM 10961 O O . CYS A 1 31 ? 0.926 4.643 -1.170 1.00 0.00 31 CYS A O 20
ATOM 10968 N N . SER A 1 32 ? 2.334 3.050 -0.471 1.00 0.00 32 SER A N 20
ATOM 10969 C CA . SER A 1 32 ? 1.800 2.068 -1.404 1.00 0.00 32 SER A CA 20
ATOM 10970 C C . SER A 1 32 ? 1.903 0.644 -0.859 1.00 0.00 32 SER A C 20
ATOM 10971 O O . SER A 1 32 ? 2.959 0.226 -0.383 1.00 0.00 32 SER A O 20
ATOM 10979 N N . CYS A 1 33 ? 0.806 -0.099 -0.945 1.00 0.00 33 CYS A N 20
ATOM 10980 C CA . CYS A 1 33 ? 0.768 -1.472 -0.489 1.00 0.00 33 CYS A CA 20
ATOM 10981 C C . CYS A 1 33 ? 1.598 -2.314 -1.426 1.00 0.00 33 CYS A C 20
ATOM 10982 O O . CYS A 1 33 ? 1.469 -2.194 -2.650 1.00 0.00 33 CYS A O 20
ATOM 10989 N N . ARG A 1 34 ? 2.452 -3.140 -0.847 1.00 0.00 34 ARG A N 20
ATOM 10990 C CA . ARG A 1 34 ? 3.334 -4.012 -1.597 1.00 0.00 34 ARG A CA 20
ATOM 10991 C C . ARG A 1 34 ? 3.154 -5.440 -1.106 1.00 0.00 34 ARG A C 20
ATOM 10992 O O . ARG A 1 34 ? 2.650 -5.652 -0.001 1.00 0.00 34 ARG A O 20
ATOM 11013 N N . PRO A 1 35 ? 3.562 -6.439 -1.906 1.00 0.00 35 PRO A N 20
ATOM 11014 C CA . PRO A 1 35 ? 3.446 -7.847 -1.522 1.00 0.00 35 PRO A CA 20
ATOM 11015 C C . PRO A 1 35 ? 4.214 -8.132 -0.238 1.00 0.00 35 PRO A C 20
ATOM 11016 O O . PRO A 1 35 ? 5.172 -7.435 0.085 1.00 0.00 35 PRO A O 20
ATOM 11027 N N . LYS A 1 36 ? 3.791 -9.143 0.499 1.00 0.00 36 LYS A N 20
ATOM 11028 C CA . LYS A 1 36 ? 4.454 -9.474 1.747 1.00 0.00 36 LYS A CA 20
ATOM 11029 C C . LYS A 1 36 ? 5.752 -10.214 1.461 1.00 0.00 36 LYS A C 20
ATOM 11030 O O . LYS A 1 36 ? 5.747 -11.300 0.883 1.00 0.00 36 LYS A O 20
ATOM 11049 N N . GLY A 1 37 ? 6.856 -9.593 1.846 1.00 0.00 37 GLY A N 20
ATOM 11050 C CA . GLY A 1 37 ? 8.162 -10.168 1.605 1.00 0.00 37 GLY A CA 20
ATOM 11051 C C . GLY A 1 37 ? 8.828 -9.526 0.408 1.00 0.00 37 GLY A C 20
ATOM 11052 O O . GLY A 1 37 ? 9.373 -10.215 -0.453 1.00 0.00 37 GLY A O 20
ATOM 11056 N N . TRP A 1 38 ? 8.769 -8.199 0.359 1.00 0.00 38 TRP A N 20
ATOM 11057 C CA . TRP A 1 38 ? 9.361 -7.441 -0.732 1.00 0.00 38 TRP A CA 20
ATOM 11058 C C . TRP A 1 38 ? 10.854 -7.239 -0.490 1.00 0.00 38 TRP A C 20
ATOM 11059 O O . TRP A 1 38 ? 11.300 -7.454 0.660 1.00 0.00 38 TRP A O 20
#

Sequence (38 aa):
KCLAEAADCSPWSGDSCCKPYLCSCIFFYPCSCRPKGWKCLAEAADCSPWSGDSCCKPYLCSCIFFYPCSCRPKGWKCLAEAADCSPWSGDSCCKPYLCSCIFFYPCSCRPKGWKCLAEAADCSPWSGDSCCKPYLCSCIFFYPCSCRPKGWKCLAEAADCSPWSGDSCCKPYLCSCIFFYPCSCRPKGWKCLAEAADCSPWSGDSCCKPYLCSCIFFYPCSCRPKGWKCLAEAADCSPWSGDSCCKPYLCSCIFFYPCSCRPKGWKCLAEAADCSPWSGDSCCKPYLCSCIFFYPCSCRPKGWKCLAEAADCSPWSGDSCCKPYLCSCIFFYPCSCRPKGWKCLAEAADCSPWSGDSCCKPYLCSCIFFYPCSCRPKGWKCLAEAADCSPWSGDSCCKPYLCSCIFFYPCSCRPKGWKCLAEAADCSPWSGDSCCKPYLCSCIFFYPCSCRPKGWKCLAEAADCSPWSGDSCCKPYLCSCIFFYPCSCRPKGWKCLAEAADCSPWSGDSCCKPYLCSCIFFYPCSCRPKGWKCLAEAADCSPWSGDSCCKPYLCSCIFFYPCSCRPKGWKCLAEAADCSPWSGDSCCKPYLCSCIFFYPCSCRPKGWKCLAEAADCSPWSGDSCCKPYLCSCIFFYPCSCRPKGWKCLAEAADCSPWSGDSCCKPYLCSCIFFYPCSCRPKGWKCLAEAADCSPWSGDSCCKPYLCSCIFFYPCSCRPKGWKCLAEAADCSPWSGDSCCKPYLCSCIFFYPCSCRPKGW

Foldseek 3Di:
DAAEAFAWADPPPGHHHDPPWHWAPPVDPPTGTHHPPD

Radius of gyration: 8.86 Å; Cα contacts (8 Å, |Δi|>4): 76; chains: 1; bounding box: 22×21×12 Å

InterPro domains:
  IPR016328 Beta/delta-agatoxin family [PS60015] (47-78)

Solvent-accessible surface area: 3190 Å² total; per-residue (Å²): 200,54,26,49,88,62,23,82,4,30,117,226,100,42,43,74,11,28,159,87,50,120,39,33,75,132,203,153,204,69,21,14,0,107,46,121,68,228

Secondary structure (DSSP, 8-state):
--B-TTEEE-SSSS-PBPTT-EEE--SSSSEEEE-TT-

Organism: Hadronyche infensa (NCBI:txid153481)

Nearest PDB structures (foldseek):
  1kqh-assembly1_A  TM=9.040E-01  e=3.996E-07  Hadronyche infensa
  1kqi-assembly1_A  TM=8.637E-01  e=2.395E-06  Hadronyche infensa
  1v91-assembly1_A  TM=8.125E-01  e=1.719E-02  Pireneitega luctuosa
  1v90-assembly1_A  TM=5.426E-01  e=1.595E-02  Pireneitega luctuosa
  2e2s-assembly1_A  TM=8.081E-01  e=3.399E-01  Allagelena opulenta